Protein AF-A0A838IDT6-F1 (afdb_monomer_lite)

Structure (mmCIF, N/CA/C/O backbone):
data_AF-A0A838IDT6-F1
#
_entry.id   AF-A0A838IDT6-F1
#
loop_
_atom_site.group_PDB
_atom_site.id
_atom_site.type_symbol
_atom_site.label_atom_id
_atom_site.label_alt_id
_atom_site.label_comp_id
_atom_site.label_asym_id
_atom_site.label_entity_id
_atom_site.label_seq_id
_atom_site.pdbx_PDB_ins_code
_atom_site.Cartn_x
_atom_site.Cartn_y
_atom_site.Cartn_z
_atom_site.occupancy
_atom_site.B_iso_or_equiv
_atom_site.auth_seq_id
_atom_site.auth_comp_id
_atom_site.auth_asym_id
_atom_site.auth_atom_id
_atom_site.pdbx_PDB_model_num
ATOM 1 N N . MET A 1 1 ? -2.862 -0.010 4.110 1.00 97.31 1 MET A N 1
ATOM 2 C CA . MET A 1 1 ? -2.722 0.857 2.931 1.00 97.31 1 MET A CA 1
ATOM 3 C C . MET A 1 1 ? -1.290 0.716 2.468 1.00 97.31 1 MET A C 1
ATOM 5 O O . MET A 1 1 ? -0.398 0.790 3.307 1.00 97.31 1 MET A O 1
ATOM 9 N N . ILE A 1 2 ? -1.109 0.428 1.186 1.00 97.88 2 ILE A N 1
ATOM 10 C CA . ILE A 1 2 ? 0.197 0.290 0.547 1.00 97.88 2 ILE A CA 1
ATOM 11 C C . ILE A 1 2 ? 0.219 1.278 -0.609 1.00 97.88 2 ILE A C 1
ATOM 13 O O . ILE A 1 2 ? -0.729 1.306 -1.389 1.00 97.88 2 ILE A O 1
ATOM 17 N N . ASP A 1 3 ? 1.264 2.083 -0.682 1.00 95.44 3 ASP A N 1
ATOM 18 C CA . ASP A 1 3 ? 1.489 2.995 -1.790 1.00 95.44 3 ASP A CA 1
ATOM 19 C C . ASP A 1 3 ? 1.807 2.236 -3.088 1.00 95.44 3 ASP A C 1
ATOM 21 O O . ASP A 1 3 ? 2.576 1.268 -3.080 1.00 95.44 3 ASP A O 1
ATOM 25 N N . ASN A 1 4 ? 1.154 2.638 -4.181 1.00 93.12 4 ASN A N 1
ATOM 26 C CA . ASN A 1 4 ? 1.335 2.077 -5.520 1.00 93.12 4 ASN A CA 1
ATOM 27 C C . ASN A 1 4 ? 2.024 3.033 -6.500 1.00 93.12 4 ASN A C 1
ATOM 29 O O . ASN A 1 4 ? 1.885 2.849 -7.716 1.00 93.12 4 ASN A O 1
ATOM 33 N N . SER A 1 5 ? 2.755 4.025 -5.995 1.00 91.06 5 SER A N 1
ATOM 34 C CA . SER A 1 5 ? 3.662 4.856 -6.779 1.00 91.06 5 SER A CA 1
ATOM 35 C C . SER A 1 5 ? 4.735 4.014 -7.493 1.00 91.06 5 SER A C 1
ATOM 37 O O . SER A 1 5 ? 4.990 2.844 -7.177 1.00 91.06 5 SER A O 1
ATOM 39 N N . GLY A 1 6 ? 5.376 4.628 -8.489 1.00 89.75 6 GLY A N 1
ATOM 40 C CA . GLY A 1 6 ? 6.436 4.021 -9.297 1.00 89.75 6 GLY A CA 1
ATOM 41 C C . GLY A 1 6 ? 7.593 3.427 -8.505 1.00 89.75 6 GLY A C 1
ATOM 42 O O . GLY A 1 6 ? 8.117 2.394 -8.913 1.00 89.75 6 GLY A O 1
ATOM 43 N N . SER A 1 7 ? 7.976 4.061 -7.402 1.00 91.38 7 SER A N 1
ATOM 44 C CA . SER A 1 7 ? 9.193 3.778 -6.636 1.00 91.38 7 SER A CA 1
ATOM 45 C C . SER A 1 7 ? 9.024 2.714 -5.547 1.00 91.38 7 SER A C 1
ATOM 47 O O . SER A 1 7 ? 10.017 2.237 -5.015 1.00 91.38 7 SER A O 1
ATOM 49 N N . MET A 1 8 ? 7.797 2.261 -5.278 1.00 94.69 8 MET A N 1
ATOM 50 C CA . MET A 1 8 ? 7.454 1.430 -4.113 1.00 94.69 8 MET A CA 1
ATOM 51 C C . MET A 1 8 ? 7.785 -0.069 -4.213 1.00 94.69 8 MET A C 1
ATOM 53 O O . MET A 1 8 ? 7.397 -0.860 -3.348 1.00 94.69 8 MET A O 1
ATOM 57 N N . CYS A 1 9 ? 8.433 -0.540 -5.276 1.00 93.69 9 CYS A N 1
ATOM 58 C CA . CYS A 1 9 ? 8.593 -1.982 -5.501 1.00 93.69 9 CYS A CA 1
ATOM 59 C C . CYS A 1 9 ? 9.495 -2.675 -4.470 1.00 93.69 9 CYS A C 1
ATOM 61 O O . CYS A 1 9 ? 9.216 -3.825 -4.103 1.00 93.69 9 CYS A O 1
ATOM 63 N N . GLN A 1 10 ? 10.542 -2.007 -3.981 1.00 95.31 10 GLN A N 1
ATOM 64 C CA . GLN A 1 10 ? 11.417 -2.526 -2.931 1.00 95.31 10 GLN A CA 1
ATOM 65 C C . GLN A 1 10 ? 10.644 -2.655 -1.615 1.00 95.31 10 GLN A C 1
ATOM 67 O O . GLN A 1 10 ? 10.643 -3.725 -1.005 1.00 95.31 10 GLN A O 1
ATOM 72 N N . GLU A 1 11 ? 9.926 -1.611 -1.212 1.00 97.12 11 GLU A N 1
ATOM 73 C CA . GLU A 1 11 ? 9.112 -1.537 -0.000 1.00 97.12 11 GLU A CA 1
ATOM 74 C C . GLU A 1 11 ? 7.980 -2.564 -0.019 1.00 97.12 11 GLU A C 1
ATOM 76 O O . GLU A 1 11 ? 7.794 -3.318 0.943 1.00 97.12 11 GLU A O 1
ATOM 81 N N . GLN A 1 12 ? 7.250 -2.658 -1.136 1.00 96.75 12 GLN A N 1
ATOM 82 C CA . GLN A 1 12 ? 6.212 -3.669 -1.325 1.00 96.75 12 GLN A CA 1
ATOM 83 C C . GLN A 1 12 ? 6.794 -5.082 -1.226 1.00 96.75 12 GLN A C 1
ATOM 85 O O . GLN A 1 12 ? 6.177 -5.961 -0.619 1.00 96.75 12 GLN A O 1
ATOM 90 N N . LYS A 1 13 ? 7.988 -5.322 -1.788 1.00 96.38 13 LYS A N 1
ATOM 91 C CA . LYS A 1 13 ? 8.675 -6.611 -1.656 1.00 96.38 13 LYS A CA 1
ATOM 92 C C . LYS A 1 13 ? 9.059 -6.901 -0.208 1.00 96.38 13 LYS A C 1
ATOM 94 O O . LYS A 1 13 ? 8.743 -7.978 0.290 1.00 96.38 13 LYS A O 1
ATOM 99 N N . MET A 1 14 ? 9.678 -5.949 0.484 1.00 97.06 14 MET A N 1
ATOM 100 C CA . MET A 1 14 ? 10.058 -6.113 1.889 1.00 97.06 14 MET A CA 1
ATOM 101 C C . MET A 1 14 ? 8.852 -6.410 2.779 1.00 97.06 14 MET A C 1
ATOM 103 O O . MET A 1 14 ? 8.948 -7.249 3.676 1.00 97.06 14 MET A O 1
ATOM 107 N N . LEU A 1 15 ? 7.713 -5.766 2.521 1.00 98.06 15 LEU A N 1
ATOM 108 C CA . LEU A 1 15 ? 6.465 -6.059 3.213 1.00 98.06 15 LEU A CA 1
ATOM 109 C C . LEU A 1 15 ? 6.021 -7.510 2.991 1.00 98.06 15 LEU A C 1
ATOM 111 O O . LEU A 1 15 ? 5.693 -8.195 3.959 1.00 98.06 15 LEU A O 1
ATOM 115 N N . ARG A 1 16 ? 6.027 -7.988 1.740 1.00 97.19 16 ARG A N 1
ATOM 116 C CA . ARG A 1 16 ? 5.651 -9.371 1.396 1.00 97.19 16 ARG A CA 1
ATOM 117 C C . ARG A 1 16 ? 6.569 -10.399 2.042 1.00 97.19 16 ARG A C 1
ATOM 119 O O . ARG A 1 16 ? 6.084 -11.343 2.665 1.00 97.19 16 ARG A O 1
ATOM 126 N N . ASP A 1 17 ? 7.875 -10.197 1.918 1.00 96.38 17 ASP A N 1
ATOM 127 C CA . ASP A 1 17 ? 8.888 -11.146 2.383 1.00 96.38 17 ASP A CA 1
ATOM 128 C C . ASP A 1 17 ? 8.866 -11.298 3.912 1.00 96.38 17 ASP A C 1
ATOM 130 O O . ASP A 1 17 ? 9.113 -12.384 4.435 1.00 96.38 17 ASP A O 1
ATOM 134 N N . ASN A 1 18 ? 8.512 -10.229 4.633 1.00 97.88 18 ASN A N 1
ATOM 135 C CA . ASN A 1 18 ? 8.531 -10.199 6.096 1.00 97.88 18 ASN A CA 1
ATOM 136 C C . ASN A 1 18 ? 7.151 -10.356 6.750 1.00 97.88 18 ASN A C 1
ATOM 138 O O . ASN A 1 18 ? 7.059 -10.412 7.979 1.00 97.88 18 ASN A O 1
ATOM 142 N N . PHE A 1 19 ? 6.072 -10.478 5.971 1.00 98.06 19 PHE A N 1
ATOM 143 C CA . PHE A 1 19 ? 4.715 -10.610 6.511 1.00 98.06 19 PHE A CA 1
ATOM 144 C C . PHE A 1 19 ? 4.538 -11.839 7.419 1.00 98.06 19 PHE A C 1
ATOM 146 O O . PHE A 1 19 ? 3.745 -11.801 8.358 1.00 98.06 19 PHE A O 1
ATOM 153 N N . ALA A 1 20 ? 5.318 -12.905 7.210 1.00 96.38 20 ALA A N 1
ATOM 154 C CA . ALA A 1 20 ? 5.298 -14.079 8.082 1.00 96.38 20 ALA A CA 1
ATOM 155 C C . ALA A 1 20 ? 5.577 -13.732 9.559 1.00 96.38 20 ALA A C 1
ATOM 157 O O . ALA A 1 20 ? 4.942 -14.306 10.438 1.00 96.38 20 ALA A O 1
ATOM 158 N N . LEU A 1 21 ? 6.463 -12.762 9.830 1.00 97.00 21 LEU A N 1
ATOM 159 C CA . LEU A 1 21 ? 6.787 -12.292 11.187 1.00 97.00 21 LEU A CA 1
ATOM 160 C C . LEU A 1 21 ? 5.607 -11.560 11.837 1.00 97.00 21 LEU A C 1
ATOM 162 O O . LEU A 1 21 ? 5.338 -11.707 13.031 1.00 97.00 21 LEU A O 1
ATOM 166 N N . PHE A 1 22 ? 4.880 -10.776 11.039 1.00 96.94 22 PHE A N 1
ATOM 167 C CA . PHE A 1 22 ? 3.651 -10.121 11.473 1.00 96.94 22 PHE A CA 1
ATOM 168 C C . PHE A 1 22 ? 2.581 -11.160 11.829 1.00 96.94 22 PHE A C 1
ATOM 170 O O . PHE A 1 22 ? 2.047 -11.161 12.938 1.00 96.94 22 PHE A O 1
ATOM 177 N N . ALA A 1 23 ? 2.312 -12.082 10.903 1.00 95.88 23 ALA A N 1
ATOM 178 C CA . ALA A 1 23 ? 1.300 -13.119 11.056 1.00 95.88 23 ALA A CA 1
ATOM 179 C C . ALA A 1 23 ? 1.605 -14.086 12.212 1.00 95.88 23 ALA A C 1
ATOM 181 O O . ALA A 1 23 ? 0.696 -14.432 12.967 1.00 95.88 23 ALA A O 1
ATOM 182 N N . SER A 1 24 ? 2.869 -14.486 12.398 1.00 95.00 24 SER A N 1
ATOM 183 C CA . SER A 1 24 ? 3.264 -15.353 13.515 1.00 95.00 24 SER A CA 1
ATOM 184 C C . SER A 1 24 ? 3.037 -14.665 14.859 1.00 95.00 24 SER A C 1
ATOM 186 O O . SER A 1 24 ? 2.496 -15.279 15.772 1.00 95.00 24 SER A O 1
ATOM 188 N N . THR A 1 25 ? 3.360 -13.373 14.957 1.00 94.75 25 THR A N 1
ATOM 189 C CA . THR A 1 25 ? 3.154 -12.587 16.182 1.00 94.75 25 THR A CA 1
ATOM 190 C C . THR A 1 25 ? 1.665 -12.450 16.522 1.00 94.75 25 THR A C 1
ATOM 192 O O . THR A 1 25 ? 1.289 -12.574 17.686 1.00 94.75 25 THR A O 1
ATOM 195 N N . LEU A 1 26 ? 0.798 -12.242 15.521 1.00 93.62 26 LEU A N 1
ATOM 196 C CA . LEU A 1 26 ? -0.657 -12.249 15.722 1.00 93.62 26 LEU A CA 1
ATOM 197 C C . LEU A 1 26 ? -1.170 -13.614 16.198 1.00 93.62 26 LEU A C 1
ATOM 199 O O . LEU A 1 26 ? -2.001 -13.666 17.103 1.00 93.62 26 LEU A O 1
ATOM 203 N N . ASN A 1 27 ? -0.662 -14.705 15.617 1.00 92.94 27 ASN A N 1
ATOM 204 C CA . ASN A 1 27 ? -1.019 -16.066 16.019 1.00 92.94 27 ASN A CA 1
ATOM 205 C C . ASN A 1 27 ? -0.600 -16.363 17.470 1.00 92.94 27 ASN A C 1
ATOM 207 O O . ASN A 1 27 ? -1.399 -16.870 18.247 1.00 92.94 27 ASN A O 1
ATOM 211 N N . GLU A 1 28 ? 0.621 -15.995 17.868 1.00 92.19 28 GLU A N 1
ATOM 212 C CA . GLU A 1 28 ? 1.135 -16.164 19.242 1.00 92.19 28 GLU A CA 1
ATOM 213 C C . GLU A 1 28 ? 0.385 -15.330 20.294 1.00 92.19 28 GLU A C 1
ATOM 215 O O . GLU A 1 28 ? 0.405 -15.635 21.494 1.00 92.19 28 GLU A O 1
ATOM 220 N N . ALA A 1 29 ? -0.235 -14.237 19.857 1.00 91.38 29 ALA A N 1
ATOM 221 C CA . ALA A 1 29 ? -1.103 -13.397 20.669 1.00 91.38 29 ALA A CA 1
ATOM 222 C C . ALA A 1 29 ? -2.587 -13.796 20.576 1.00 91.38 29 ALA A C 1
ATOM 224 O O . ALA A 1 29 ? -3.421 -13.111 21.166 1.00 91.38 29 ALA A O 1
ATOM 225 N N . GLU A 1 30 ? -2.905 -14.887 19.864 1.00 91.44 30 GLU A N 1
ATOM 226 C CA . GLU A 1 30 ? -4.263 -15.410 19.657 1.00 91.44 30 GLU A CA 1
ATOM 227 C C . GLU A 1 30 ? -5.236 -14.325 19.157 1.00 91.44 30 GLU A C 1
ATOM 229 O O . GLU A 1 30 ? -6.400 -14.252 19.557 1.00 91.44 30 GLU A O 1
ATOM 234 N N . VAL A 1 31 ? -4.744 -13.434 18.289 1.00 92.12 31 VAL A N 1
ATOM 235 C CA . VAL A 1 31 ? -5.524 -12.300 17.787 1.00 92.12 31 VAL A CA 1
ATOM 236 C C . VAL A 1 31 ? -6.514 -12.786 16.735 1.00 92.12 31 VAL A C 1
ATOM 238 O O . VAL A 1 31 ? -6.131 -13.230 15.654 1.00 92.12 31 VAL A O 1
ATOM 241 N N . ASP A 1 32 ? -7.805 -12.616 17.008 1.00 93.56 32 ASP A N 1
ATOM 242 C CA . ASP A 1 32 ? -8.847 -12.736 15.992 1.00 93.56 32 ASP A CA 1
ATOM 243 C C . ASP A 1 32 ? -8.846 -11.486 15.097 1.00 93.56 32 ASP A C 1
ATOM 245 O O . ASP A 1 32 ? -9.235 -10.395 15.527 1.00 93.56 32 ASP A O 1
ATOM 249 N N . PHE A 1 33 ? -8.380 -11.626 13.854 1.00 95.25 33 PHE A N 1
ATOM 250 C CA . PHE A 1 33 ? -8.151 -10.516 12.929 1.00 95.25 33 PHE A CA 1
ATOM 251 C C . PHE A 1 33 ? -9.003 -10.592 11.662 1.00 95.25 33 PHE A C 1
ATOM 253 O O . PHE A 1 33 ? -9.326 -11.664 11.154 1.00 95.25 33 PHE A O 1
ATOM 260 N N . HIS A 1 34 ? -9.255 -9.411 11.097 1.00 97.56 34 HIS A N 1
ATOM 261 C CA . HIS A 1 34 ? -9.576 -9.210 9.687 1.00 97.56 34 HIS A CA 1
ATOM 262 C C . HIS A 1 34 ? -8.463 -8.348 9.074 1.00 97.56 34 HIS A C 1
ATOM 264 O O . HIS A 1 34 ? -8.218 -7.241 9.556 1.00 97.56 34 HIS A O 1
ATOM 270 N N . ILE A 1 35 ? -7.801 -8.829 8.020 1.00 98.25 35 ILE A N 1
ATOM 271 C CA . ILE A 1 35 ? -6.776 -8.081 7.277 1.00 98.25 35 ILE A CA 1
ATOM 272 C C . ILE A 1 35 ? -7.315 -7.752 5.888 1.00 98.25 35 ILE A C 1
ATOM 274 O O . ILE A 1 35 ? -7.832 -8.619 5.189 1.00 98.25 35 ILE A O 1
ATOM 278 N N . GLY A 1 36 ? -7.175 -6.492 5.488 1.00 97.69 36 GLY A N 1
ATOM 279 C CA . GLY A 1 36 ? -7.510 -6.010 4.155 1.00 97.69 36 GLY A CA 1
ATOM 280 C C . GLY A 1 36 ? -6.431 -5.053 3.663 1.00 97.69 36 GLY A C 1
ATOM 281 O O . GLY A 1 36 ? -5.840 -4.307 4.448 1.00 97.69 36 GLY A O 1
ATOM 282 N N . VAL A 1 37 ? -6.174 -5.068 2.359 1.00 97.94 37 VAL A N 1
ATOM 283 C CA . VAL A 1 37 ? -5.212 -4.176 1.704 1.00 97.94 37 VAL A CA 1
ATOM 284 C C . VAL A 1 37 ? -5.968 -3.211 0.801 1.00 97.94 37 VAL A C 1
ATOM 286 O O . VAL A 1 37 ? -6.863 -3.620 0.077 1.00 97.94 37 VAL A O 1
ATOM 289 N N . THR A 1 38 ? -5.602 -1.933 0.840 1.00 95.94 38 THR A N 1
ATOM 290 C CA . THR A 1 38 ? -6.038 -0.892 -0.105 1.00 95.94 38 THR A CA 1
ATOM 291 C C . THR A 1 38 ? -4.807 -0.153 -0.610 1.00 95.94 38 THR A C 1
ATOM 293 O O . THR A 1 38 ? -3.783 -0.149 0.080 1.00 95.94 38 THR A O 1
ATOM 296 N N . THR A 1 39 ? -4.948 0.517 -1.750 1.00 94.38 39 THR A N 1
ATOM 297 C CA . THR A 1 39 ? -3.906 1.345 -2.362 1.00 94.38 39 THR A CA 1
ATOM 298 C C . THR A 1 39 ? -4.153 2.850 -2.200 1.00 94.38 39 THR A C 1
ATOM 300 O O . THR A 1 39 ? -5.180 3.226 -1.626 1.00 94.38 39 THR A O 1
ATOM 303 N N . THR A 1 40 ? -3.230 3.694 -2.663 1.00 90.25 40 THR A N 1
ATOM 304 C CA . THR A 1 40 ? -3.190 5.155 -2.452 1.00 90.25 40 THR A CA 1
ATOM 305 C C . THR A 1 40 ? -3.644 5.997 -3.642 1.00 90.25 40 THR A C 1
ATOM 307 O O . THR A 1 40 ? -4.212 7.075 -3.434 1.00 90.25 40 THR A O 1
ATOM 310 N N . HIS A 1 41 ? -3.435 5.516 -4.866 1.00 78.06 41 HIS A N 1
ATOM 311 C CA . HIS A 1 41 ? -3.561 6.352 -6.053 1.00 78.06 41 HIS A CA 1
ATOM 312 C C . HIS A 1 41 ? -5.003 6.761 -6.338 1.00 78.06 41 HIS A C 1
ATOM 314 O O . HIS A 1 41 ? -5.825 5.934 -6.718 1.00 78.06 41 HIS A O 1
ATOM 320 N N . MET A 1 42 ? -5.320 8.050 -6.201 1.00 64.44 42 MET A N 1
ATOM 321 C CA . MET A 1 42 ? -6.661 8.608 -6.404 1.00 64.44 42 MET A CA 1
ATOM 322 C C . MET A 1 42 ? -6.679 9.588 -7.571 1.00 64.44 42 MET A C 1
ATOM 324 O O . MET A 1 42 ? -6.629 10.801 -7.354 1.00 64.44 42 MET A O 1
ATOM 328 N N . LEU A 1 43 ? -6.833 9.086 -8.797 1.00 57.59 43 LEU A N 1
ATOM 329 C CA . LEU A 1 43 ? -7.200 9.974 -9.898 1.00 57.59 43 LEU A CA 1
ATOM 330 C C . LEU A 1 43 ? -8.633 10.447 -9.735 1.00 57.59 43 LEU A C 1
ATOM 332 O O . LEU A 1 43 ? -9.567 9.671 -9.538 1.00 57.59 43 LEU A O 1
ATOM 336 N N . SER A 1 44 ? -8.798 11.749 -9.903 1.00 50.03 44 SER A N 1
ATOM 337 C CA . SER A 1 44 ? -10.095 12.419 -9.976 1.00 50.03 44 SER A CA 1
ATOM 338 C C . SER A 1 44 ? -10.847 12.187 -11.302 1.00 50.03 44 SER A C 1
ATOM 340 O O . SER A 1 44 ? -11.945 12.722 -11.473 1.00 50.03 44 SER A O 1
ATOM 342 N N . ARG A 1 45 ? -10.298 11.417 -12.261 1.00 47.38 45 ARG A N 1
ATOM 343 C CA . ARG A 1 45 ? -10.915 11.178 -13.582 1.00 47.38 45 ARG A CA 1
ATOM 344 C C . ARG A 1 45 ? -10.715 9.758 -14.121 1.00 47.38 45 ARG A C 1
ATOM 346 O O . ARG A 1 45 ? -9.613 9.227 -14.092 1.00 47.38 45 ARG A O 1
ATOM 353 N N . GLU A 1 46 ? -11.777 9.236 -14.736 1.00 46.97 46 GLU A N 1
ATOM 354 C CA . GLU A 1 46 ? -11.930 7.914 -15.381 1.00 46.97 46 GLU A CA 1
ATOM 355 C C . GLU A 1 46 ? -10.952 7.616 -16.543 1.00 46.97 46 GLU A C 1
ATOM 357 O O . GLU A 1 46 ? -10.924 6.505 -17.058 1.00 46.97 46 GLU A O 1
ATOM 362 N N . GLU A 1 47 ? -10.141 8.582 -16.982 1.00 44.38 47 GLU A N 1
ATOM 363 C CA . GLU A 1 47 ? -9.408 8.511 -18.259 1.00 44.38 47 GLU A CA 1
ATOM 364 C C . GLU A 1 47 ? -8.015 7.856 -18.187 1.00 44.38 47 GLU A C 1
ATOM 366 O O . GLU A 1 47 ? -7.434 7.569 -19.229 1.00 44.38 47 GLU A O 1
ATOM 371 N N . TYR A 1 48 ? -7.462 7.626 -16.991 1.00 49.75 48 TYR A N 1
ATOM 372 C CA . TYR A 1 48 ? -6.091 7.117 -16.810 1.00 49.75 48 TYR A CA 1
ATOM 373 C C . TYR A 1 48 ? -6.016 6.023 -15.734 1.00 49.75 48 TYR A C 1
ATOM 375 O O . TYR A 1 48 ? -5.274 6.122 -14.768 1.00 49.75 48 TYR A O 1
ATOM 383 N N . SER A 1 49 ? -6.787 4.947 -15.879 1.00 51.94 49 SER A N 1
ATOM 384 C CA . SER A 1 49 ? -6.578 3.746 -15.058 1.00 51.94 49 SER A CA 1
ATOM 385 C C . SER A 1 49 ? -5.335 3.005 -15.565 1.00 51.94 49 SER A C 1
ATOM 387 O O . SER A 1 49 ? -5.421 2.182 -16.474 1.00 51.94 49 SER A O 1
ATOM 389 N N . PHE A 1 50 ? -4.158 3.340 -15.027 1.00 60.78 50 PHE A N 1
ATOM 390 C CA . PHE A 1 50 ? -2.957 2.536 -15.274 1.00 60.78 50 PHE A CA 1
ATOM 391 C C . PHE A 1 50 ? -3.048 1.179 -14.566 1.00 60.78 50 PHE A C 1
ATOM 393 O O . PHE A 1 50 ? -2.642 0.171 -15.135 1.00 60.78 50 PHE A O 1
ATOM 400 N N . GLU A 1 51 ? -3.662 1.154 -13.379 1.00 69.81 51 GLU A N 1
ATOM 401 C CA . GLU A 1 51 ? -4.016 -0.068 -12.658 1.00 69.81 51 GLU A CA 1
ATOM 402 C C . GLU A 1 51 ? -5.521 -0.352 -12.835 1.00 69.81 51 GLU A C 1
ATOM 404 O O . GLU A 1 51 ? -6.353 0.398 -12.311 1.00 69.81 51 GLU A O 1
ATOM 409 N N . PRO A 1 52 ? -5.919 -1.401 -13.581 1.00 63.53 52 PRO A N 1
ATOM 410 C CA . PRO A 1 52 ? -7.326 -1.657 -13.910 1.00 63.53 52 PRO A CA 1
ATOM 411 C C . PRO A 1 52 ? -8.158 -2.149 -12.720 1.00 63.53 52 PRO A C 1
ATOM 413 O O . PRO A 1 52 ? -9.386 -2.048 -12.747 1.00 63.53 52 PRO A O 1
ATOM 416 N N . VAL A 1 53 ? -7.514 -2.696 -11.681 1.00 76.31 53 VAL A N 1
ATOM 417 C CA . VAL A 1 53 ? -8.208 -3.304 -10.530 1.00 76.31 53 VAL A CA 1
ATOM 418 C C . VAL A 1 53 ? -7.881 -2.616 -9.208 1.00 76.31 53 VAL A C 1
ATOM 420 O O . VAL A 1 53 ? -8.779 -2.469 -8.377 1.00 76.31 53 VAL A O 1
ATOM 423 N N . ALA A 1 54 ? -6.634 -2.173 -9.007 1.00 78.94 54 ALA A N 1
ATOM 424 C CA . ALA A 1 54 ? -6.229 -1.541 -7.759 1.00 78.94 54 ALA A CA 1
ATOM 425 C C . ALA A 1 54 ? -6.841 -0.145 -7.624 1.00 78.94 54 ALA A C 1
ATOM 427 O O . ALA A 1 54 ? -6.373 0.828 -8.205 1.00 78.94 54 ALA A O 1
ATOM 428 N N . GLN A 1 55 ? -7.930 -0.068 -6.857 1.00 85.19 55 GLN A N 1
ATOM 429 C CA . GLN A 1 55 ? -8.647 1.174 -6.592 1.00 85.19 55 GLN A CA 1
ATOM 430 C C . GLN A 1 55 ? -8.436 1.651 -5.147 1.00 85.19 55 GLN A C 1
ATOM 432 O O . GLN A 1 55 ? -8.546 0.862 -4.202 1.00 85.19 55 GLN A O 1
ATOM 437 N N . PRO A 1 56 ? -8.169 2.945 -4.939 1.00 88.88 56 PRO A N 1
ATOM 438 C CA . PRO A 1 56 ? -7.950 3.518 -3.620 1.00 88.88 56 PRO A CA 1
ATOM 439 C C . PRO A 1 56 ? -9.237 3.470 -2.794 1.00 88.88 56 PRO A C 1
ATOM 441 O O . PRO A 1 56 ? -10.335 3.779 -3.256 1.00 88.88 56 PRO A O 1
ATOM 444 N N . GLY A 1 57 ? -9.114 3.058 -1.541 1.00 93.38 57 GLY A N 1
ATOM 445 C CA . GLY A 1 57 ? -10.247 2.792 -0.668 1.00 93.38 57 GLY A CA 1
ATOM 446 C C . GLY A 1 57 ? -10.998 1.495 -0.981 1.00 93.38 57 GLY A C 1
ATOM 447 O O . GLY A 1 57 ? -11.853 1.119 -0.191 1.00 93.38 57 GLY A O 1
ATOM 448 N N . HIS A 1 58 ? -10.713 0.779 -2.071 1.00 94.00 58 HIS A N 1
ATOM 449 C CA . HIS A 1 58 ? -11.259 -0.561 -2.299 1.00 94.00 58 HIS A CA 1
ATOM 450 C C . HIS A 1 58 ? -10.298 -1.608 -1.735 1.00 94.00 58 HIS A C 1
ATOM 452 O O . HIS A 1 58 ? -9.078 -1.488 -1.870 1.00 94.00 58 HIS A O 1
ATOM 458 N N . LEU A 1 59 ? -10.844 -2.657 -1.120 1.00 95.75 59 LEU A N 1
ATOM 459 C CA . LEU A 1 59 ? -10.035 -3.795 -0.707 1.00 95.75 59 LEU A CA 1
ATOM 460 C C . LEU A 1 59 ? -9.605 -4.639 -1.910 1.00 95.75 59 LEU A C 1
ATOM 462 O O . LEU A 1 59 ? -10.415 -4.972 -2.783 1.00 95.75 59 LEU A O 1
ATOM 466 N N . GLN A 1 60 ? -8.321 -4.989 -1.923 1.00 92.75 60 GLN A N 1
ATOM 467 C CA . GLN A 1 60 ? -7.659 -5.712 -2.999 1.00 92.75 60 GLN A CA 1
ATOM 468 C C . GLN A 1 60 ? -7.819 -7.225 -2.847 1.00 92.75 60 GLN A C 1
ATOM 470 O O . GLN A 1 60 ? -7.790 -7.769 -1.747 1.00 92.75 60 GLN A O 1
ATOM 475 N N . SER A 1 61 ? -7.990 -7.899 -3.981 1.00 94.00 61 SER A N 1
ATOM 476 C CA . SER A 1 61 ? -8.035 -9.371 -4.086 1.00 94.00 61 SER A CA 1
ATOM 477 C C . SER A 1 61 ? -7.390 -9.896 -5.370 1.00 94.00 61 SER A C 1
ATOM 479 O O . SER A 1 61 ? -7.281 -11.102 -5.561 1.00 94.00 61 SER A O 1
ATOM 481 N N . THR A 1 62 ? -6.954 -9.005 -6.260 1.00 93.06 62 THR A N 1
ATOM 482 C CA . THR A 1 62 ? -6.381 -9.361 -7.555 1.00 93.06 62 THR A CA 1
ATOM 483 C C . THR A 1 62 ? -4.997 -8.734 -7.657 1.00 93.06 62 THR A C 1
ATOM 485 O O . THR A 1 62 ? -4.908 -7.508 -7.579 1.00 93.06 62 THR A O 1
ATOM 488 N N . PRO A 1 63 ? -3.938 -9.538 -7.840 1.00 94.75 63 PRO A N 1
ATOM 489 C CA . PRO A 1 63 ? -2.587 -9.024 -8.023 1.00 94.75 63 PRO A CA 1
ATOM 490 C C . PRO A 1 63 ? -2.462 -8.069 -9.219 1.00 94.75 63 PRO A C 1
ATOM 492 O O . PRO A 1 63 ? -2.993 -8.346 -10.297 1.00 94.75 63 PRO A O 1
ATOM 495 N N . GLN A 1 64 ? -1.683 -7.002 -9.044 1.00 92.81 64 GLN A N 1
ATOM 496 C CA . GLN A 1 64 ? -1.190 -6.103 -10.093 1.00 92.81 64 GLN A CA 1
ATOM 497 C C . GLN A 1 64 ? 0.351 -6.122 -10.100 1.00 92.81 64 GLN A C 1
ATOM 499 O O . GLN A 1 64 ? 0.991 -5.291 -9.463 1.00 92.81 64 GLN A O 1
ATOM 504 N N . PRO A 1 65 ? 0.985 -7.120 -10.742 1.00 93.88 65 PRO A N 1
ATOM 505 C CA . PRO A 1 65 ? 2.436 -7.311 -10.663 1.00 93.88 65 PRO A CA 1
ATOM 506 C C . PRO A 1 65 ? 3.236 -6.525 -11.709 1.00 93.88 65 PRO A C 1
ATOM 508 O O . PRO A 1 65 ? 4.465 -6.554 -11.672 1.00 93.88 65 PRO A O 1
ATOM 511 N N . ILE A 1 66 ? 2.565 -5.900 -12.682 1.00 92.75 66 ILE A N 1
ATOM 512 C CA . ILE A 1 66 ? 3.234 -5.236 -13.803 1.00 92.75 66 ILE A CA 1
ATOM 513 C C . ILE A 1 66 ? 3.916 -3.974 -13.265 1.00 92.75 66 ILE A C 1
ATOM 515 O O . ILE A 1 66 ? 3.225 -3.095 -12.752 1.00 92.75 66 ILE A O 1
ATOM 519 N N . PRO A 1 67 ? 5.249 -3.852 -13.378 1.00 92.12 67 PRO A N 1
ATOM 520 C CA . PRO A 1 67 ? 5.945 -2.730 -12.781 1.00 92.12 67 PRO A CA 1
ATOM 521 C C . PRO A 1 67 ? 5.690 -1.430 -13.554 1.00 92.12 67 PRO A C 1
ATOM 523 O O . PRO A 1 67 ? 5.499 -1.434 -14.780 1.00 92.12 67 PRO A O 1
ATOM 526 N N . GLY A 1 68 ? 5.765 -0.331 -12.802 1.00 89.19 68 GLY A N 1
ATOM 527 C CA . GLY A 1 68 ? 5.751 1.063 -13.232 1.00 89.19 68 GLY A CA 1
ATOM 528 C C . GLY A 1 68 ? 6.853 1.448 -14.207 1.00 89.19 68 GLY A C 1
ATOM 529 O O . GLY A 1 68 ? 7.340 0.628 -14.976 1.00 89.19 68 GLY A O 1
ATOM 530 N N . TYR A 1 69 ? 7.255 2.718 -14.204 1.00 88.00 69 TYR A N 1
ATOM 531 C CA . TYR A 1 69 ? 8.371 3.223 -15.022 1.00 88.00 69 TYR A CA 1
ATOM 532 C C . TYR A 1 69 ? 9.665 3.445 -14.237 1.00 88.00 69 TYR A C 1
ATOM 534 O O . TYR A 1 69 ? 10.674 3.829 -14.829 1.00 88.00 69 TYR A O 1
ATOM 542 N N . ASP A 1 70 ? 9.654 3.187 -12.930 1.00 90.94 70 ASP A N 1
ATOM 543 C CA . ASP A 1 70 ? 10.865 3.246 -12.127 1.00 90.94 70 ASP A CA 1
ATOM 544 C C . ASP A 1 70 ? 11.779 2.061 -12.460 1.00 90.94 70 ASP A C 1
ATOM 546 O O . ASP A 1 70 ? 11.398 0.890 -12.375 1.00 90.94 70 ASP A O 1
ATOM 550 N N . TYR A 1 71 ? 13.010 2.371 -12.859 1.00 93.88 71 TYR A N 1
ATOM 551 C CA . TYR A 1 71 ? 13.984 1.363 -13.261 1.00 93.88 71 TYR A CA 1
ATOM 552 C C . TYR A 1 71 ? 14.434 0.466 -12.106 1.00 93.88 71 TYR A C 1
ATOM 554 O O . TYR A 1 71 ? 14.885 -0.650 -12.363 1.00 93.88 71 TYR A O 1
ATOM 562 N N . SER A 1 72 ? 14.306 0.905 -10.856 1.00 92.88 72 SER A N 1
ATOM 563 C CA . SER A 1 72 ? 14.614 0.078 -9.688 1.00 92.88 72 SER A CA 1
ATOM 564 C C . SER A 1 72 ? 13.582 -1.037 -9.456 1.00 92.88 72 SER A C 1
ATOM 566 O O . SER A 1 72 ? 13.884 -2.038 -8.808 1.00 92.88 72 SER A O 1
ATOM 568 N N . CYS A 1 73 ? 12.417 -0.953 -10.108 1.00 94.25 73 CYS A N 1
ATOM 569 C CA . CYS A 1 73 ? 11.445 -2.047 -10.178 1.00 94.25 73 CYS A CA 1
ATOM 570 C C . CYS A 1 73 ? 11.748 -3.070 -11.265 1.00 94.25 73 CYS A C 1
ATOM 572 O O . CYS A 1 73 ? 11.135 -4.138 -11.304 1.00 94.25 73 CYS A O 1
ATOM 574 N N . TYR A 1 74 ? 12.682 -2.758 -12.160 1.00 94.62 74 TYR A N 1
ATOM 575 C CA . TYR A 1 74 ? 13.150 -3.689 -13.180 1.00 94.62 74 TYR A CA 1
ATOM 576 C C . TYR A 1 74 ? 14.465 -4.319 -12.753 1.00 94.62 74 TYR A C 1
ATOM 578 O O . TYR A 1 74 ? 14.649 -5.525 -12.907 1.00 94.62 74 TYR A O 1
ATOM 586 N N . TYR A 1 75 ? 15.372 -3.487 -12.237 1.00 96.12 75 TYR A N 1
ATOM 587 C CA . TYR A 1 75 ? 16.770 -3.818 -12.032 1.00 96.12 75 TYR A CA 1
ATOM 588 C C . TYR A 1 75 ? 17.177 -3.784 -10.567 1.00 96.12 75 TYR A C 1
ATOM 590 O O . TYR A 1 75 ? 16.673 -2.978 -9.791 1.00 96.12 75 TYR A O 1
ATOM 598 N N . GLY A 1 76 ? 18.151 -4.621 -10.207 1.00 94.75 76 GLY A N 1
ATOM 599 C CA . GLY A 1 76 ? 18.750 -4.587 -8.874 1.00 94.75 76 GLY A CA 1
ATOM 600 C C . GLY A 1 76 ? 19.369 -3.224 -8.536 1.00 94.75 76 GLY A C 1
ATOM 601 O O . GLY A 1 76 ? 19.736 -2.455 -9.424 1.00 94.75 76 GLY A O 1
ATOM 602 N N . VAL A 1 77 ? 19.521 -2.938 -7.242 1.00 93.56 77 VAL A N 1
ATOM 603 C CA . VAL A 1 77 ? 20.162 -1.714 -6.736 1.00 93.56 77 VAL A CA 1
ATOM 604 C C . VAL A 1 77 ? 21.439 -2.090 -5.985 1.00 93.56 77 VAL A C 1
ATOM 606 O O . VAL A 1 77 ? 21.414 -2.905 -5.061 1.00 93.56 77 VAL A O 1
ATOM 609 N N . ASN A 1 78 ? 22.567 -1.510 -6.391 1.00 92.50 78 ASN A N 1
ATOM 610 C CA . ASN A 1 78 ? 23.867 -1.693 -5.750 1.00 92.50 78 ASN A CA 1
ATOM 611 C C . ASN A 1 78 ? 23.916 -1.009 -4.374 1.00 92.50 78 ASN A C 1
ATOM 613 O O . ASN A 1 78 ? 23.154 -0.074 -4.130 1.00 92.50 78 ASN A O 1
ATOM 617 N N . PRO A 1 79 ? 24.863 -1.380 -3.488 1.00 91.06 79 PRO A N 1
ATOM 618 C CA . PRO A 1 79 ? 25.021 -0.746 -2.174 1.00 91.06 79 PRO A CA 1
ATOM 619 C C . PRO A 1 79 ? 25.197 0.780 -2.187 1.00 91.06 79 PRO A C 1
ATOM 621 O O . PRO A 1 79 ? 24.907 1.429 -1.187 1.00 91.06 79 PRO A O 1
ATOM 624 N N . ASP A 1 80 ? 25.678 1.352 -3.293 1.00 89.44 80 ASP A N 1
ATOM 625 C CA . ASP A 1 80 ? 25.844 2.798 -3.482 1.00 89.44 80 ASP A CA 1
ATOM 626 C C . ASP A 1 80 ? 24.592 3.500 -4.047 1.00 89.44 80 ASP A C 1
ATOM 628 O O . ASP A 1 80 ? 24.630 4.699 -4.315 1.00 89.44 80 ASP A O 1
ATOM 632 N N . GLY A 1 81 ? 23.490 2.766 -4.233 1.00 87.31 81 GLY A N 1
ATOM 633 C CA . GLY A 1 81 ? 22.233 3.257 -4.799 1.00 87.31 81 GLY A CA 1
ATOM 634 C C . GLY A 1 81 ? 22.181 3.258 -6.330 1.00 87.31 81 GLY A C 1
ATOM 635 O O . GLY A 1 81 ? 21.147 3.598 -6.901 1.00 87.31 81 GLY A O 1
ATOM 636 N N . SER A 1 82 ? 23.259 2.879 -7.024 1.00 92.00 82 SER A N 1
ATOM 637 C CA . SER A 1 82 ? 23.253 2.790 -8.488 1.00 92.00 82 SER A CA 1
ATOM 638 C C . SER A 1 82 ? 22.496 1.555 -8.991 1.00 92.00 82 SER A C 1
ATOM 640 O O . SER A 1 82 ? 22.462 0.516 -8.334 1.00 92.00 82 SER A O 1
ATOM 642 N N . LEU A 1 83 ? 21.903 1.643 -10.185 1.00 94.06 83 LEU A N 1
ATOM 643 C CA . LEU A 1 83 ? 21.198 0.515 -10.800 1.00 94.06 83 LEU A CA 1
ATOM 644 C C . LEU A 1 83 ? 22.181 -0.550 -11.311 1.00 94.06 83 LEU A C 1
ATOM 646 O O . LEU A 1 83 ? 23.050 -0.265 -12.139 1.00 94.06 83 LEU A O 1
ATOM 650 N N . ASP A 1 84 ? 21.976 -1.799 -10.907 1.00 95.44 84 ASP A N 1
ATOM 651 C CA . ASP A 1 84 ? 22.582 -2.980 -11.516 1.00 95.44 84 ASP A CA 1
ATOM 652 C C . ASP A 1 84 ? 21.708 -3.496 -12.666 1.00 95.44 84 ASP A C 1
ATOM 654 O O . ASP A 1 84 ? 20.913 -4.424 -12.528 1.00 95.44 84 ASP A O 1
ATOM 658 N N . THR A 1 85 ? 21.898 -2.911 -13.849 1.00 95.44 85 THR A N 1
ATOM 659 C CA . THR A 1 85 ? 21.170 -3.303 -15.075 1.00 95.44 85 THR A CA 1
ATOM 660 C C . THR A 1 85 ? 21.443 -4.742 -15.549 1.00 95.44 85 THR A C 1
ATOM 662 O O . THR A 1 85 ? 20.780 -5.240 -16.470 1.00 95.44 85 THR A O 1
ATOM 665 N N . SER A 1 86 ? 22.417 -5.436 -14.946 1.00 94.62 86 SER A N 1
ATOM 666 C CA . SER A 1 86 ? 22.668 -6.852 -15.222 1.00 94.62 86 SER A CA 1
ATOM 667 C C . SER A 1 86 ? 21.688 -7.769 -14.485 1.00 94.62 86 SER A C 1
ATOM 669 O O . SER A 1 86 ? 21.367 -8.840 -15.004 1.00 94.62 86 SER A O 1
ATOM 671 N N . SER A 1 87 ? 21.155 -7.317 -13.349 1.00 95.88 87 SER A N 1
ATOM 672 C CA . SER A 1 87 ? 20.185 -8.033 -12.528 1.00 95.88 87 SER A CA 1
ATOM 673 C C . SER A 1 87 ? 18.763 -7.592 -12.861 1.00 95.88 87 SER A C 1
ATOM 675 O O . SER A 1 87 ? 18.446 -6.418 -12.739 1.00 95.88 87 SER A O 1
ATOM 677 N N . LEU A 1 88 ? 17.897 -8.532 -13.250 1.00 96.62 88 LEU A N 1
ATOM 678 C CA . LEU A 1 88 ? 16.445 -8.326 -13.425 1.00 96.62 88 LEU A CA 1
ATOM 679 C C . LEU A 1 88 ? 15.641 -8.902 -12.253 1.00 96.62 88 LEU A C 1
ATOM 681 O O . LEU A 1 88 ? 14.451 -9.189 -12.371 1.00 96.62 88 LEU A O 1
ATOM 685 N N . GLU A 1 89 ? 16.309 -9.146 -11.129 1.00 95.50 89 GLU A N 1
ATOM 686 C CA . GLU A 1 89 ? 15.713 -9.864 -10.011 1.00 95.50 89 GLU A CA 1
ATOM 687 C C . GLU A 1 89 ? 14.419 -9.220 -9.480 1.00 95.50 89 GLU A C 1
ATOM 689 O O . GLU A 1 89 ? 13.482 -9.974 -9.222 1.00 95.50 89 GLU A O 1
ATOM 694 N N . PRO A 1 90 ? 14.282 -7.878 -9.391 1.00 95.69 90 PRO A N 1
ATOM 695 C CA . PRO A 1 90 ? 13.033 -7.265 -8.933 1.00 95.69 90 PRO A CA 1
ATOM 696 C C . PRO A 1 90 ? 11.810 -7.638 -9.779 1.00 95.69 90 PRO A C 1
ATOM 698 O O . PRO A 1 90 ? 10.786 -8.052 -9.233 1.00 95.69 90 PRO A O 1
ATOM 701 N N . VAL A 1 91 ? 11.915 -7.566 -11.111 1.00 96.69 91 VAL A N 1
ATOM 702 C CA . VAL A 1 91 ? 10.788 -7.914 -11.989 1.00 96.69 91 VAL A CA 1
ATOM 703 C C . VAL A 1 91 ? 10.547 -9.424 -12.038 1.00 96.69 91 VAL A C 1
ATOM 705 O O . VAL A 1 91 ? 9.398 -9.864 -12.040 1.00 96.69 91 VAL A O 1
ATOM 708 N N . LEU A 1 92 ? 11.607 -10.239 -12.011 1.00 97.44 92 LEU A N 1
ATOM 709 C CA . LEU A 1 92 ? 11.473 -11.698 -11.965 1.00 97.44 92 LEU A CA 1
ATOM 710 C C . LEU A 1 92 ? 10.803 -12.161 -10.662 1.00 97.44 92 LEU A C 1
ATOM 712 O O . LEU A 1 92 ? 10.019 -13.109 -10.680 1.00 97.44 92 LEU A O 1
ATOM 716 N N . ASP A 1 93 ? 11.048 -11.478 -9.544 1.00 96.88 93 ASP A N 1
ATOM 717 C CA . ASP A 1 93 ? 10.368 -11.731 -8.273 1.00 96.88 93 ASP A CA 1
ATOM 718 C C . ASP A 1 93 ? 8.870 -11.427 -8.326 1.00 96.88 93 ASP A C 1
ATOM 720 O O . ASP A 1 93 ? 8.054 -12.237 -7.868 1.00 96.88 93 ASP A O 1
ATOM 724 N N . ALA A 1 94 ? 8.495 -10.305 -8.944 1.00 96.75 94 ALA A N 1
ATOM 725 C CA . ALA A 1 94 ? 7.097 -9.962 -9.182 1.00 96.75 94 ALA A CA 1
ATOM 726 C C . ALA A 1 94 ? 6.401 -11.017 -10.059 1.00 96.75 94 ALA A C 1
ATOM 728 O O . ALA A 1 94 ? 5.300 -11.459 -9.724 1.00 96.75 94 ALA A O 1
ATOM 729 N N . ILE A 1 95 ? 7.066 -11.495 -11.121 1.00 97.81 95 ILE A N 1
ATOM 730 C CA . ILE A 1 95 ? 6.550 -12.569 -11.987 1.00 97.81 95 ILE A CA 1
ATOM 731 C C . ILE A 1 95 ? 6.356 -13.866 -11.194 1.00 97.81 95 ILE A C 1
ATOM 733 O O . ILE A 1 95 ? 5.279 -14.460 -11.250 1.00 97.81 95 ILE A O 1
ATOM 737 N N . ARG A 1 96 ? 7.354 -14.302 -10.413 1.00 97.94 96 ARG A N 1
ATOM 738 C CA . ARG A 1 96 ? 7.248 -15.518 -9.583 1.00 97.94 96 ARG A CA 1
ATOM 739 C C . ARG A 1 96 ? 6.097 -15.427 -8.586 1.00 97.94 96 ARG A C 1
ATOM 741 O O . ARG A 1 96 ? 5.329 -16.380 -8.456 1.00 97.94 96 ARG A O 1
ATOM 748 N N . THR A 1 97 ? 5.960 -14.280 -7.922 1.00 97.56 97 THR A N 1
ATOM 749 C CA . THR A 1 97 ? 4.868 -14.030 -6.974 1.00 97.56 97 THR A CA 1
ATOM 750 C C . THR A 1 97 ? 3.516 -14.101 -7.684 1.00 97.56 97 THR A C 1
ATOM 752 O O . THR A 1 97 ? 2.627 -14.821 -7.237 1.00 97.56 97 THR A O 1
ATOM 755 N N . ALA A 1 98 ? 3.374 -13.443 -8.837 1.00 97.38 98 ALA A N 1
ATOM 756 C CA . ALA A 1 98 ? 2.147 -13.474 -9.627 1.00 97.38 98 ALA A CA 1
ATOM 757 C C . ALA A 1 98 ? 1.790 -14.887 -10.110 1.00 97.38 98 ALA A C 1
ATOM 759 O O . ALA A 1 98 ? 0.643 -15.312 -9.983 1.00 97.38 98 ALA A O 1
ATOM 760 N N . VAL A 1 99 ? 2.765 -15.652 -10.613 1.00 98.44 99 VAL A N 1
ATOM 761 C CA . VAL A 1 99 ? 2.556 -17.044 -11.043 1.00 98.44 99 VAL A CA 1
ATOM 762 C C . VAL A 1 99 ? 2.063 -17.906 -9.880 1.00 98.44 99 VAL A C 1
ATOM 764 O O . VAL A 1 99 ? 1.141 -18.703 -10.067 1.00 98.44 99 VAL A O 1
ATOM 767 N N . ALA A 1 100 ? 2.596 -17.714 -8.670 1.00 97.88 100 ALA A N 1
ATOM 768 C CA . ALA A 1 100 ? 2.132 -18.417 -7.471 1.00 97.88 100 ALA A CA 1
ATOM 769 C C . ALA A 1 100 ? 0.682 -18.066 -7.074 1.00 97.88 100 ALA A C 1
ATOM 771 O O . ALA A 1 100 ? 0.012 -18.861 -6.414 1.00 97.88 100 ALA A O 1
ATOM 772 N N . CYS A 1 101 ? 0.169 -16.913 -7.511 1.00 97.94 101 CYS A N 1
ATOM 773 C CA . CYS A 1 101 ? -1.222 -16.505 -7.316 1.00 97.94 101 CYS A CA 1
ATOM 774 C C . CYS A 1 101 ? -2.191 -17.104 -8.351 1.00 97.94 101 CYS A C 1
ATOM 776 O O . CYS A 1 101 ? -3.401 -16.911 -8.234 1.00 97.94 101 CYS A O 1
ATOM 778 N N . THR A 1 102 ? -1.706 -17.816 -9.372 1.00 98.25 102 THR A N 1
ATOM 779 C CA . THR A 1 102 ? -2.574 -18.440 -10.386 1.00 98.25 102 THR A CA 1
ATOM 780 C C . THR A 1 102 ? -3.277 -19.692 -9.867 1.00 98.25 102 THR A C 1
ATOM 782 O O . THR A 1 102 ? -2.811 -20.363 -8.946 1.00 98.25 102 THR A O 1
ATOM 785 N N . THR A 1 103 ? -4.405 -20.043 -10.487 1.00 97.69 103 THR A N 1
ATOM 786 C CA . THR A 1 103 ? -5.127 -21.294 -10.197 1.00 97.69 103 THR A CA 1
ATOM 787 C C . THR A 1 103 ? -4.291 -22.529 -10.557 1.00 97.69 103 THR A C 1
ATOM 789 O O . THR A 1 103 ? -4.425 -23.579 -9.932 1.00 97.69 103 THR A O 1
ATOM 792 N N . ASN A 1 104 ? -3.409 -22.415 -11.557 1.00 96.50 104 ASN A N 1
ATOM 793 C CA . ASN A 1 104 ? -2.526 -23.493 -11.997 1.00 96.50 104 ASN A CA 1
ATOM 794 C C . ASN A 1 104 ? -1.111 -22.968 -12.324 1.00 96.50 104 ASN A C 1
ATOM 796 O O . ASN A 1 104 ? -0.785 -22.791 -13.505 1.00 96.50 104 ASN A O 1
ATOM 800 N N . PRO A 1 105 ? -0.235 -22.786 -11.315 1.00 96.94 105 PRO A N 1
ATOM 801 C CA . PRO A 1 105 ? 1.124 -22.268 -11.521 1.00 96.94 105 PRO A CA 1
ATOM 802 C C . PRO A 1 105 ? 1.978 -23.114 -12.477 1.00 96.94 105 PRO A C 1
ATOM 804 O O . PRO A 1 105 ? 2.864 -22.605 -13.163 1.00 96.94 105 PRO A O 1
ATOM 807 N N . ALA A 1 106 ? 1.691 -24.416 -12.583 1.00 96.25 106 ALA A N 1
ATOM 808 C CA . ALA A 1 106 ? 2.389 -25.316 -13.501 1.00 96.25 106 ALA A CA 1
ATOM 809 C C . ALA A 1 106 ? 2.115 -25.005 -14.985 1.00 96.25 106 ALA A C 1
ATOM 811 O O . ALA A 1 106 ? 2.891 -25.415 -15.843 1.00 96.25 106 ALA A O 1
ATOM 812 N N . SER A 1 107 ? 1.042 -24.273 -15.301 1.00 96.25 107 SER A N 1
ATOM 813 C CA . SER A 1 107 ? 0.738 -23.843 -16.674 1.00 96.25 107 SER A CA 1
ATOM 814 C C . SER A 1 107 ? 1.460 -22.564 -17.115 1.00 96.25 107 SER A C 1
ATOM 816 O O . SER A 1 107 ? 1.372 -22.224 -18.285 1.00 96.25 107 SER A O 1
ATOM 818 N N . HIS A 1 108 ? 2.189 -21.901 -16.207 1.00 96.94 108 HIS A N 1
ATOM 819 C CA . HIS A 1 108 ? 2.870 -20.618 -16.443 1.00 96.94 108 HIS A CA 1
ATOM 820 C C . HIS A 1 108 ? 4.399 -20.731 -16.267 1.00 96.94 108 HIS A C 1
ATOM 822 O O . HIS A 1 108 ? 5.077 -19.780 -15.879 1.00 96.94 108 HIS A O 1
ATOM 828 N N . GLN A 1 109 ? 4.963 -21.928 -16.464 1.00 94.94 109 GLN A N 1
ATOM 829 C CA . GLN A 1 109 ? 6.402 -22.174 -16.272 1.00 94.94 109 GLN A CA 1
ATOM 830 C C . GLN A 1 109 ? 7.279 -21.450 -17.304 1.00 94.94 109 GLN A C 1
ATOM 832 O O . GLN A 1 109 ? 8.456 -21.205 -17.046 1.00 94.94 109 GLN A O 1
ATOM 837 N N . ASP A 1 110 ? 6.704 -21.096 -18.451 1.00 94.50 110 ASP A N 1
ATOM 838 C CA . ASP A 1 110 ? 7.297 -20.233 -19.470 1.00 94.50 110 ASP A CA 1
ATOM 839 C C . ASP A 1 110 ? 7.573 -18.820 -18.937 1.00 94.50 110 ASP A C 1
ATOM 841 O O . ASP A 1 110 ? 8.639 -18.268 -19.204 1.00 94.50 110 ASP A O 1
ATOM 845 N N . LEU A 1 111 ? 6.683 -18.277 -18.098 1.00 96.88 111 LEU A N 1
ATOM 846 C CA . LEU A 1 111 ? 6.879 -16.966 -17.468 1.00 96.88 111 LEU A CA 1
ATOM 847 C C . LEU A 1 111 ? 7.995 -16.973 -16.418 1.00 96.88 111 LEU A C 1
ATOM 849 O O . LEU A 1 111 ? 8.626 -15.949 -16.182 1.00 96.88 111 LEU A O 1
ATOM 853 N N . LEU A 1 112 ? 8.270 -18.121 -15.792 1.00 96.44 112 LEU A N 1
ATOM 854 C CA . LEU A 1 112 ? 9.314 -18.235 -14.767 1.00 96.44 112 LEU A CA 1
ATOM 855 C C . LEU A 1 112 ? 10.735 -18.205 -15.343 1.00 96.44 112 LEU A C 1
ATOM 857 O O . LEU A 1 112 ? 11.684 -17.964 -14.600 1.00 96.44 112 LEU A O 1
ATOM 861 N N . ASN A 1 113 ? 10.884 -18.446 -16.648 1.00 94.44 113 ASN A N 1
ATOM 862 C CA . ASN A 1 113 ? 12.159 -18.399 -17.362 1.00 94.44 113 ASN A CA 1
ATOM 863 C C . ASN A 1 113 ? 11.982 -17.664 -18.704 1.00 94.44 113 ASN A C 1
ATOM 865 O O . ASN A 1 113 ? 12.079 -18.292 -19.763 1.00 94.44 113 ASN A O 1
ATOM 869 N N . PRO A 1 114 ? 11.695 -16.351 -18.679 1.00 95.06 114 PRO A N 1
ATOM 870 C CA . PRO A 1 114 ? 11.393 -15.602 -19.888 1.00 95.06 114 PRO A CA 1
ATOM 871 C C . PRO A 1 114 ? 12.652 -15.380 -20.738 1.00 95.06 114 PRO A C 1
ATOM 873 O O . PRO A 1 114 ? 13.781 -15.413 -20.239 1.00 95.06 114 PRO A O 1
ATOM 876 N N . ASP A 1 115 ? 12.468 -15.075 -22.025 1.00 94.62 115 ASP A N 1
ATOM 877 C CA . ASP A 1 115 ? 13.554 -14.531 -22.844 1.00 94.62 115 ASP A CA 1
ATOM 878 C C . ASP A 1 115 ? 13.973 -13.162 -22.284 1.00 94.62 115 ASP A C 1
ATOM 880 O O . ASP A 1 115 ? 13.248 -12.171 -22.379 1.00 94.62 115 ASP A O 1
ATOM 884 N N . ILE A 1 116 ? 15.170 -13.116 -21.701 1.00 94.50 116 ILE A N 1
ATOM 885 C CA . ILE A 1 116 ? 15.725 -11.930 -21.047 1.00 94.50 116 ILE A CA 1
ATOM 886 C C . ILE A 1 116 ? 15.918 -10.761 -22.018 1.00 94.50 116 ILE A C 1
ATOM 888 O O . ILE A 1 116 ? 15.762 -9.607 -21.613 1.00 94.50 116 ILE A O 1
ATOM 892 N N . ALA A 1 117 ? 16.245 -11.018 -23.287 1.00 93.25 117 ALA A N 1
ATOM 893 C CA . ALA A 1 117 ? 16.382 -9.950 -24.273 1.00 93.25 117 ALA A CA 1
ATOM 894 C C . ALA A 1 117 ? 15.013 -9.334 -24.589 1.00 93.25 117 ALA A C 1
ATOM 896 O O . ALA A 1 117 ? 14.873 -8.110 -24.592 1.00 93.25 117 ALA A O 1
ATOM 897 N N . ALA A 1 118 ? 13.994 -10.178 -24.769 1.00 93.62 118 ALA A N 1
ATOM 898 C CA . ALA A 1 118 ? 12.628 -9.726 -25.002 1.00 93.62 118 ALA A CA 1
ATOM 899 C C . ALA A 1 118 ? 12.058 -8.973 -23.786 1.00 93.62 118 ALA A C 1
ATOM 901 O O . ALA A 1 118 ? 11.481 -7.899 -23.954 1.00 93.62 118 ALA A O 1
ATOM 902 N N . LEU A 1 119 ? 12.290 -9.475 -22.567 1.00 95.00 119 LEU A N 1
ATOM 903 C CA . LEU A 1 119 ? 11.863 -8.823 -21.326 1.00 95.00 119 LEU A CA 1
ATOM 904 C C . LEU A 1 119 ? 12.518 -7.443 -21.159 1.00 95.00 119 LEU A C 1
ATOM 906 O O . LEU A 1 119 ? 11.837 -6.464 -20.857 1.00 95.00 119 LEU A O 1
ATOM 910 N N . ARG A 1 120 ? 13.826 -7.328 -21.423 1.00 94.12 120 ARG A N 1
ATOM 911 C CA . ARG A 1 120 ? 14.535 -6.036 -21.417 1.00 94.12 120 ARG A CA 1
ATOM 912 C C . ARG A 1 120 ? 13.948 -5.053 -22.417 1.00 94.12 120 ARG A C 1
ATOM 914 O O . ARG A 1 120 ? 13.755 -3.892 -22.068 1.00 94.12 120 ARG A O 1
ATOM 921 N N . CYS A 1 121 ? 13.629 -5.509 -23.626 1.00 92.69 121 CYS A N 1
ATOM 922 C CA . CYS A 1 121 ? 12.972 -4.663 -24.615 1.00 92.69 121 CYS A CA 1
ATOM 923 C C . CYS A 1 121 ? 11.566 -4.234 -24.170 1.00 92.69 121 CYS A C 1
ATOM 925 O O . CYS A 1 121 ? 11.201 -3.081 -24.371 1.00 92.69 121 CYS A O 1
ATOM 927 N N . ALA A 1 122 ? 10.789 -5.115 -23.538 1.00 92.31 122 ALA A N 1
ATOM 928 C CA . ALA A 1 122 ? 9.452 -4.779 -23.046 1.00 92.31 122 ALA A CA 1
ATOM 929 C C . ALA A 1 122 ? 9.482 -3.727 -21.917 1.00 92.31 122 ALA A C 1
ATOM 931 O O . ALA A 1 122 ? 8.603 -2.864 -21.828 1.00 92.31 122 ALA A O 1
ATOM 932 N N . LEU A 1 123 ? 10.498 -3.775 -21.053 1.00 92.19 123 LEU A N 1
ATOM 933 C CA . LEU A 1 123 ? 10.628 -2.872 -19.906 1.00 92.19 123 LEU A CA 1
ATOM 934 C C . LEU A 1 123 ? 11.319 -1.547 -20.268 1.00 92.19 123 LEU A C 1
ATOM 936 O O . LEU A 1 123 ? 10.801 -0.482 -19.930 1.00 92.19 123 LEU A O 1
ATOM 940 N N . ASP A 1 124 ? 12.447 -1.608 -20.982 1.00 92.31 124 ASP A N 1
ATOM 941 C CA . ASP A 1 124 ? 13.408 -0.510 -21.165 1.00 92.31 124 ASP A CA 1
ATOM 942 C C . ASP A 1 124 ? 14.014 -0.517 -22.588 1.00 92.31 124 ASP A C 1
ATOM 944 O O . ASP A 1 124 ? 15.229 -0.584 -22.802 1.00 92.31 124 ASP A O 1
ATOM 948 N N . TRP A 1 125 ? 13.141 -0.483 -23.600 1.00 89.38 125 TRP A N 1
ATOM 949 C CA . TRP A 1 125 ? 13.522 -0.530 -25.019 1.00 89.38 125 TRP A CA 1
ATOM 950 C C . TRP A 1 125 ? 14.582 0.513 -25.406 1.00 89.38 125 TRP A C 1
ATOM 952 O O . TRP A 1 125 ? 15.462 0.218 -26.216 1.00 89.38 125 TRP A O 1
ATOM 962 N N . ALA A 1 126 ? 14.523 1.713 -24.818 1.00 89.19 126 ALA A N 1
ATOM 963 C CA . ALA A 1 126 ? 15.422 2.817 -25.136 1.00 89.19 126 ALA A CA 1
ATOM 964 C C . ALA A 1 126 ? 16.867 2.518 -24.711 1.00 89.19 126 ALA A C 1
ATOM 966 O O . ALA A 1 126 ? 17.792 2.731 -25.498 1.00 89.19 126 ALA A O 1
ATOM 967 N N . ARG A 1 127 ? 17.077 1.977 -23.502 1.00 91.81 127 ARG A N 1
ATOM 968 C CA . ARG A 1 127 ? 18.416 1.603 -23.017 1.00 91.81 127 ARG A CA 1
ATOM 969 C C . ARG A 1 127 ? 19.023 0.458 -23.815 1.00 91.81 127 ARG A C 1
ATOM 971 O O . ARG A 1 127 ? 20.231 0.445 -24.038 1.00 91.81 127 ARG A O 1
ATOM 978 N N . TRP A 1 128 ? 18.193 -0.493 -24.233 1.00 91.25 128 TRP A N 1
ATOM 979 C CA . TRP A 1 128 ? 18.638 -1.698 -24.933 1.00 91.25 128 TRP A CA 1
ATOM 980 C C . TRP A 1 128 ? 18.593 -1.580 -26.462 1.00 91.25 128 TRP A C 1
ATOM 982 O O . TRP A 1 128 ? 18.907 -2.545 -27.155 1.00 91.25 128 TRP A O 1
ATOM 992 N N . GLY A 1 129 ? 18.262 -0.399 -26.997 1.00 87.62 129 GLY A N 1
ATOM 993 C CA . GLY A 1 129 ? 18.290 -0.121 -28.435 1.00 87.62 129 GLY A CA 1
ATOM 994 C C . GLY A 1 129 ? 17.285 -0.940 -29.248 1.00 87.62 129 GLY A C 1
ATOM 995 O O . GLY A 1 129 ? 17.514 -1.185 -30.432 1.00 87.62 129 GLY A O 1
ATOM 996 N N . CYS A 1 130 ? 16.193 -1.383 -28.625 1.00 88.62 130 CYS A N 1
ATOM 997 C CA . CYS A 1 130 ? 15.131 -2.117 -29.305 1.00 88.62 130 CYS A CA 1
ATOM 998 C C . CYS A 1 130 ? 14.259 -1.131 -30.093 1.00 88.62 130 CYS A C 1
ATOM 1000 O O . CYS A 1 130 ? 14.009 -0.020 -29.624 1.00 88.62 130 CYS A O 1
ATOM 1002 N N . SER A 1 131 ? 13.760 -1.504 -31.275 1.00 80.31 131 SER A N 1
ATOM 1003 C CA . SER A 1 131 ? 12.711 -0.686 -31.902 1.00 80.31 131 SER A CA 1
ATOM 1004 C C . SER A 1 131 ? 11.387 -0.884 -31.161 1.00 80.31 131 SER A C 1
ATOM 1006 O O . SER A 1 131 ? 11.097 -1.982 -30.687 1.00 80.31 131 SER A O 1
ATOM 1008 N N . GLN A 1 132 ? 10.575 0.170 -31.058 1.00 68.62 132 GLN A N 1
ATOM 1009 C CA . GLN A 1 132 ? 9.276 0.097 -30.381 1.00 68.62 132 GLN A CA 1
ATOM 1010 C C . GLN A 1 132 ? 8.361 -0.970 -31.014 1.00 68.62 132 GLN A C 1
ATOM 1012 O O . GLN A 1 132 ? 7.631 -1.647 -30.299 1.00 68.62 132 GLN A O 1
ATOM 1017 N N . ASP A 1 133 ? 8.488 -1.193 -32.326 1.00 70.50 133 ASP A N 1
ATOM 1018 C CA . ASP A 1 133 ? 7.751 -2.219 -33.077 1.00 70.50 133 ASP A CA 1
ATOM 1019 C C . ASP A 1 133 ? 8.216 -3.661 -32.779 1.00 70.50 133 ASP A C 1
ATOM 1021 O O . ASP A 1 133 ? 7.536 -4.620 -33.140 1.00 70.50 133 ASP A O 1
ATOM 1025 N N . GLN A 1 134 ? 9.380 -3.836 -32.141 1.00 65.00 134 GLN A N 1
ATOM 1026 C CA . GLN A 1 134 ? 9.939 -5.137 -31.747 1.00 65.00 134 GLN A CA 1
ATOM 1027 C C . GLN A 1 134 ? 9.671 -5.496 -30.280 1.00 65.00 134 GLN A C 1
ATOM 1029 O O . GLN A 1 134 ? 9.865 -6.652 -29.901 1.00 65.00 134 GLN A O 1
ATOM 1034 N N . ALA A 1 135 ? 9.277 -4.535 -29.442 1.00 75.69 135 ALA A N 1
ATOM 1035 C CA . ALA A 1 135 ? 9.036 -4.788 -28.028 1.00 75.69 135 ALA A CA 1
ATOM 1036 C C . ALA A 1 135 ? 7.687 -5.495 -27.838 1.00 75.69 135 ALA A C 1
ATOM 1038 O O . ALA A 1 135 ? 6.636 -4.959 -28.190 1.00 75.69 135 ALA A O 1
ATOM 1039 N N . LEU A 1 136 ? 7.714 -6.699 -27.259 1.00 86.44 136 LEU A N 1
ATOM 1040 C CA . LEU A 1 136 ? 6.494 -7.349 -26.786 1.00 86.44 136 LEU A CA 1
ATOM 1041 C C . LEU A 1 136 ? 5.838 -6.486 -25.689 1.00 86.44 136 LEU A C 1
ATOM 1043 O O . LEU A 1 136 ? 6.550 -5.831 -24.920 1.00 86.44 136 LEU A O 1
ATOM 1047 N N . PRO A 1 137 ? 4.499 -6.482 -25.578 1.00 90.12 137 PRO A N 1
ATOM 1048 C CA . PRO A 1 137 ? 3.809 -5.862 -24.453 1.00 90.12 137 PRO A CA 1
ATOM 1049 C C . PRO A 1 137 ? 4.332 -6.379 -23.106 1.00 90.12 137 PRO A C 1
ATOM 1051 O O . PRO A 1 137 ? 4.482 -7.583 -22.919 1.00 90.12 137 PRO A O 1
ATOM 1054 N N . ARG A 1 138 ? 4.538 -5.487 -22.122 1.00 90.56 138 ARG A N 1
ATOM 1055 C CA . ARG A 1 138 ? 4.955 -5.882 -20.756 1.00 90.56 138 ARG A CA 1
ATOM 1056 C C . ARG A 1 138 ? 4.042 -6.949 -20.157 1.00 90.56 138 ARG A C 1
ATOM 1058 O O . ARG A 1 138 ? 4.529 -7.869 -19.516 1.00 90.56 138 ARG A O 1
ATOM 1065 N N . ALA A 1 139 ? 2.737 -6.830 -20.401 1.00 91.38 139 ALA A N 1
ATOM 1066 C CA . ALA A 1 139 ? 1.721 -7.750 -19.902 1.00 91.38 139 ALA A CA 1
ATOM 1067 C C . ALA A 1 139 ? 1.914 -9.203 -20.372 1.00 91.38 139 ALA A C 1
ATOM 1069 O O . ALA A 1 139 ? 1.470 -10.108 -19.677 1.00 91.38 139 ALA A O 1
ATOM 1070 N N . ASP A 1 140 ? 2.608 -9.441 -21.491 1.00 94.38 140 ASP A N 1
ATOM 1071 C CA . ASP A 1 140 ? 2.853 -10.795 -22.005 1.00 94.38 140 ASP A CA 1
ATOM 1072 C C . ASP A 1 140 ? 3.844 -11.588 -21.131 1.00 94.38 140 ASP A C 1
ATOM 1074 O O . ASP A 1 140 ? 3.941 -12.805 -21.259 1.00 94.38 140 ASP A O 1
ATOM 1078 N N . PHE A 1 141 ? 4.554 -10.916 -20.218 1.00 96.25 141 PHE A N 1
ATOM 1079 C CA . PHE A 1 141 ? 5.469 -11.537 -19.256 1.00 96.25 141 PHE A CA 1
ATOM 1080 C C . PHE A 1 141 ? 4.826 -11.808 -17.886 1.00 96.25 141 PHE A C 1
ATOM 1082 O O . PHE A 1 141 ? 5.519 -12.222 -16.959 1.00 96.25 141 PHE A O 1
ATOM 1089 N N . PHE A 1 142 ? 3.515 -11.590 -17.739 1.00 96.31 142 PHE A N 1
ATOM 1090 C CA . PHE A 1 142 ? 2.783 -11.789 -16.487 1.00 96.31 142 PHE A CA 1
ATOM 1091 C C . PHE A 1 142 ? 1.528 -12.647 -16.705 1.00 96.31 142 PHE A C 1
ATOM 1093 O O . PHE A 1 142 ? 0.960 -12.642 -17.799 1.00 96.31 142 PHE A O 1
ATOM 1100 N N . PRO A 1 143 ? 1.052 -13.375 -15.674 1.00 96.50 143 PRO A N 1
ATOM 1101 C CA . PRO A 1 143 ? -0.236 -14.055 -15.750 1.00 96.50 143 PRO A CA 1
ATOM 1102 C C . PRO A 1 143 ? -1.374 -13.073 -16.027 1.00 96.50 143 PRO A C 1
ATOM 1104 O O . PRO A 1 143 ? -1.364 -11.932 -15.547 1.00 96.50 143 PRO A O 1
ATOM 1107 N N . LYS A 1 144 ? -2.395 -13.516 -16.765 1.00 93.44 144 LYS A N 1
ATOM 1108 C CA . LYS A 1 144 ? -3.567 -12.671 -17.004 1.00 93.44 144 LYS A CA 1
ATOM 1109 C C . LYS A 1 144 ? -4.408 -12.602 -15.729 1.00 93.44 144 LYS A C 1
ATOM 1111 O O . LYS A 1 144 ? -4.504 -13.599 -15.015 1.00 93.44 144 LYS A O 1
ATOM 1116 N N . PRO A 1 145 ? -5.125 -11.491 -15.475 1.00 92.00 145 PRO A N 1
ATOM 1117 C CA . PRO A 1 145 ? -5.995 -11.380 -14.305 1.00 92.00 145 PRO A CA 1
ATOM 1118 C C . PRO A 1 145 ? -7.013 -12.519 -14.148 1.00 92.00 145 PRO A C 1
ATOM 1120 O O . PRO A 1 145 ? -7.333 -12.904 -13.030 1.00 92.00 145 PRO A O 1
ATOM 1123 N N . ALA A 1 146 ? -7.494 -13.079 -15.263 1.00 93.12 146 ALA A N 1
ATOM 1124 C CA . ALA A 1 146 ? -8.439 -14.196 -15.273 1.00 93.12 146 ALA A CA 1
ATOM 1125 C C . ALA A 1 146 ? -7.827 -15.551 -14.861 1.00 93.12 146 ALA A C 1
ATOM 1127 O O . ALA A 1 146 ? -8.578 -16.481 -14.577 1.00 93.12 146 ALA A O 1
ATOM 1128 N N . ASP A 1 147 ? -6.496 -15.672 -14.829 1.00 96.56 147 ASP A N 1
ATOM 1129 C CA . ASP A 1 147 ? -5.794 -16.907 -14.458 1.00 96.56 147 ASP A CA 1
ATOM 1130 C C . ASP A 1 147 ? -5.532 -16.988 -12.942 1.00 96.56 147 ASP A C 1
ATOM 1132 O O . ASP A 1 147 ? -5.219 -18.064 -12.410 1.00 96.56 147 ASP A O 1
ATOM 1136 N N . TYR A 1 148 ? -5.670 -15.865 -12.225 1.00 96.81 148 TYR A N 1
ATOM 1137 C CA . TYR A 1 148 ? -5.537 -15.814 -10.772 1.00 96.81 148 TYR A CA 1
ATOM 1138 C C . TYR A 1 148 ? -6.618 -16.637 -10.077 1.00 96.81 148 TYR A C 1
ATOM 1140 O O . TYR A 1 148 ? -7.773 -16.681 -10.498 1.00 96.81 148 TYR A O 1
ATOM 1148 N N . ARG A 1 149 ? -6.226 -17.311 -8.995 1.00 97.06 149 ARG A N 1
ATOM 1149 C CA . ARG A 1 149 ? -7.177 -17.993 -8.116 1.00 97.06 149 ARG A CA 1
ATOM 1150 C C . ARG A 1 149 ? -8.022 -16.966 -7.369 1.00 97.06 149 ARG A C 1
ATOM 1152 O O . ARG A 1 149 ? -7.597 -15.828 -7.173 1.00 97.06 149 ARG A O 1
ATOM 1159 N N . GLU A 1 150 ? -9.187 -17.382 -6.889 1.00 95.50 150 GLU A N 1
ATOM 1160 C CA . GLU A 1 150 ? -9.967 -16.541 -5.985 1.00 95.50 150 GLU A CA 1
ATOM 1161 C C . GLU A 1 150 ? -9.196 -16.317 -4.677 1.00 95.50 150 GLU A C 1
ATOM 1163 O O . GLU A 1 150 ? -8.755 -17.267 -4.021 1.00 95.50 150 GLU A O 1
ATOM 1168 N N . ILE A 1 151 ? -9.025 -15.048 -4.310 1.00 94.88 151 ILE A N 1
ATOM 1169 C CA . ILE A 1 151 ? -8.385 -14.624 -3.065 1.00 94.88 151 ILE A CA 1
ATOM 1170 C C . ILE A 1 151 ? -9.387 -13.741 -2.310 1.00 94.88 151 ILE A C 1
ATOM 1172 O O . ILE A 1 151 ? -9.955 -12.822 -2.907 1.00 94.88 151 ILE A O 1
ATOM 1176 N N . PRO A 1 152 ? -9.645 -13.984 -1.015 1.00 94.75 152 PRO A N 1
ATOM 1177 C CA . PRO A 1 152 ? -10.554 -13.143 -0.249 1.00 94.75 152 PRO A CA 1
ATOM 1178 C C . PRO A 1 152 ? -10.048 -11.698 -0.158 1.00 94.75 152 PRO A C 1
ATOM 1180 O O . PRO A 1 152 ? -8.872 -11.456 0.097 1.00 94.75 152 PRO A O 1
ATOM 1183 N N . LYS A 1 153 ? -10.953 -10.719 -0.278 1.00 94.94 153 LYS A N 1
ATOM 1184 C CA . LYS A 1 153 ? -10.643 -9.304 0.019 1.00 94.94 153 LYS A CA 1
ATOM 1185 C C . LYS A 1 153 ? -10.371 -9.045 1.502 1.00 94.94 153 LYS A C 1
ATOM 1187 O O . LYS A 1 153 ? -9.727 -8.062 1.858 1.00 94.94 153 LYS A O 1
ATOM 1192 N N . VAL A 1 154 ? -10.927 -9.900 2.359 1.00 97.31 154 VAL A N 1
ATOM 1193 C CA . VAL A 1 154 ? -10.783 -9.847 3.812 1.00 97.31 154 VAL A CA 1
ATOM 1194 C C . VAL A 1 154 ? -10.207 -11.181 4.258 1.00 97.31 154 VAL A C 1
ATOM 1196 O O . VAL A 1 154 ? -10.896 -12.198 4.208 1.00 97.31 154 VAL A O 1
ATOM 1199 N N . LEU A 1 155 ? -8.950 -11.176 4.692 1.00 97.75 155 LEU A N 1
ATOM 1200 C CA . LEU A 1 155 ? -8.303 -12.354 5.259 1.00 97.75 155 LEU A CA 1
ATOM 1201 C C . LEU A 1 155 ? -8.724 -12.438 6.730 1.00 97.75 155 LEU A C 1
ATOM 1203 O O . LEU A 1 155 ? -8.298 -11.617 7.547 1.00 97.75 155 LEU A O 1
ATOM 1207 N N . ARG A 1 156 ? -9.616 -13.373 7.061 1.00 96.56 156 ARG A N 1
ATOM 1208 C CA . ARG A 1 156 ? -10.154 -13.541 8.420 1.00 96.56 156 ARG A CA 1
ATOM 1209 C C . ARG A 1 156 ? -9.410 -14.660 9.125 1.00 96.56 156 ARG A C 1
ATOM 1211 O O . ARG A 1 156 ? -9.271 -15.727 8.537 1.00 96.56 156 ARG A O 1
ATOM 1218 N N . ALA A 1 157 ? -9.008 -14.470 10.379 1.00 95.00 157 ALA A N 1
ATOM 1219 C CA . ALA A 1 157 ? -8.276 -15.484 11.147 1.00 95.00 157 ALA A CA 1
ATOM 1220 C C . ALA A 1 157 ? -8.942 -16.874 11.087 1.00 95.00 157 ALA A C 1
ATOM 1222 O O . ALA A 1 157 ? -8.274 -17.882 10.859 1.00 95.00 157 ALA A O 1
ATOM 1223 N N . VAL A 1 158 ? -10.275 -16.912 11.180 1.00 93.75 158 VAL A N 1
ATOM 1224 C CA . VAL A 1 158 ? -11.080 -18.143 11.112 1.00 93.75 158 VAL A CA 1
ATOM 1225 C C . VAL A 1 158 ? -10.935 -18.934 9.806 1.00 93.75 158 VAL A C 1
ATOM 1227 O O . VAL A 1 158 ? -11.063 -20.153 9.836 1.00 93.75 158 VAL A O 1
ATOM 1230 N N . ASP A 1 159 ? -10.635 -18.288 8.674 1.00 95.75 159 ASP A N 1
ATOM 1231 C CA . ASP A 1 159 ? -10.486 -18.962 7.370 1.00 95.75 159 ASP A CA 1
ATOM 1232 C C . ASP A 1 159 ? -9.140 -19.689 7.224 1.00 95.75 159 ASP A C 1
ATOM 1234 O O . ASP A 1 159 ? -8.961 -20.514 6.317 1.00 95.75 159 ASP A O 1
ATOM 1238 N N . TYR A 1 160 ? -8.202 -19.373 8.121 1.00 95.81 160 TYR A N 1
ATOM 1239 C CA . TYR A 1 160 ? -6.868 -19.959 8.198 1.00 95.81 160 TYR A CA 1
ATOM 1240 C C . TYR A 1 160 ? -6.705 -20.868 9.416 1.00 95.81 160 TYR A C 1
ATOM 1242 O O . TYR A 1 160 ? -5.667 -21.503 9.541 1.00 95.81 160 TYR A O 1
ATOM 1250 N N . GLY A 1 161 ? -7.694 -20.952 10.308 1.00 92.19 161 GLY A N 1
ATOM 1251 C CA . GLY A 1 161 ? -7.612 -21.781 11.507 1.00 92.19 161 GLY A CA 1
ATOM 1252 C C . GLY A 1 161 ? -7.599 -23.282 11.198 1.00 92.19 161 GLY A C 1
ATOM 1253 O O . GLY A 1 161 ? -8.379 -23.765 10.379 1.00 92.19 161 GLY A O 1
ATOM 1254 N N . ASP A 1 162 ? -6.769 -24.039 11.914 1.00 83.62 162 ASP A N 1
ATOM 1255 C CA . ASP A 1 162 ? -6.719 -25.508 11.852 1.00 83.62 162 ASP A CA 1
ATOM 1256 C C . ASP A 1 162 ? -7.710 -26.201 12.817 1.00 83.62 162 ASP A C 1
ATOM 1258 O O . ASP A 1 162 ? -7.735 -27.428 12.935 1.00 83.62 162 ASP A O 1
ATOM 1262 N N . GLY A 1 163 ? -8.526 -25.419 13.534 1.00 75.19 163 GLY A N 1
ATOM 1263 C CA . GLY A 1 163 ? -9.466 -25.901 14.553 1.00 75.19 163 GLY A CA 1
ATOM 1264 C C . GLY A 1 163 ? -8.833 -26.240 15.910 1.00 75.19 163 GLY A C 1
ATOM 1265 O O . GLY A 1 163 ? -9.564 -26.546 16.850 1.00 75.19 163 GLY A O 1
ATOM 1266 N N . SER A 1 164 ? -7.506 -26.144 16.037 1.00 76.38 164 SER A N 1
ATOM 1267 C CA . SER A 1 164 ? -6.733 -26.354 17.273 1.00 76.38 164 SER A CA 1
ATOM 1268 C C . SER A 1 164 ? -6.194 -25.047 17.868 1.00 76.38 164 SER A C 1
ATOM 1270 O O . SER A 1 164 ? -5.415 -25.083 18.818 1.00 76.38 164 SER A O 1
ATOM 1272 N N . GLY A 1 165 ? -6.611 -23.901 17.320 1.00 74.12 165 GLY A N 1
ATOM 1273 C CA . GLY A 1 165 ? -6.184 -22.568 17.751 1.00 74.12 165 GLY A CA 1
ATOM 1274 C C . GLY A 1 165 ? -4.963 -22.020 17.007 1.00 74.12 165 GLY A C 1
ATOM 1275 O O . GLY A 1 165 ? -4.586 -20.885 17.268 1.00 74.12 165 GLY A O 1
ATOM 1276 N N . ASN A 1 166 ? -4.378 -22.770 16.064 1.00 84.31 166 ASN A N 1
ATOM 1277 C CA . ASN A 1 166 ? -3.307 -22.260 15.204 1.00 84.31 166 ASN A CA 1
ATOM 1278 C C . ASN A 1 166 ? -3.862 -21.839 13.842 1.00 84.31 166 ASN A C 1
ATOM 1280 O O . ASN A 1 166 ? -4.843 -22.408 13.355 1.00 84.31 166 ASN A O 1
ATOM 1284 N N . ILE A 1 167 ? -3.193 -20.885 13.197 1.00 91.62 167 ILE A N 1
ATOM 1285 C CA . ILE A 1 167 ? -3.465 -20.515 11.806 1.00 91.62 167 ILE A CA 1
ATOM 1286 C C . ILE A 1 167 ? -2.451 -21.148 10.842 1.00 91.62 167 ILE A C 1
ATOM 1288 O O . ILE A 1 167 ? -1.261 -21.259 11.142 1.00 91.62 167 ILE A O 1
ATOM 1292 N N . ASP A 1 168 ? -2.911 -21.518 9.648 1.00 95.31 168 ASP A N 1
ATOM 1293 C CA . ASP A 1 168 ? -2.083 -21.881 8.499 1.00 95.31 168 ASP A CA 1
ATOM 1294 C C . ASP A 1 168 ? -1.349 -20.633 7.986 1.00 95.31 168 ASP A C 1
ATOM 1296 O O . ASP A 1 168 ? -1.799 -19.921 7.080 1.00 95.31 168 ASP A O 1
ATOM 1300 N N . LEU A 1 169 ? -0.209 -20.350 8.621 1.00 94.81 169 LEU A N 1
ATOM 1301 C CA . LEU A 1 169 ? 0.642 -19.203 8.313 1.00 94.81 169 LEU A CA 1
ATOM 1302 C C . LEU A 1 169 ? 1.124 -19.215 6.861 1.00 94.81 169 LEU A C 1
ATOM 1304 O O . LEU A 1 169 ? 1.225 -18.154 6.251 1.00 94.81 169 LEU A O 1
ATOM 1308 N N . ALA A 1 170 ? 1.395 -20.395 6.298 1.00 95.38 170 ALA A N 1
ATOM 1309 C CA . ALA A 1 170 ? 1.881 -20.514 4.930 1.00 95.38 170 ALA A CA 1
ATOM 1310 C C . ALA A 1 170 ? 0.804 -20.081 3.928 1.00 95.38 170 ALA A C 1
ATOM 1312 O O . ALA A 1 170 ? 1.080 -19.297 3.017 1.00 95.38 170 ALA A O 1
ATOM 1313 N N . ARG A 1 171 ? -0.441 -20.530 4.125 1.00 95.94 171 ARG A N 1
ATOM 1314 C CA . ARG A 1 171 ? -1.572 -20.108 3.292 1.00 95.94 171 ARG A CA 1
ATOM 1315 C C . ARG A 1 171 ? -1.893 -18.625 3.473 1.00 95.94 171 ARG A C 1
ATOM 1317 O O . ARG A 1 171 ? -2.113 -17.936 2.480 1.00 95.94 171 ARG A O 1
ATOM 1324 N N . LEU A 1 172 ? -1.880 -18.120 4.708 1.00 97.44 172 LEU A N 1
ATOM 1325 C CA . LEU A 1 172 ? -2.113 -16.700 4.985 1.00 97.44 172 LEU A CA 1
ATOM 1326 C C . LEU A 1 172 ? -1.045 -15.812 4.334 1.00 97.44 172 LEU A C 1
ATOM 1328 O O . LEU A 1 172 ? -1.377 -14.793 3.730 1.00 97.44 172 LEU A O 1
ATOM 1332 N N . GLN A 1 173 ? 0.226 -16.213 4.403 1.00 97.06 173 GLN A N 1
ATOM 1333 C CA . GLN A 1 173 ? 1.323 -15.518 3.733 1.00 97.06 173 GLN A CA 1
ATOM 1334 C C . GLN A 1 173 ? 1.161 -15.546 2.211 1.00 97.06 173 GLN A C 1
ATOM 1336 O O . GLN A 1 173 ? 1.360 -14.519 1.567 1.00 97.06 173 GLN A O 1
ATOM 1341 N N . ALA A 1 174 ? 0.772 -16.686 1.634 1.00 96.94 174 ALA A N 1
ATOM 1342 C CA . ALA A 1 174 ? 0.535 -16.798 0.198 1.00 96.94 174 ALA A CA 1
ATOM 1343 C C . ALA A 1 174 ? -0.618 -15.894 -0.273 1.00 96.94 174 ALA A C 1
ATOM 1345 O O . ALA A 1 174 ? -0.498 -15.240 -1.306 1.00 96.94 174 ALA A O 1
ATOM 1346 N N . ASP A 1 175 ? -1.717 -15.818 0.483 1.00 98.06 175 ASP A N 1
ATOM 1347 C CA . ASP A 1 175 ? -2.835 -14.915 0.179 1.00 98.06 175 ASP A CA 1
ATOM 1348 C C . ASP A 1 175 ? -2.433 -13.443 0.334 1.00 98.06 175 ASP A C 1
ATOM 1350 O O . ASP A 1 175 ? -2.715 -12.630 -0.550 1.00 98.06 175 ASP A O 1
ATOM 1354 N N . PHE A 1 176 ? -1.711 -13.100 1.406 1.00 98.25 176 PHE A N 1
ATOM 1355 C CA . PHE A 1 176 ? -1.218 -11.741 1.620 1.00 98.25 176 PHE A CA 1
ATOM 1356 C C . PHE A 1 176 ? -0.249 -11.294 0.518 1.00 98.25 176 PHE A C 1
ATOM 1358 O O . PHE A 1 176 ? -0.361 -10.175 0.013 1.00 98.25 176 PHE A O 1
ATOM 1365 N N . ALA A 1 177 ? 0.678 -12.164 0.105 1.00 97.62 177 ALA A N 1
ATOM 1366 C CA . ALA A 1 177 ? 1.622 -11.878 -0.973 1.00 97.62 177 ALA A CA 1
ATOM 1367 C C . ALA A 1 177 ? 0.901 -11.509 -2.279 1.00 97.62 177 ALA A C 1
ATOM 1369 O O . ALA A 1 177 ? 1.344 -10.611 -2.990 1.00 97.62 177 ALA A O 1
ATOM 1370 N N . CYS A 1 178 ? -0.243 -12.138 -2.558 1.00 97.31 178 CYS A N 1
ATOM 1371 C CA . CYS A 1 178 ? -1.055 -11.820 -3.724 1.00 97.31 178 CYS A CA 1
ATOM 1372 C C . CYS A 1 178 ? -1.777 -10.469 -3.600 1.00 97.31 178 CYS A C 1
ATOM 1374 O O . CYS A 1 178 ? -1.701 -9.657 -4.520 1.00 97.31 178 CYS A O 1
ATOM 1376 N N . ILE A 1 179 ? -2.461 -10.196 -2.481 1.00 96.12 179 ILE A N 1
ATOM 1377 C CA . ILE A 1 179 ? -3.252 -8.953 -2.334 1.00 96.12 179 ILE A CA 1
ATOM 1378 C C . ILE A 1 179 ? -2.401 -7.700 -2.086 1.00 96.12 179 ILE A C 1
ATOM 1380 O O . ILE A 1 179 ? -2.905 -6.587 -2.209 1.00 96.12 179 ILE A O 1
ATOM 1384 N N . SER A 1 180 ? -1.130 -7.871 -1.715 1.00 96.31 180 SER A N 1
ATOM 1385 C CA . SER A 1 180 ? -0.169 -6.776 -1.516 1.00 96.31 180 SER A CA 1
ATOM 1386 C C . SER A 1 180 ? 0.572 -6.365 -2.792 1.00 96.31 180 SER A C 1
ATOM 1388 O O . SER A 1 180 ? 1.270 -5.355 -2.774 1.00 96.31 180 SER A O 1
ATOM 1390 N N . LEU A 1 181 ? 0.393 -7.089 -3.904 1.00 95.00 181 LEU A N 1
ATOM 1391 C CA . LEU A 1 181 ? 0.755 -6.615 -5.243 1.00 95.00 181 LEU A CA 1
ATOM 1392 C C . LEU A 1 181 ? -0.278 -5.579 -5.699 1.00 95.00 181 LEU A C 1
ATOM 1394 O O . LEU A 1 181 ? -1.162 -5.876 -6.501 1.00 95.00 181 LEU A O 1
ATOM 1398 N N . VAL A 1 182 ? -0.191 -4.375 -5.135 1.00 92.81 182 VAL A N 1
ATOM 1399 C CA . VAL A 1 182 ? -1.129 -3.271 -5.398 1.00 92.81 182 VAL A CA 1
ATOM 1400 C C . VAL A 1 182 ? -0.803 -2.484 -6.671 1.00 92.81 182 VAL A C 1
ATOM 1402 O O . VAL A 1 182 ? -1.546 -1.572 -7.025 1.00 92.81 182 VAL A O 1
ATOM 1405 N N . GLY A 1 183 ? 0.272 -2.859 -7.366 1.00 90.31 183 GLY A N 1
ATOM 1406 C CA . GLY A 1 183 ? 0.772 -2.163 -8.544 1.00 90.31 183 GLY A CA 1
ATOM 1407 C C . GLY A 1 183 ? 1.874 -1.165 -8.212 1.00 90.31 183 GLY A C 1
ATOM 1408 O O . GLY A 1 183 ? 2.059 -0.788 -7.054 1.00 90.31 183 GLY A O 1
ATOM 1409 N N . THR A 1 184 ? 2.609 -0.752 -9.242 1.00 92.06 184 THR A N 1
ATOM 1410 C CA . THR A 1 184 ? 3.541 0.389 -9.184 1.00 92.06 184 THR A CA 1
ATOM 1411 C C . THR A 1 184 ? 3.388 1.307 -10.397 1.00 92.06 184 THR A C 1
ATOM 1413 O O . THR A 1 184 ? 4.271 2.095 -10.711 1.00 92.06 184 THR A O 1
ATOM 1416 N N . LEU A 1 185 ? 2.279 1.230 -11.141 1.00 86.75 185 LEU A N 1
ATOM 1417 C CA . LEU A 1 185 ? 2.013 2.170 -12.237 1.00 86.75 185 LEU A CA 1
ATOM 1418 C C . LEU A 1 185 ? 1.407 3.503 -11.755 1.00 86.75 185 LEU A C 1
ATOM 1420 O O . LEU A 1 185 ? 1.072 4.352 -12.586 1.00 86.75 185 LEU A O 1
ATOM 1424 N N . GLY A 1 186 ? 1.250 3.687 -10.440 1.00 79.75 186 GLY A N 1
ATOM 1425 C CA . GLY A 1 186 ? 0.821 4.941 -9.834 1.00 79.75 186 GLY A CA 1
ATOM 1426 C C . GLY A 1 186 ? 1.808 6.080 -10.089 1.00 79.75 186 GLY A C 1
ATOM 1427 O O . GLY A 1 186 ? 2.987 5.890 -10.391 1.00 79.75 186 GLY A O 1
ATOM 1428 N N . TYR A 1 187 ? 1.286 7.297 -10.003 1.00 79.12 187 TYR A N 1
ATOM 1429 C CA . TYR A 1 187 ? 2.048 8.533 -10.119 1.00 79.12 187 TYR A CA 1
ATOM 1430 C C . TYR A 1 187 ? 2.276 9.102 -8.736 1.00 79.12 187 TYR A C 1
ATOM 1432 O O . TYR A 1 187 ? 1.379 8.996 -7.914 1.00 79.12 187 TYR A O 1
ATOM 1440 N N . GLY A 1 188 ? 3.377 9.819 -8.535 1.00 80.19 188 GLY A N 1
ATOM 1441 C CA . GLY A 1 188 ? 3.765 10.243 -7.198 1.00 80.19 188 GLY A CA 1
ATOM 1442 C C . GLY A 1 188 ? 2.965 11.376 -6.540 1.00 80.19 188 GLY A C 1
ATOM 1443 O O . GLY A 1 188 ? 3.484 12.188 -5.784 1.00 80.19 188 GLY A O 1
ATOM 1444 N N . ILE A 1 189 ? 1.693 11.517 -6.900 1.00 87.06 189 ILE A N 1
ATOM 1445 C CA . ILE A 1 189 ? 0.720 12.326 -6.171 1.00 87.06 189 ILE A CA 1
ATOM 1446 C C . ILE A 1 189 ? -0.268 11.350 -5.536 1.00 87.06 189 ILE A C 1
ATOM 1448 O O . ILE A 1 189 ? -1.317 11.028 -6.099 1.00 87.06 189 ILE A O 1
ATOM 1452 N N . GLU A 1 190 ? 0.086 10.885 -4.344 1.00 90.00 190 GLU A N 1
ATOM 1453 C CA . GLU A 1 190 ? -0.589 9.774 -3.681 1.00 90.00 190 GLU A CA 1
ATOM 1454 C C . GLU A 1 190 ? -1.527 10.251 -2.563 1.00 90.00 190 GLU A C 1
ATOM 1456 O O . GLU A 1 190 ? -1.229 11.193 -1.832 1.00 90.00 190 GLU A O 1
ATOM 1461 N N . LYS A 1 191 ? -2.712 9.640 -2.415 1.00 93.56 191 LYS A N 1
ATOM 1462 C CA . LYS A 1 191 ? -3.748 10.084 -1.449 1.00 93.56 191 LYS A CA 1
ATOM 1463 C C . LYS A 1 191 ? -4.053 9.022 -0.407 1.00 93.56 191 LYS A C 1
ATOM 1465 O O . LYS A 1 191 ? -5.205 8.629 -0.192 1.00 93.56 191 LYS A O 1
ATOM 1470 N N . GLY A 1 192 ? -3.005 8.530 0.239 1.00 95.44 192 GLY A N 1
ATOM 1471 C CA . GLY A 1 192 ? -3.117 7.405 1.153 1.00 95.44 192 GLY A CA 1
ATOM 1472 C C . GLY A 1 192 ? -4.022 7.641 2.358 1.00 95.44 192 GLY A C 1
ATOM 1473 O O . GLY A 1 192 ? -4.782 6.738 2.717 1.00 95.44 192 GLY A O 1
ATOM 1474 N N . LEU A 1 193 ? -4.036 8.841 2.949 1.00 98.00 193 LEU A N 1
ATOM 1475 C CA . LEU A 1 193 ? -4.951 9.138 4.060 1.00 98.00 193 LEU A CA 1
ATOM 1476 C C . LEU A 1 193 ? -6.413 9.147 3.592 1.00 98.00 193 LEU A C 1
ATOM 1478 O O . LEU A 1 193 ? -7.285 8.593 4.263 1.00 98.00 193 LEU A O 1
ATOM 1482 N N . GLY A 1 194 ? -6.684 9.712 2.417 1.00 97.12 194 GLY A N 1
ATOM 1483 C CA . GLY A 1 194 ? -7.998 9.695 1.780 1.00 97.12 194 GLY A CA 1
ATOM 1484 C C . GLY A 1 194 ? -8.461 8.278 1.458 1.00 97.12 194 GLY A C 1
ATOM 1485 O O . GLY A 1 194 ? -9.614 7.935 1.721 1.00 97.12 194 GLY A O 1
ATOM 1486 N N . ALA A 1 195 ? -7.562 7.422 0.969 1.00 96.44 195 ALA A N 1
ATOM 1487 C CA . ALA A 1 195 ?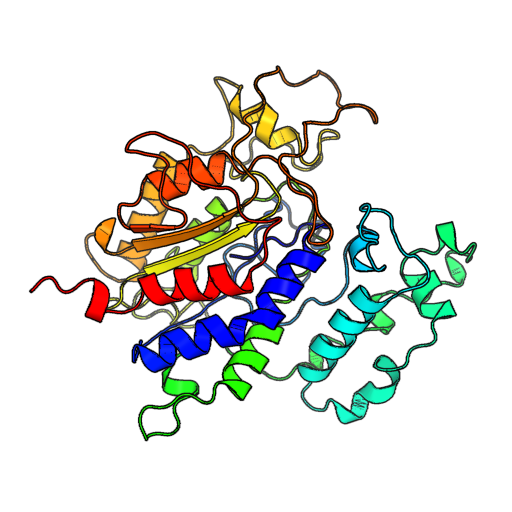 -7.845 6.012 0.732 1.00 96.44 195 ALA A CA 1
ATOM 1488 C C . ALA A 1 195 ? -8.176 5.254 2.026 1.00 96.44 195 ALA A C 1
ATOM 1490 O O . ALA A 1 195 ? -9.133 4.481 2.048 1.00 96.44 195 ALA A O 1
ATOM 1491 N N . VAL A 1 196 ? -7.448 5.508 3.118 1.00 98.19 196 VAL A N 1
ATOM 1492 C CA . VAL A 1 196 ? -7.748 4.939 4.444 1.00 98.19 196 VAL A CA 1
ATOM 1493 C C . VAL A 1 196 ? -9.135 5.369 4.930 1.00 98.19 196 VAL A C 1
ATOM 1495 O O . VAL A 1 196 ? -9.931 4.519 5.331 1.00 98.19 196 VAL A O 1
ATOM 1498 N N . VAL A 1 197 ? -9.456 6.665 4.850 1.00 98.38 197 VAL A N 1
ATOM 1499 C CA . VAL A 1 197 ? -10.775 7.202 5.233 1.00 98.38 197 VAL A CA 1
ATOM 1500 C C . VAL A 1 197 ? -11.884 6.596 4.369 1.00 98.38 197 VAL A C 1
ATOM 1502 O O . VAL A 1 197 ? -12.936 6.215 4.888 1.00 98.38 197 VAL A O 1
ATOM 1505 N N . ARG A 1 198 ? -11.647 6.471 3.056 1.00 97.56 198 ARG A N 1
ATOM 1506 C CA . ARG A 1 198 ? -12.593 5.886 2.101 1.00 97.56 198 ARG A CA 1
ATOM 1507 C C . ARG A 1 198 ? -12.815 4.401 2.361 1.00 97.56 198 ARG A C 1
ATOM 1509 O O . ARG A 1 198 ? -13.960 3.970 2.306 1.00 97.56 198 ARG A O 1
ATOM 1516 N N . ALA A 1 199 ? -11.773 3.634 2.682 1.00 97.69 199 ALA A N 1
ATOM 1517 C CA . ALA A 1 199 ? -11.865 2.183 2.857 1.00 97.69 199 ALA A CA 1
ATOM 1518 C C . ALA A 1 199 ? -12.864 1.743 3.929 1.00 97.69 199 ALA A C 1
ATOM 1520 O O . ALA A 1 199 ? -13.413 0.642 3.853 1.00 97.69 199 ALA A O 1
ATOM 1521 N N . VAL A 1 200 ? -13.128 2.609 4.903 1.00 98.25 200 VAL A N 1
ATOM 1522 C CA . VAL A 1 200 ? -14.058 2.337 6.001 1.00 98.25 200 VAL A CA 1
ATOM 1523 C C . VAL A 1 200 ? -15.350 3.146 5.907 1.00 98.25 200 VAL A C 1
ATOM 1525 O O . VAL A 1 200 ? -16.151 3.124 6.838 1.00 98.25 200 VAL A O 1
ATOM 1528 N N . HIS A 1 201 ? -15.569 3.860 4.802 1.00 98.31 201 HIS A N 1
ATOM 1529 C CA . HIS A 1 201 ? -16.790 4.622 4.558 1.00 98.31 201 HIS A CA 1
ATOM 1530 C C . HIS A 1 201 ? -18.004 3.683 4.389 1.00 98.31 201 HIS A C 1
ATOM 1532 O O . HIS A 1 201 ? -17.856 2.630 3.763 1.00 98.31 201 HIS A O 1
ATOM 1538 N N . PRO A 1 202 ? -19.212 4.046 4.864 1.00 97.50 202 PRO A N 1
ATOM 1539 C CA . PRO A 1 202 ? -20.417 3.220 4.721 1.00 97.50 202 PRO A CA 1
ATOM 1540 C C . PRO A 1 202 ? -20.755 2.805 3.284 1.00 97.50 202 PRO A C 1
ATOM 1542 O O . PRO A 1 202 ? -21.191 1.681 3.068 1.00 97.50 202 PRO A O 1
ATOM 1545 N N . ASP A 1 203 ? -20.486 3.646 2.284 1.00 96.81 203 ASP A N 1
ATOM 1546 C CA . ASP A 1 203 ? -20.654 3.257 0.869 1.00 96.81 203 ASP A CA 1
ATOM 1547 C C . ASP A 1 203 ? -19.755 2.077 0.471 1.00 96.81 203 ASP A C 1
ATOM 1549 O O . ASP A 1 203 ? -20.109 1.287 -0.402 1.00 96.81 203 ASP A O 1
ATOM 1553 N N . MET A 1 204 ? -18.597 1.940 1.119 1.00 97.25 204 MET A N 1
ATOM 1554 C CA . MET A 1 204 ? -17.653 0.856 0.869 1.00 97.25 204 MET A CA 1
ATOM 1555 C C . MET A 1 204 ? -17.975 -0.387 1.688 1.00 97.25 204 MET A C 1
ATOM 1557 O O . MET A 1 204 ? -17.822 -1.495 1.182 1.00 97.25 204 MET A O 1
ATOM 1561 N N . THR A 1 205 ? -18.393 -0.222 2.943 1.00 98.12 205 THR A N 1
ATOM 1562 C CA . THR A 1 205 ? -18.577 -1.329 3.896 1.00 98.12 205 THR A CA 1
ATOM 1563 C C . THR A 1 205 ? -20.011 -1.853 3.952 1.00 98.12 205 THR A C 1
ATOM 1565 O O . THR A 1 205 ? -20.221 -2.993 4.351 1.00 98.12 205 THR A O 1
ATOM 1568 N N . GLY A 1 206 ? -21.003 -1.034 3.602 1.00 96.81 206 GLY A N 1
ATOM 1569 C CA . GLY A 1 206 ? -22.425 -1.314 3.813 1.00 96.81 206 GLY A CA 1
ATOM 1570 C C . GLY A 1 206 ? -22.850 -1.360 5.286 1.00 96.81 206 GLY A C 1
ATOM 1571 O O . GLY A 1 206 ? -23.965 -1.779 5.594 1.00 96.81 206 GLY A O 1
ATOM 1572 N N . GLY A 1 207 ? -21.977 -0.949 6.211 1.00 95.25 207 GLY A N 1
ATOM 1573 C CA . GLY A 1 207 ? -22.226 -1.053 7.647 1.00 95.25 207 GLY A CA 1
ATOM 1574 C C . GLY A 1 207 ? -22.242 -2.493 8.182 1.00 95.25 207 GLY A C 1
ATOM 1575 O O . GLY A 1 207 ? -21.728 -3.407 7.535 1.00 95.25 207 GLY A O 1
ATOM 1576 N N . PRO A 1 208 ? -22.865 -2.732 9.355 1.00 92.19 208 PRO A N 1
ATOM 1577 C CA . PRO A 1 208 ? -22.874 -4.048 10.009 1.00 92.19 208 PRO A CA 1
ATOM 1578 C C . PRO A 1 208 ? -23.537 -5.173 9.207 1.00 92.19 208 PRO A C 1
ATOM 1580 O O . PRO A 1 208 ? -23.359 -6.346 9.523 1.00 92.19 208 PRO A O 1
ATOM 1583 N N . SER A 1 209 ? -24.352 -4.828 8.211 1.00 92.50 209 SER A N 1
ATOM 1584 C CA . SER A 1 209 ? -25.107 -5.777 7.385 1.00 92.50 209 SER A CA 1
ATOM 1585 C C . SER A 1 209 ? -24.819 -5.592 5.896 1.00 92.50 209 SER A C 1
ATOM 1587 O O . SER A 1 209 ? -25.656 -5.940 5.066 1.00 92.50 209 SER A O 1
ATOM 1589 N N . GLY A 1 210 ? -23.660 -5.018 5.561 1.00 92.69 210 GLY A N 1
ATOM 1590 C CA . GLY A 1 210 ? -23.259 -4.794 4.181 1.00 92.69 210 GLY A CA 1
ATOM 1591 C C . GLY A 1 210 ? -23.206 -6.089 3.375 1.00 92.69 210 GLY A C 1
ATOM 1592 O O . GLY A 1 210 ? -22.639 -7.088 3.816 1.00 92.69 210 GLY A O 1
ATOM 1593 N N . ASP A 1 211 ? -23.784 -6.055 2.178 1.00 94.00 211 ASP A N 1
ATOM 1594 C CA . ASP A 1 211 ? -23.687 -7.135 1.199 1.00 94.00 211 ASP A CA 1
ATOM 1595 C C . ASP A 1 211 ? -22.426 -6.934 0.335 1.00 94.00 211 ASP A C 1
ATOM 1597 O O . ASP A 1 211 ? -22.331 -5.900 -0.335 1.00 94.00 211 ASP A O 1
ATOM 1601 N N . PRO A 1 212 ? -21.468 -7.881 0.299 1.00 90.56 212 PRO A N 1
ATOM 1602 C CA . PRO A 1 212 ? -20.269 -7.779 -0.538 1.00 90.56 212 PRO A CA 1
ATOM 1603 C C . PRO A 1 212 ? -20.547 -7.731 -2.047 1.00 90.56 212 PRO A C 1
ATOM 1605 O O . PRO A 1 212 ? -19.667 -7.320 -2.804 1.00 90.56 212 PRO A O 1
ATOM 1608 N N . ALA A 1 213 ? -21.751 -8.101 -2.500 1.00 91.31 213 ALA A N 1
ATOM 1609 C CA . ALA A 1 213 ? -22.174 -7.914 -3.888 1.00 91.31 213 ALA A CA 1
ATOM 1610 C C . ALA A 1 213 ? -22.483 -6.443 -4.233 1.00 91.31 213 ALA A C 1
ATOM 1612 O O . ALA A 1 213 ? -22.480 -6.075 -5.407 1.00 91.31 213 ALA A O 1
ATOM 1613 N N . ILE A 1 214 ? -22.748 -5.608 -3.224 1.00 95.06 214 ILE A N 1
ATOM 1614 C CA . ILE A 1 214 ? -23.094 -4.185 -3.372 1.00 95.06 214 ILE A CA 1
ATOM 1615 C C . ILE A 1 214 ? -21.938 -3.302 -2.894 1.00 95.06 214 ILE A C 1
ATOM 1617 O O . ILE A 1 214 ? -21.576 -2.323 -3.544 1.00 95.06 214 ILE A O 1
ATOM 1621 N N . HIS A 1 215 ? -21.357 -3.658 -1.752 1.00 96.31 215 HIS A N 1
ATOM 1622 C CA . HIS A 1 215 ? -20.382 -2.864 -1.025 1.00 96.31 215 HIS A CA 1
ATOM 1623 C C . HIS A 1 215 ? -19.012 -3.550 -1.088 1.00 96.31 215 HIS A C 1
ATOM 1625 O O . HIS A 1 215 ? -18.823 -4.616 -0.497 1.00 96.31 215 HIS A O 1
ATOM 1631 N N . PRO A 1 216 ? -18.028 -2.969 -1.794 1.00 93.94 216 PRO A N 1
ATOM 1632 C CA . PRO A 1 216 ? -16.786 -3.657 -2.151 1.00 93.94 216 PRO A CA 1
ATOM 1633 C C . PRO A 1 216 ? -15.905 -4.075 -0.964 1.00 93.94 216 PRO A C 1
ATOM 1635 O O . PRO A 1 216 ? -15.040 -4.933 -1.160 1.00 93.94 216 PRO A O 1
ATOM 1638 N N . ASN A 1 217 ? -16.121 -3.495 0.222 1.00 97.50 217 ASN A N 1
ATOM 1639 C CA . ASN A 1 217 ? -15.389 -3.759 1.464 1.00 97.50 217 ASN A CA 1
ATOM 1640 C C . ASN A 1 217 ? -16.295 -4.343 2.567 1.00 97.50 217 ASN A C 1
ATOM 1642 O O . ASN A 1 217 ? -15.928 -4.312 3.748 1.00 97.50 217 ASN A O 1
ATOM 1646 N N . ALA A 1 218 ? -17.491 -4.831 2.226 1.00 96.94 218 ALA A N 1
ATOM 1647 C CA . ALA A 1 218 ? -18.375 -5.446 3.209 1.00 96.94 218 ALA A CA 1
ATOM 1648 C C . ALA A 1 218 ? -17.716 -6.631 3.922 1.00 96.94 218 ALA A C 1
ATOM 1650 O O . ALA A 1 218 ? -16.917 -7.371 3.348 1.00 96.94 218 ALA A O 1
ATOM 1651 N N . GLY A 1 219 ? -18.049 -6.793 5.202 1.00 94.38 219 GLY A N 1
ATOM 1652 C CA . GLY A 1 219 ? -17.472 -7.827 6.062 1.00 94.38 219 GLY A CA 1
ATOM 1653 C C . GLY A 1 219 ? -16.074 -7.510 6.607 1.00 94.38 219 GLY A C 1
ATOM 1654 O O . GLY A 1 219 ? -15.572 -8.271 7.430 1.00 94.38 219 GLY A O 1
ATOM 1655 N N . PHE A 1 220 ? -15.449 -6.392 6.216 1.00 97.19 220 PHE A N 1
ATOM 1656 C CA . PHE A 1 220 ? -14.147 -5.996 6.762 1.00 97.19 220 PHE A CA 1
ATOM 1657 C C . PHE A 1 220 ? -14.246 -5.479 8.204 1.00 97.19 220 PHE A C 1
ATOM 1659 O O . PHE A 1 220 ? -13.536 -5.958 9.088 1.00 97.19 220 PHE A O 1
ATOM 1666 N N . ILE A 1 221 ? -15.146 -4.524 8.457 1.00 97.19 221 ILE A N 1
ATOM 1667 C CA . ILE A 1 221 ? -15.283 -3.853 9.755 1.00 97.19 221 ILE A CA 1
ATOM 1668 C C . ILE A 1 221 ? -16.194 -4.652 10.693 1.00 97.19 221 ILE A C 1
ATOM 1670 O O . ILE A 1 221 ? -17.321 -4.985 10.339 1.00 97.19 221 ILE A O 1
ATOM 1674 N N . ARG A 1 222 ? -15.720 -4.901 11.922 1.00 95.00 222 ARG A N 1
ATOM 1675 C CA . ARG A 1 222 ? -16.490 -5.533 13.007 1.00 95.00 222 ARG A CA 1
ATOM 1676 C C . ARG A 1 222 ? -16.825 -4.539 14.113 1.00 95.00 222 ARG A C 1
ATOM 1678 O O . ARG A 1 222 ? -16.000 -3.680 14.438 1.00 95.00 222 ARG A O 1
ATOM 1685 N N . ALA A 1 223 ? -18.018 -4.657 14.690 1.00 94.06 223 ALA A N 1
ATOM 1686 C CA . ALA A 1 223 ? -18.491 -3.764 15.749 1.00 94.06 223 ALA A CA 1
ATOM 1687 C C . ALA A 1 223 ? -17.752 -3.971 17.083 1.00 94.06 223 ALA A C 1
ATOM 1689 O O . ALA A 1 223 ? -17.519 -3.012 17.811 1.00 94.06 223 ALA A O 1
ATOM 1690 N N . ASP A 1 224 ? -17.343 -5.205 17.365 1.00 92.62 224 ASP A N 1
ATOM 1691 C CA . ASP A 1 224 ? -16.712 -5.672 18.603 1.00 92.62 224 ASP A CA 1
ATOM 1692 C C . ASP A 1 224 ? -15.176 -5.746 18.530 1.00 92.62 224 ASP A C 1
ATOM 1694 O O . ASP A 1 224 ? -14.536 -6.302 19.418 1.00 92.62 224 ASP A O 1
ATOM 1698 N N . ALA A 1 225 ? -14.568 -5.159 17.496 1.00 93.88 225 ALA A N 1
ATOM 1699 C CA . ALA A 1 225 ? -13.121 -5.147 17.309 1.00 93.88 225 ALA A CA 1
ATOM 1700 C C . ALA A 1 225 ? -12.546 -3.726 17.325 1.00 93.88 225 ALA A C 1
ATOM 1702 O O . ALA A 1 225 ? -13.152 -2.782 16.802 1.00 93.88 225 ALA A O 1
ATOM 1703 N N . ARG A 1 226 ? -11.316 -3.587 17.833 1.00 94.94 226 ARG A N 1
ATOM 1704 C CA . ARG A 1 226 ? -10.482 -2.406 17.563 1.00 94.94 226 ARG A CA 1
ATOM 1705 C C . ARG A 1 226 ? -10.158 -2.338 16.072 1.00 94.94 226 ARG A C 1
ATOM 1707 O O . ARG A 1 226 ? -10.129 -3.357 15.384 1.00 94.94 226 ARG A O 1
ATOM 1714 N N . THR A 1 227 ? -9.928 -1.134 15.563 1.00 96.81 227 THR A N 1
ATOM 1715 C CA . THR A 1 227 ? -9.531 -0.939 14.161 1.00 96.81 227 THR A CA 1
ATOM 1716 C C . THR A 1 227 ? -8.044 -0.661 14.106 1.00 96.81 227 THR A C 1
ATOM 1718 O O . THR A 1 227 ? -7.561 0.197 14.840 1.00 96.81 227 THR A O 1
ATOM 1721 N N . SER A 1 228 ? -7.323 -1.339 13.216 1.00 96.88 228 SER A N 1
ATOM 1722 C CA . SER A 1 228 ? -5.950 -0.955 12.920 1.00 96.88 228 SER A CA 1
ATOM 1723 C C . SER A 1 228 ? -5.766 -0.471 11.497 1.00 96.88 228 SER A C 1
ATOM 1725 O O . SER A 1 228 ? -6.378 -0.980 10.560 1.00 96.88 228 SER A O 1
ATOM 1727 N N . ILE A 1 229 ? -4.902 0.528 11.364 1.00 98.12 229 ILE A N 1
ATOM 1728 C CA . ILE A 1 229 ? -4.490 1.127 10.109 1.00 98.12 229 ILE A CA 1
ATOM 1729 C C . ILE A 1 229 ? -2.971 1.015 10.053 1.00 98.12 229 ILE A C 1
ATOM 1731 O O . ILE A 1 229 ? -2.288 1.569 10.906 1.00 98.12 229 ILE A O 1
ATOM 1735 N N . ILE A 1 230 ? -2.456 0.313 9.047 1.00 98.50 230 ILE A N 1
ATOM 1736 C CA . ILE A 1 230 ? -1.029 0.288 8.714 1.00 98.50 230 ILE A CA 1
ATOM 1737 C C . ILE A 1 230 ? -0.870 1.008 7.378 1.00 98.50 230 ILE A C 1
ATOM 1739 O O . ILE A 1 230 ? -1.568 0.676 6.414 1.00 98.50 230 ILE A O 1
ATOM 1743 N N . MET A 1 231 ? -0.004 2.011 7.335 1.00 98.38 231 MET A N 1
ATOM 1744 C CA . MET A 1 231 ? 0.270 2.848 6.166 1.00 98.38 231 MET A CA 1
ATOM 1745 C C . MET A 1 231 ? 1.721 2.662 5.751 1.00 98.38 231 MET A C 1
ATOM 1747 O O . MET A 1 231 ? 2.592 2.632 6.615 1.00 98.38 231 MET A O 1
ATOM 1751 N N . ILE A 1 232 ? 1.971 2.488 4.457 1.00 98.38 232 ILE A N 1
ATOM 1752 C CA . ILE A 1 232 ? 3.312 2.264 3.915 1.00 98.38 232 ILE A CA 1
ATOM 1753 C C . ILE A 1 232 ? 3.421 3.106 2.652 1.00 98.38 232 ILE A C 1
ATOM 1755 O O . ILE A 1 232 ? 2.678 2.840 1.711 1.00 98.38 232 ILE A O 1
ATOM 1759 N N . SER A 1 233 ? 4.268 4.134 2.669 1.00 97.12 233 SER A N 1
ATOM 1760 C CA . SER A 1 233 ? 4.399 5.104 1.574 1.00 97.12 233 SER A CA 1
ATOM 1761 C C . SER A 1 233 ? 5.763 5.791 1.621 1.00 97.12 233 SER A C 1
ATOM 1763 O O . SER A 1 233 ? 6.211 6.222 2.686 1.00 97.12 233 SER A O 1
ATOM 1765 N N . ASP A 1 234 ? 6.419 5.889 0.473 1.00 95.50 234 ASP A N 1
ATOM 1766 C CA . ASP A 1 234 ? 7.654 6.648 0.263 1.00 95.50 234 ASP A CA 1
ATOM 1767 C C . ASP A 1 234 ? 7.384 8.110 -0.137 1.00 95.50 234 ASP A C 1
ATOM 1769 O O . ASP A 1 234 ? 8.309 8.895 -0.347 1.00 95.50 234 ASP A O 1
ATOM 1773 N N . GLU A 1 235 ? 6.118 8.518 -0.146 1.00 92.31 235 GLU A N 1
ATOM 1774 C CA . GLU A 1 235 ? 5.674 9.853 -0.518 1.00 92.31 235 GLU A CA 1
ATOM 1775 C C . GLU A 1 235 ? 4.956 10.582 0.621 1.00 92.31 235 GLU A C 1
ATOM 1777 O O . GLU A 1 235 ? 4.652 10.042 1.688 1.00 92.31 235 GLU A O 1
ATOM 1782 N N . ASN A 1 236 ? 4.686 11.868 0.398 1.00 94.19 236 ASN A N 1
ATOM 1783 C CA . ASN A 1 236 ? 3.824 12.640 1.280 1.00 94.19 236 ASN A CA 1
ATOM 1784 C C . ASN A 1 236 ? 2.356 12.444 0.885 1.00 94.19 236 ASN A C 1
ATOM 1786 O O . ASN A 1 236 ? 2.030 12.382 -0.297 1.00 94.19 236 ASN A O 1
ATOM 1790 N N . ASP A 1 237 ? 1.443 12.455 1.857 1.00 95.69 237 ASP A N 1
ATOM 1791 C CA . ASP A 1 237 ? 0.013 12.377 1.547 1.00 95.69 237 ASP A CA 1
ATOM 1792 C C . ASP A 1 237 ? -0.480 13.638 0.821 1.00 95.69 237 ASP A C 1
ATOM 1794 O O . ASP A 1 237 ? -0.363 14.755 1.317 1.00 95.69 237 ASP A O 1
ATOM 1798 N N . CYS A 1 238 ? -1.146 13.455 -0.308 1.00 94.25 238 CYS A N 1
ATOM 1799 C CA . CYS A 1 238 ? -1.731 14.519 -1.108 1.00 94.25 238 CYS A CA 1
ATOM 1800 C C . CYS A 1 238 ? -3.253 14.599 -1.003 1.00 94.25 238 CYS A C 1
ATOM 1802 O O . CYS A 1 238 ? -3.909 15.113 -1.904 1.00 94.25 238 CYS A O 1
ATOM 1804 N N . THR A 1 239 ? -3.873 14.063 0.045 1.00 95.56 239 THR A N 1
ATOM 1805 C CA . THR A 1 239 ? -5.337 14.022 0.109 1.00 95.56 239 THR A CA 1
ATOM 1806 C C . THR A 1 239 ? -5.935 15.436 0.037 1.00 95.56 239 THR A C 1
ATOM 1808 O O . THR A 1 239 ? -5.669 16.277 0.897 1.00 95.56 239 THR A O 1
ATOM 1811 N N . HIS A 1 240 ? -6.748 15.699 -0.994 1.00 94.31 240 HIS A N 1
ATOM 1812 C CA . HIS A 1 240 ? -7.244 17.033 -1.358 1.00 94.31 240 HIS A CA 1
ATOM 1813 C C . HIS A 1 240 ? -8.707 17.016 -1.833 1.00 94.31 240 HIS A C 1
ATOM 1815 O O . HIS A 1 240 ? -9.247 15.973 -2.200 1.00 94.31 240 HIS A O 1
ATOM 1821 N N . ASP A 1 241 ? -9.345 18.184 -1.866 1.00 92.62 241 ASP A N 1
ATOM 1822 C CA . ASP A 1 241 ? -10.771 18.391 -2.186 1.00 92.62 241 ASP A CA 1
ATOM 1823 C C . ASP A 1 241 ? -11.110 18.431 -3.695 1.00 92.62 241 ASP A C 1
ATOM 1825 O O . ASP A 1 241 ? -12.175 18.891 -4.103 1.00 92.62 241 ASP A O 1
ATOM 1829 N N . GLY A 1 242 ? -10.194 17.957 -4.540 1.00 89.50 242 GLY A N 1
ATOM 1830 C CA . GLY A 1 242 ? -10.228 18.146 -5.998 1.00 89.50 242 GLY A CA 1
ATOM 1831 C C . GLY A 1 242 ? -9.521 19.409 -6.521 1.00 89.50 242 GLY A C 1
ATOM 1832 O O . GLY A 1 242 ? -9.353 19.534 -7.730 1.00 89.50 242 GLY A O 1
ATOM 1833 N N . GLY A 1 243 ? -9.054 20.315 -5.654 1.00 89.69 243 GLY A N 1
ATOM 1834 C CA . GLY A 1 243 ? -8.396 21.566 -6.059 1.00 89.69 243 GLY A CA 1
ATOM 1835 C C . GLY A 1 243 ? -6.922 21.461 -6.487 1.00 89.69 243 GLY A C 1
ATOM 1836 O O . GLY A 1 243 ? -6.359 22.450 -6.960 1.00 89.69 243 GLY A O 1
ATOM 1837 N N . VAL A 1 244 ? -6.274 20.298 -6.341 1.00 88.31 244 VAL A N 1
ATOM 1838 C CA . VAL A 1 244 ? -4.901 20.058 -6.827 1.00 88.31 244 VAL A CA 1
ATOM 1839 C C . VAL A 1 244 ? -4.943 19.566 -8.270 1.00 88.31 244 VAL A C 1
ATOM 1841 O O . VAL A 1 244 ? -5.695 18.656 -8.610 1.00 88.31 244 VAL A O 1
ATOM 1844 N N . ASN A 1 245 ? -4.093 20.140 -9.125 1.00 85.19 245 ASN A N 1
ATOM 1845 C CA . ASN A 1 245 ? -3.859 19.601 -10.460 1.00 85.19 245 ASN A CA 1
ATOM 1846 C C . ASN A 1 245 ? -2.910 18.394 -10.382 1.00 85.19 245 ASN A C 1
ATOM 1848 O O . ASN A 1 245 ? -1.694 18.561 -10.365 1.00 85.19 245 ASN A O 1
ATOM 1852 N N . GLU A 1 246 ? -3.469 17.188 -10.400 1.00 83.12 246 GLU A N 1
ATOM 1853 C CA . GLU A 1 246 ? -2.734 15.910 -10.362 1.00 83.12 246 GLU A CA 1
ATOM 1854 C C . GLU A 1 246 ? -1.849 15.657 -11.605 1.00 83.12 246 GLU A C 1
ATOM 1856 O O . GLU A 1 246 ? -1.040 14.737 -11.610 1.00 83.12 246 GLU A O 1
ATOM 1861 N N . ARG A 1 247 ? -1.965 16.471 -12.668 1.00 79.69 247 ARG A N 1
ATOM 1862 C CA . ARG A 1 247 ? -1.126 16.404 -13.888 1.00 79.69 247 ARG A CA 1
ATOM 1863 C C . ARG A 1 247 ? -0.084 17.522 -13.962 1.00 79.69 247 ARG A C 1
ATOM 1865 O O . ARG A 1 247 ? 0.397 17.877 -15.037 1.00 79.69 247 ARG A O 1
ATOM 1872 N N . THR A 1 248 ? 0.196 18.149 -12.829 1.00 82.12 248 THR A N 1
ATOM 1873 C CA . THR A 1 248 ? 1.220 19.186 -12.685 1.00 82.12 248 THR A CA 1
ATOM 1874 C C . THR A 1 248 ? 2.613 18.669 -13.050 1.00 82.12 248 THR A C 1
ATOM 1876 O O . THR A 1 248 ? 2.971 17.532 -12.737 1.00 82.12 248 THR A O 1
ATOM 1879 N N . SER A 1 249 ? 3.436 19.534 -13.650 1.00 83.12 249 SER A N 1
ATOM 1880 C CA . SER A 1 249 ? 4.851 19.231 -13.899 1.00 83.12 249 SER A CA 1
ATOM 1881 C C . SER A 1 249 ? 5.674 19.138 -12.611 1.00 83.12 249 SER A C 1
ATOM 1883 O O . SER A 1 249 ? 6.804 18.672 -12.646 1.00 83.12 249 SER A O 1
ATOM 1885 N N . CYS A 1 250 ? 5.111 19.557 -11.473 1.00 84.19 250 CYS A N 1
ATOM 1886 C CA . CYS A 1 250 ? 5.759 19.460 -10.168 1.00 84.19 250 CYS A CA 1
ATOM 1887 C C . CYS A 1 250 ? 5.786 18.038 -9.595 1.00 84.19 250 CYS A C 1
ATOM 1889 O O . CYS A 1 250 ? 6.502 17.807 -8.625 1.00 84.19 250 CYS A O 1
ATOM 1891 N N . GLY A 1 251 ? 5.015 17.101 -10.165 1.00 84.25 251 GLY A N 1
ATOM 1892 C CA . GLY A 1 251 ? 4.970 15.709 -9.713 1.00 84.25 251 GLY A CA 1
ATOM 1893 C C . GLY A 1 251 ? 4.797 15.582 -8.196 1.00 84.25 251 GLY A C 1
ATOM 1894 O O . GLY A 1 251 ? 3.977 16.288 -7.604 1.00 84.25 251 GLY A O 1
ATOM 1895 N N . VAL A 1 252 ? 5.638 14.744 -7.586 1.00 82.44 252 VAL A N 1
ATOM 1896 C CA . VAL A 1 252 ? 5.719 14.478 -6.134 1.00 82.44 252 VAL A CA 1
ATOM 1897 C C . VAL A 1 252 ? 5.842 15.725 -5.258 1.00 82.44 252 VAL A C 1
ATOM 1899 O O . VAL A 1 252 ? 5.424 15.735 -4.101 1.00 82.44 252 VAL A O 1
ATOM 1902 N N . ALA A 1 253 ? 6.383 16.821 -5.794 1.00 88.12 253 ALA A N 1
ATOM 1903 C CA . ALA A 1 253 ? 6.581 18.046 -5.032 1.00 88.12 253 ALA A CA 1
ATOM 1904 C C . ALA A 1 253 ? 5.296 18.863 -4.846 1.00 88.12 253 ALA A C 1
ATOM 1906 O O . ALA A 1 253 ? 5.236 19.697 -3.940 1.00 88.12 253 ALA A O 1
ATOM 1907 N N . GLU A 1 254 ? 4.268 18.657 -5.681 1.00 89.62 254 GLU A N 1
ATOM 1908 C CA . GLU A 1 254 ? 3.069 19.505 -5.680 1.00 89.62 254 GLU A CA 1
ATOM 1909 C C . GLU A 1 254 ? 2.430 19.571 -4.293 1.00 89.62 254 GLU A C 1
ATOM 1911 O O . GLU A 1 254 ? 2.140 20.656 -3.794 1.00 89.62 254 GLU A O 1
ATOM 1916 N N . CYS A 1 255 ? 2.260 18.425 -3.647 1.00 89.19 255 CYS A N 1
ATOM 1917 C CA . CYS A 1 255 ? 1.557 18.306 -2.374 1.00 89.19 255 CYS A CA 1
ATOM 1918 C C . CYS A 1 255 ? 2.331 19.009 -1.261 1.00 89.19 255 CYS A C 1
ATOM 1920 O O . CYS A 1 255 ? 1.763 19.804 -0.518 1.00 89.19 255 CYS A O 1
ATOM 1922 N N . THR A 1 256 ? 3.648 18.827 -1.246 1.00 91.00 256 THR A N 1
ATOM 1923 C CA . THR A 1 256 ? 4.567 19.523 -0.347 1.00 91.00 256 THR A CA 1
ATOM 1924 C C . THR A 1 256 ? 4.465 21.046 -0.487 1.00 91.00 256 THR A C 1
ATOM 1926 O O . THR A 1 256 ? 4.388 21.755 0.514 1.00 91.00 256 THR A O 1
ATOM 1929 N N . PHE A 1 257 ? 4.365 21.579 -1.711 1.00 91.56 257 PHE A N 1
ATOM 1930 C CA . PHE A 1 257 ? 4.130 23.014 -1.898 1.00 91.56 257 PHE A CA 1
ATOM 1931 C C . PHE A 1 257 ? 2.768 23.469 -1.375 1.00 91.56 257 PHE A C 1
ATOM 1933 O O . PHE A 1 257 ? 2.650 24.556 -0.804 1.00 91.56 257 PHE A O 1
ATOM 1940 N N . ARG A 1 258 ? 1.726 22.655 -1.572 1.00 92.12 258 ARG A N 1
ATOM 1941 C CA . ARG A 1 258 ? 0.374 22.978 -1.102 1.00 92.12 258 ARG A CA 1
ATOM 1942 C C . ARG A 1 258 ? 0.272 23.008 0.415 1.00 92.12 258 ARG A C 1
ATOM 1944 O O . ARG A 1 258 ? -0.603 23.701 0.919 1.00 92.12 258 ARG A O 1
ATOM 1951 N N . GLU A 1 259 ? 1.167 22.364 1.156 1.00 92.56 259 GLU A N 1
ATOM 1952 C CA . GLU A 1 259 ? 1.227 22.500 2.619 1.00 92.56 259 GLU A CA 1
ATOM 1953 C C . GLU A 1 259 ? 1.621 23.905 3.097 1.00 92.56 259 GLU A C 1
ATOM 1955 O O . GLU A 1 259 ? 1.417 24.240 4.267 1.00 92.56 259 GLU A O 1
ATOM 1960 N N . ASN A 1 260 ? 2.205 24.722 2.219 1.00 90.31 260 ASN A N 1
ATOM 1961 C CA . ASN A 1 260 ? 2.610 26.093 2.527 1.00 90.31 260 ASN A CA 1
ATOM 1962 C C . ASN A 1 260 ? 1.564 27.131 2.090 1.00 90.31 260 ASN A C 1
ATOM 1964 O O . ASN A 1 260 ? 1.701 28.309 2.417 1.00 90.31 260 ASN A O 1
ATOM 1968 N N . ASP A 1 261 ? 0.522 26.713 1.365 1.00 90.50 261 ASP A N 1
ATOM 1969 C CA . ASP A 1 261 ? -0.532 27.591 0.859 1.00 90.50 261 ASP A CA 1
ATOM 1970 C C . ASP A 1 261 ? -1.586 27.875 1.951 1.00 90.50 261 ASP A C 1
ATOM 1972 O O . ASP A 1 261 ? -2.220 26.941 2.447 1.00 90.50 261 ASP A O 1
ATOM 1976 N N . PRO A 1 262 ? -1.840 29.145 2.328 1.00 87.94 262 PRO A N 1
ATOM 1977 C CA . PRO A 1 262 ? -2.916 29.489 3.259 1.00 87.94 262 PRO A CA 1
ATOM 1978 C C . PRO A 1 262 ? -4.315 29.071 2.780 1.00 87.94 262 PRO A C 1
ATOM 1980 O O . PRO A 1 262 ? -5.199 28.869 3.608 1.00 87.94 262 PRO A O 1
ATOM 1983 N N . ASN A 1 263 ? -4.513 28.943 1.463 1.00 91.38 263 ASN A N 1
ATOM 1984 C CA . ASN A 1 263 ? -5.746 28.467 0.832 1.00 91.38 263 ASN A CA 1
ATOM 1985 C C . ASN A 1 263 ? -5.558 27.065 0.239 1.00 91.38 263 ASN A C 1
ATOM 1987 O O . ASN A 1 263 ? -6.100 26.758 -0.824 1.00 91.38 263 ASN A O 1
ATOM 1991 N N . SER A 1 264 ? -4.746 26.238 0.903 1.00 94.19 264 SER A N 1
ATOM 1992 C CA . SER A 1 264 ? -4.430 24.892 0.442 1.00 94.19 264 SER A CA 1
ATOM 1993 C C . SER A 1 264 ? -5.695 24.086 0.120 1.00 94.19 264 SER A C 1
ATOM 1995 O O . SER A 1 264 ? -6.589 24.009 0.965 1.00 94.19 264 SER A O 1
ATOM 1997 N N . PRO A 1 265 ? -5.758 23.423 -1.048 1.00 94.81 265 PRO A N 1
ATOM 1998 C CA . PRO A 1 265 ? -6.802 22.442 -1.350 1.00 94.81 265 PRO A CA 1
ATOM 1999 C C . PRO A 1 265 ? -6.603 21.115 -0.596 1.00 94.81 265 PRO A C 1
ATOM 2001 O O . PRO A 1 265 ? -7.447 20.219 -0.677 1.00 94.81 265 PRO A O 1
ATOM 2004 N N . LEU A 1 266 ? -5.474 20.936 0.108 1.00 96.31 266 LEU A N 1
ATOM 2005 C CA . LEU A 1 266 ? -5.235 19.732 0.896 1.00 96.31 266 LEU A CA 1
ATOM 2006 C C . LEU A 1 266 ? -6.224 19.663 2.055 1.00 96.31 266 LEU A C 1
ATOM 2008 O O . LEU A 1 266 ? -6.371 20.602 2.840 1.00 96.31 266 LEU A O 1
ATOM 2012 N N . ILE A 1 267 ? -6.847 18.501 2.224 1.00 97.44 267 ILE A N 1
ATOM 2013 C CA . ILE A 1 267 ? -7.737 18.269 3.353 1.00 97.44 267 ILE A CA 1
ATOM 2014 C C . ILE A 1 267 ? -6.880 18.228 4.631 1.00 97.44 267 ILE A C 1
ATOM 2016 O O . ILE A 1 267 ? -5.886 17.489 4.681 1.00 97.44 267 ILE A O 1
ATOM 2020 N N . PRO A 1 268 ? -7.228 18.995 5.684 1.00 97.62 268 PRO A N 1
ATOM 2021 C CA . PRO A 1 268 ? -6.486 18.968 6.938 1.00 97.62 268 PRO A CA 1
ATOM 2022 C C . PRO A 1 268 ? -6.486 17.577 7.580 1.00 97.62 268 PRO A C 1
ATOM 2024 O O . PRO A 1 268 ? -7.536 16.940 7.694 1.00 97.62 268 PRO A O 1
ATOM 2027 N N . VAL A 1 269 ? -5.336 17.139 8.102 1.00 97.12 269 VAL A N 1
ATOM 2028 C CA . VAL A 1 269 ? -5.192 15.827 8.765 1.00 97.12 269 VAL A CA 1
ATOM 2029 C C . VAL A 1 269 ? -6.149 15.641 9.948 1.00 97.12 269 VAL A C 1
ATOM 2031 O O . VAL A 1 269 ? -6.584 14.525 10.221 1.00 97.12 269 VAL A O 1
ATOM 2034 N N . ALA A 1 270 ? -6.529 16.726 10.633 1.00 98.12 270 ALA A N 1
ATOM 2035 C CA . ALA A 1 270 ? -7.520 16.690 11.710 1.00 98.12 270 ALA A CA 1
ATOM 2036 C C . ALA A 1 270 ? -8.938 16.404 11.202 1.00 98.12 270 ALA A C 1
ATOM 2038 O O . ALA A 1 270 ? -9.693 15.677 11.850 1.00 98.12 270 ALA A O 1
ATOM 2039 N N . LYS A 1 271 ? -9.287 16.920 10.016 1.00 98.50 271 LYS A N 1
ATOM 2040 C CA . LYS A 1 271 ? -10.555 16.588 9.368 1.00 98.50 271 LYS A CA 1
ATOM 2041 C C . LYS A 1 271 ? -10.562 15.122 8.939 1.00 98.50 271 LYS A C 1
ATOM 2043 O O . LYS A 1 271 ? -11.524 14.429 9.234 1.00 98.50 271 LYS A O 1
ATOM 2048 N N . LEU A 1 272 ? -9.473 14.634 8.337 1.00 98.62 272 LEU A N 1
ATOM 2049 C CA . LEU A 1 272 ? -9.346 13.226 7.933 1.00 98.62 272 LEU A CA 1
ATOM 2050 C C . LEU A 1 272 ? -9.483 12.272 9.125 1.00 98.62 272 LEU A C 1
ATOM 2052 O O . LEU A 1 272 ? -10.148 11.248 9.010 1.00 98.62 272 LEU A O 1
ATOM 2056 N N . LYS A 1 273 ? -8.926 12.623 10.292 1.00 98.56 273 LYS A N 1
ATOM 2057 C CA . LYS A 1 273 ? -9.163 11.870 11.531 1.00 98.56 273 LYS A CA 1
ATOM 2058 C C . LYS A 1 273 ? -10.641 11.872 11.931 1.00 98.56 273 LYS A C 1
ATOM 2060 O O . LYS A 1 273 ? -11.151 10.820 12.306 1.00 98.56 273 LYS A O 1
ATOM 2065 N N . SER A 1 274 ? -11.306 13.028 11.904 1.00 98.69 274 SER A N 1
ATOM 2066 C CA . SER A 1 274 ? -12.733 13.109 12.246 1.00 98.69 274 SER A CA 1
ATOM 2067 C C . SER A 1 274 ? -13.563 12.238 11.308 1.00 98.69 274 SER A C 1
A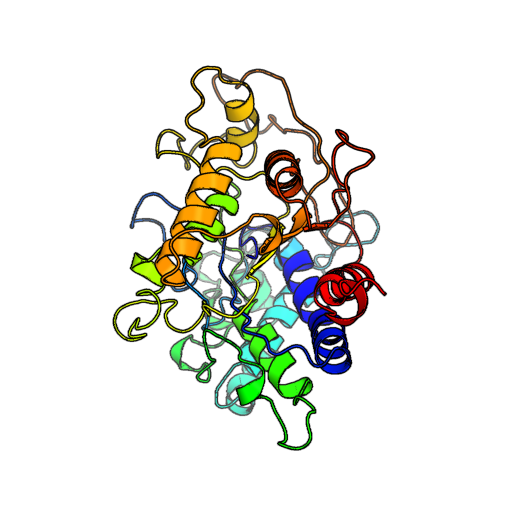TOM 2069 O O . SER A 1 274 ? -14.287 11.365 11.773 1.00 98.69 274 SER A O 1
ATOM 2071 N N . ASP A 1 275 ? -13.368 12.407 9.998 1.00 98.75 275 ASP A N 1
ATOM 2072 C CA . ASP A 1 275 ? -14.069 11.642 8.967 1.00 98.75 275 ASP A CA 1
ATOM 2073 C C . ASP A 1 275 ? -13.819 10.133 9.132 1.00 98.75 275 ASP A C 1
ATOM 2075 O O . ASP A 1 275 ? -14.743 9.334 9.008 1.00 98.75 275 ASP A O 1
ATOM 2079 N N . LEU A 1 276 ? -12.586 9.727 9.460 1.00 98.81 276 LEU A N 1
ATOM 2080 C CA . LEU A 1 276 ? -12.255 8.332 9.747 1.00 98.81 276 LEU A CA 1
ATOM 2081 C C . LEU A 1 276 ? -13.071 7.782 10.925 1.00 98.81 276 LEU A C 1
ATOM 2083 O O . LEU A 1 276 ? -13.641 6.698 10.815 1.00 98.81 276 LEU A O 1
ATOM 2087 N N . LEU A 1 277 ? -13.114 8.495 12.052 1.00 98.81 277 LEU A N 1
ATOM 2088 C CA . LEU A 1 277 ? -13.829 8.046 13.250 1.00 98.81 277 LEU A CA 1
ATOM 2089 C C . LEU A 1 277 ? -15.344 7.994 13.020 1.00 98.81 277 LEU A C 1
ATOM 2091 O O . LEU A 1 277 ? -15.986 7.038 13.459 1.00 98.81 277 LEU A O 1
ATOM 2095 N N . ASP A 1 278 ? -15.896 8.964 12.290 1.00 98.81 278 ASP A N 1
ATOM 2096 C CA . ASP A 1 278 ? -17.314 9.006 11.923 1.00 98.81 278 ASP A CA 1
ATOM 2097 C C . ASP A 1 278 ? -17.676 7.848 10.981 1.00 98.81 278 ASP A C 1
ATOM 2099 O O . ASP A 1 278 ? -18.646 7.122 11.218 1.00 98.81 278 ASP A O 1
ATOM 2103 N N . ASN A 1 279 ? -16.845 7.600 9.963 1.00 98.75 279 ASN A N 1
ATOM 2104 C CA . ASN A 1 279 ? -17.010 6.474 9.046 1.00 98.75 279 ASN A CA 1
ATOM 2105 C C . ASN A 1 279 ? -16.908 5.130 9.773 1.00 98.75 279 ASN A C 1
ATOM 2107 O O . ASN A 1 279 ? -17.707 4.232 9.512 1.00 98.75 279 ASN A O 1
ATOM 2111 N N . LEU A 1 280 ? -15.967 4.986 10.713 1.00 98.75 280 LEU A N 1
ATOM 2112 C CA . LEU A 1 280 ? -15.854 3.785 11.540 1.00 98.75 280 LEU A CA 1
ATOM 2113 C C . LEU A 1 280 ? -17.081 3.596 12.429 1.00 98.75 280 LEU A C 1
ATOM 2115 O O . LEU A 1 280 ? -17.577 2.476 12.520 1.00 98.75 280 LEU A O 1
ATOM 2119 N N . ALA A 1 281 ? -17.588 4.654 13.062 1.00 98.56 281 ALA A N 1
ATOM 2120 C CA . 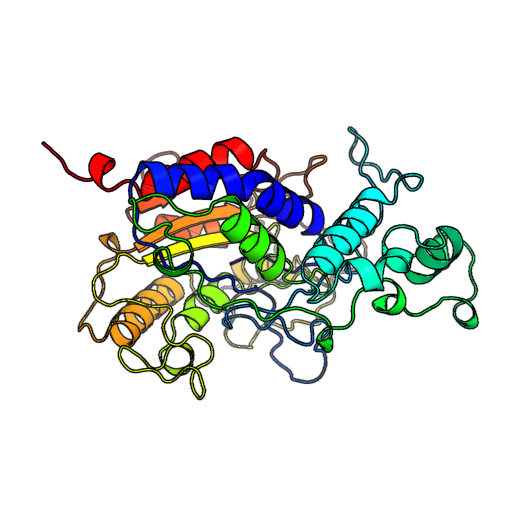ALA A 1 281 ? -18.790 4.582 13.887 1.00 98.56 281 ALA A CA 1
ATOM 2121 C C . ALA A 1 281 ? -19.998 4.120 13.064 1.00 98.56 281 ALA A C 1
ATOM 2123 O O . ALA A 1 281 ? -20.643 3.132 13.422 1.00 98.56 281 ALA A O 1
ATOM 2124 N N . ALA A 1 282 ? -20.231 4.745 11.908 1.00 98.31 282 ALA A N 1
ATOM 2125 C CA . ALA A 1 282 ? -21.301 4.362 10.994 1.00 98.31 282 ALA A CA 1
ATOM 2126 C C . ALA A 1 282 ? -21.136 2.921 10.481 1.00 98.31 282 ALA A C 1
ATOM 2128 O O . ALA A 1 282 ? -22.074 2.126 10.553 1.00 98.31 282 ALA A O 1
ATOM 2129 N N . SER A 1 283 ? -19.930 2.546 10.045 1.00 98.25 283 SER A N 1
ATOM 2130 C CA . SER A 1 283 ? -19.637 1.201 9.538 1.00 98.25 283 SER A CA 1
ATOM 2131 C C . SER A 1 283 ? -19.769 0.110 10.604 1.00 98.25 283 SER A C 1
ATOM 2133 O O . SER A 1 283 ? -20.16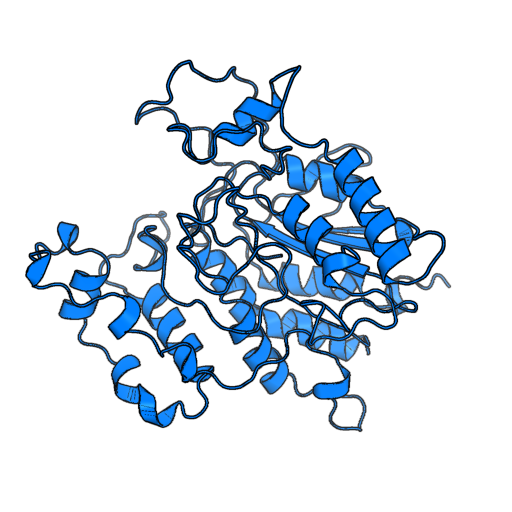6 -1.010 10.295 1.00 98.25 283 SER A O 1
ATOM 2135 N N . LYS A 1 284 ? -19.473 0.430 11.868 1.00 98.00 284 LYS A N 1
ATOM 2136 C CA . LYS A 1 284 ? -19.656 -0.469 13.017 1.00 98.00 284 LYS A CA 1
ATOM 2137 C C . LYS A 1 284 ? -21.091 -0.482 13.553 1.00 98.00 284 LYS A C 1
ATOM 2139 O O . LYS A 1 284 ? -21.405 -1.330 14.383 1.00 98.00 284 LYS A O 1
ATOM 2144 N N . GLY A 1 285 ? -21.959 0.437 13.121 1.00 97.25 285 GLY A N 1
ATOM 2145 C CA . GLY A 1 285 ? -23.291 0.619 13.710 1.00 97.25 285 GLY A CA 1
ATOM 2146 C C . GLY A 1 285 ? -23.248 1.153 15.145 1.00 97.25 285 GLY A C 1
ATOM 2147 O O . GLY A 1 285 ? -24.132 0.856 15.947 1.00 97.25 285 GLY A O 1
ATOM 2148 N N . LEU A 1 286 ? -22.205 1.911 15.484 1.00 97.50 286 LEU A N 1
ATOM 2149 C CA . LEU A 1 286 ? -21.993 2.505 16.799 1.00 97.50 286 LEU A CA 1
ATOM 2150 C C . LEU A 1 286 ? -22.286 4.011 16.760 1.00 97.50 286 LEU A C 1
ATOM 2152 O O . LEU A 1 286 ? -22.066 4.658 15.739 1.00 97.50 286 LEU A O 1
ATOM 2156 N N . PRO A 1 287 ? -22.724 4.617 17.879 1.00 97.12 287 PRO A N 1
ATOM 2157 C CA . PRO A 1 287 ? -22.940 6.063 17.942 1.00 97.12 287 PRO A CA 1
ATOM 2158 C C . PRO A 1 287 ? -21.635 6.870 17.877 1.00 97.12 287 PRO A C 1
ATOM 2160 O O . PRO A 1 287 ? -21.668 8.053 17.554 1.00 97.12 287 PRO A O 1
ATOM 2163 N N . ARG A 1 288 ? -20.500 6.259 18.245 1.00 97.50 288 ARG A N 1
ATOM 2164 C CA . ARG A 1 288 ? -19.155 6.846 18.194 1.00 97.50 288 ARG A CA 1
ATOM 2165 C C . ARG A 1 288 ? -18.086 5.759 18.299 1.00 97.50 288 ARG A C 1
ATOM 2167 O O . ARG A 1 288 ? -18.356 4.694 18.852 1.00 97.50 288 ARG A O 1
ATOM 2174 N N . VAL A 1 289 ? -16.870 6.078 17.866 1.00 98.12 289 VAL A N 1
ATOM 2175 C CA . VAL A 1 289 ? -15.651 5.280 18.077 1.00 98.12 289 VAL A CA 1
ATOM 2176 C C . VAL A 1 289 ? -14.637 6.138 18.829 1.00 98.12 289 VAL A C 1
ATOM 2178 O O . VAL A 1 289 ? -14.436 7.298 18.465 1.00 98.12 289 VAL A O 1
ATOM 2181 N N . SER A 1 290 ? -14.026 5.606 19.896 1.00 96.81 290 SER A N 1
ATOM 2182 C CA . SER A 1 290 ? -12.962 6.330 20.603 1.00 96.81 290 SER A CA 1
ATOM 2183 C C . SER A 1 290 ? -11.663 6.284 19.792 1.00 96.81 290 SER A C 1
ATOM 2185 O O . SER A 1 290 ? -11.359 5.241 19.212 1.00 96.81 290 SER A O 1
ATOM 2187 N N . PRO A 1 291 ? -10.834 7.343 19.787 1.00 96.81 291 PRO A N 1
ATOM 2188 C CA . PRO A 1 291 ? -9.464 7.249 19.287 1.00 96.81 291 PRO A CA 1
ATOM 2189 C C . PRO A 1 291 ? -8.636 6.137 19.955 1.00 96.81 291 PRO A C 1
ATOM 2191 O O . PRO A 1 291 ? -7.740 5.605 19.311 1.00 96.81 291 PRO A O 1
ATOM 2194 N N . ASP A 1 292 ? -8.942 5.756 21.201 1.00 94.81 292 ASP A N 1
ATOM 2195 C CA . ASP A 1 292 ? -8.300 4.622 21.894 1.00 94.81 292 ASP A CA 1
ATOM 2196 C C . ASP A 1 292 ? -8.608 3.264 21.231 1.00 94.81 292 ASP A C 1
ATOM 2198 O O . ASP A 1 292 ? -7.816 2.320 21.295 1.00 94.81 292 ASP A O 1
ATOM 2202 N N . ASP A 1 293 ? -9.730 3.160 20.515 1.00 94.94 293 ASP A N 1
ATOM 2203 C CA . ASP A 1 293 ? -10.123 1.946 19.792 1.00 94.94 293 ASP A CA 1
ATOM 2204 C C . ASP A 1 293 ? -9.449 1.832 18.414 1.00 94.94 293 ASP A C 1
ATOM 2206 O O . ASP A 1 293 ? -9.706 0.877 17.672 1.00 94.94 293 ASP A O 1
ATOM 2210 N N . VAL A 1 294 ? -8.587 2.793 18.060 1.00 97.06 294 VAL A N 1
ATOM 2211 C CA . VAL A 1 294 ? -7.870 2.842 16.785 1.00 97.06 294 VAL A CA 1
ATOM 2212 C C . VAL A 1 294 ? -6.361 2.790 17.023 1.00 97.06 294 VAL A C 1
ATOM 2214 O O . VAL A 1 294 ? -5.804 3.615 17.741 1.00 97.06 294 VAL A O 1
ATOM 2217 N N . ILE A 1 295 ? -5.697 1.821 16.391 1.00 95.94 295 ILE A N 1
ATOM 2218 C CA . ILE A 1 295 ? -4.234 1.688 16.387 1.00 95.94 295 ILE A CA 1
ATOM 2219 C C . ILE A 1 295 ? -3.717 2.089 15.010 1.00 95.94 295 ILE A C 1
ATOM 2221 O O . ILE A 1 295 ? -4.099 1.472 14.011 1.00 95.94 295 ILE A O 1
ATOM 2225 N N . VAL A 1 296 ? -2.824 3.073 14.947 1.00 97.56 296 VAL A N 1
ATOM 2226 C CA . VAL A 1 296 ? -2.298 3.582 13.674 1.00 97.56 296 VAL A CA 1
ATOM 2227 C C . VAL A 1 296 ? -0.792 3.373 13.585 1.00 97.56 296 VAL A C 1
ATOM 2229 O O . VAL A 1 296 ? -0.027 4.012 14.295 1.00 97.56 296 VAL A O 1
ATOM 2232 N N . ALA A 1 297 ? -0.355 2.501 12.686 1.00 97.81 297 ALA A N 1
ATOM 2233 C CA . ALA A 1 297 ? 1.047 2.335 12.339 1.00 97.81 297 ALA A CA 1
ATOM 2234 C C . ALA A 1 297 ? 1.345 2.983 10.982 1.00 97.81 297 ALA A C 1
ATOM 2236 O O . ALA A 1 297 ? 0.533 2.909 10.057 1.00 97.81 297 ALA A O 1
ATOM 2237 N N . SER A 1 298 ? 2.518 3.591 10.845 1.00 97.62 298 SER A N 1
ATOM 2238 C CA . SER A 1 298 ? 2.973 4.143 9.573 1.00 97.62 298 SER A CA 1
ATOM 2239 C C . SER A 1 298 ? 4.453 3.883 9.345 1.00 97.62 298 SER A C 1
ATOM 2241 O O . SER A 1 298 ? 5.293 4.280 10.144 1.00 97.62 298 SER A O 1
ATOM 2243 N N . ILE A 1 299 ? 4.780 3.268 8.220 1.00 98.12 299 ILE A N 1
ATOM 2244 C CA . ILE A 1 299 ? 6.131 3.166 7.690 1.00 98.12 299 ILE A CA 1
ATOM 2245 C C . ILE A 1 299 ? 6.191 4.200 6.560 1.00 98.12 299 ILE A C 1
ATOM 2247 O O . ILE A 1 299 ? 5.700 3.946 5.468 1.00 98.12 299 ILE A O 1
ATOM 2251 N N . HIS A 1 300 ? 6.683 5.403 6.857 1.00 97.31 300 HIS A N 1
ATOM 2252 C CA . HIS A 1 300 ? 6.726 6.535 5.919 1.00 97.31 300 HIS A CA 1
ATOM 2253 C C . HIS A 1 300 ? 8.114 7.179 5.875 1.00 97.31 300 HIS A C 1
ATOM 2255 O O . HIS A 1 300 ? 8.974 6.848 6.697 1.00 97.31 300 HIS A O 1
ATOM 2261 N N . GLY A 1 301 ? 8.348 8.084 4.923 1.00 96.50 301 GLY A N 1
ATOM 2262 C CA . GLY A 1 301 ? 9.576 8.882 4.869 1.00 96.50 301 GLY A CA 1
ATOM 2263 C C . GLY A 1 301 ? 9.720 9.826 6.072 1.00 96.50 301 GLY A C 1
ATOM 2264 O O . GLY A 1 301 ? 8.706 10.321 6.565 1.00 96.50 301 GLY A O 1
ATOM 2265 N N . PRO A 1 302 ? 10.940 10.099 6.575 1.00 95.88 302 PRO A N 1
ATOM 2266 C CA . PRO A 1 302 ? 11.149 11.038 7.681 1.00 95.88 302 PRO A CA 1
ATOM 2267 C C . PRO A 1 302 ? 10.460 12.391 7.482 1.00 95.88 302 PRO A C 1
ATOM 2269 O O . PRO A 1 302 ? 10.383 12.893 6.359 1.00 95.88 302 PRO A O 1
ATOM 2272 N N . ASP A 1 303 ? 9.983 12.999 8.575 1.00 93.19 303 ASP A N 1
ATOM 2273 C CA . ASP A 1 303 ? 9.470 14.369 8.527 1.00 93.19 303 ASP A CA 1
ATOM 2274 C C . ASP A 1 303 ? 10.595 15.329 8.129 1.00 93.19 303 ASP A C 1
ATOM 2276 O O . ASP A 1 303 ? 11.534 15.597 8.883 1.00 93.19 303 ASP A O 1
ATOM 2280 N N . GLN A 1 304 ? 10.474 15.852 6.914 1.00 91.19 304 GLN A N 1
ATOM 2281 C CA . GLN A 1 304 ? 11.335 16.885 6.372 1.00 91.19 304 GLN A CA 1
ATOM 2282 C C . GLN A 1 304 ? 10.475 17.900 5.621 1.00 91.19 304 GLN A C 1
ATOM 2284 O O . GLN A 1 304 ? 10.547 18.034 4.397 1.00 91.19 304 GLN A O 1
ATOM 2289 N N . ARG A 1 305 ? 9.597 18.600 6.353 1.00 88.50 305 ARG A N 1
ATOM 2290 C CA . ARG A 1 305 ? 8.738 19.639 5.772 1.00 88.50 305 ARG A CA 1
ATOM 2291 C C . ARG A 1 305 ? 9.555 20.673 4.989 1.00 88.50 305 ARG A C 1
ATOM 2293 O O . ARG A 1 305 ? 10.427 21.352 5.530 1.00 88.50 305 ARG A O 1
ATOM 2300 N N . TYR A 1 306 ? 9.213 20.832 3.716 1.00 90.12 306 TYR A N 1
ATOM 2301 C CA . TYR A 1 306 ? 9.820 21.813 2.826 1.00 90.12 306 TYR A CA 1
ATOM 2302 C C . TYR A 1 306 ? 8.957 23.076 2.779 1.00 90.12 306 TYR A C 1
ATOM 2304 O O . TYR A 1 306 ? 7.752 23.005 2.553 1.00 90.12 306 TYR A O 1
ATOM 2312 N N . THR A 1 307 ? 9.559 24.233 3.044 1.00 90.69 307 THR A N 1
ATOM 2313 C CA . THR A 1 307 ? 8.837 25.478 3.372 1.00 90.69 307 THR A CA 1
ATOM 2314 C C . THR A 1 307 ? 8.882 26.534 2.272 1.00 90.69 307 THR A C 1
ATOM 2316 O O . THR A 1 307 ? 8.325 27.621 2.435 1.00 90.69 307 THR A O 1
ATOM 2319 N N . GLU A 1 308 ? 9.541 26.241 1.151 1.00 88.31 308 GLU A N 1
ATOM 2320 C CA . GLU A 1 308 ? 9.623 27.179 0.038 1.00 88.31 308 GLU A CA 1
ATOM 2321 C C . GLU A 1 308 ? 8.286 27.274 -0.712 1.00 88.31 308 GLU A C 1
ATOM 2323 O O . GLU A 1 308 ? 7.440 26.371 -0.686 1.00 88.31 308 GLU A O 1
ATOM 2328 N N . ALA A 1 309 ? 8.077 28.420 -1.359 1.00 87.00 309 ALA A N 1
ATOM 2329 C CA . ALA A 1 309 ? 6.878 28.667 -2.143 1.00 87.00 309 ALA A CA 1
ATOM 2330 C C . ALA A 1 309 ? 6.880 27.824 -3.423 1.00 87.00 309 ALA A C 1
ATOM 2332 O O . ALA A 1 309 ? 7.930 27.568 -4.013 1.00 87.00 309 ALA A O 1
ATOM 2333 N N . ARG A 1 310 ? 5.682 27.463 -3.893 1.00 89.06 310 ARG A N 1
ATOM 2334 C CA . ARG A 1 310 ? 5.510 26.805 -5.190 1.00 89.06 310 ARG A CA 1
ATOM 2335 C C . ARG A 1 310 ? 6.095 27.685 -6.306 1.00 89.06 310 ARG A C 1
ATOM 2337 O O . ARG A 1 310 ? 5.659 28.835 -6.428 1.00 89.06 310 ARG A O 1
ATOM 2344 N N . PRO A 1 311 ? 7.011 27.183 -7.152 1.00 86.94 311 PRO A N 1
ATOM 2345 C CA . PRO A 1 311 ? 7.443 27.924 -8.330 1.00 86.94 311 PRO A CA 1
ATOM 2346 C C . PRO A 1 311 ? 6.279 28.093 -9.320 1.00 86.94 311 PRO A C 1
ATOM 2348 O O . PRO A 1 311 ? 5.278 27.369 -9.279 1.00 86.94 311 PRO A O 1
ATOM 2351 N N . ALA A 1 312 ? 6.403 29.067 -10.226 1.00 83.81 312 ALA A N 1
ATOM 2352 C CA . ALA A 1 312 ? 5.408 29.277 -11.279 1.00 83.81 312 ALA A CA 1
ATOM 2353 C C . ALA A 1 312 ? 5.306 28.043 -12.194 1.00 83.81 312 ALA A C 1
ATOM 2355 O O . ALA A 1 312 ? 4.206 27.563 -12.471 1.00 83.81 312 ALA A O 1
ATOM 2356 N N . GLU A 1 313 ? 6.460 27.493 -12.571 1.00 81.69 313 GLU A N 1
ATOM 2357 C CA . GLU A 1 313 ? 6.616 26.259 -13.334 1.00 81.69 313 GLU A CA 1
ATOM 2358 C C . GLU A 1 313 ? 7.676 25.393 -12.649 1.00 81.69 313 GLU A C 1
ATOM 2360 O O . GLU A 1 313 ? 8.712 25.904 -12.225 1.00 81.69 313 GLU A O 1
ATOM 2365 N N . CYS A 1 314 ? 7.412 24.093 -12.528 1.00 81.06 314 CYS A N 1
ATOM 2366 C CA . CYS A 1 314 ? 8.427 23.125 -12.129 1.00 81.06 314 CYS A CA 1
ATOM 2367 C C . CYS A 1 314 ? 9.132 22.649 -13.400 1.00 81.06 314 CYS A C 1
ATOM 2369 O O . CYS A 1 314 ? 8.495 22.020 -14.252 1.00 81.06 314 CYS A O 1
ATOM 2371 N N . ASP A 1 315 ? 10.401 23.026 -13.556 1.00 72.69 315 ASP A N 1
ATOM 2372 C CA . ASP A 1 315 ? 11.271 22.570 -14.637 1.00 72.69 315 ASP A CA 1
ATOM 2373 C C . ASP A 1 315 ? 12.016 21.285 -14.234 1.00 72.69 315 ASP A C 1
ATOM 2375 O O . ASP A 1 315 ? 11.941 20.831 -13.093 1.00 72.69 315 ASP A O 1
ATOM 2379 N N . ALA A 1 316 ? 12.745 20.679 -15.175 1.00 59.19 316 ALA A N 1
ATOM 2380 C CA . ALA A 1 316 ? 13.452 19.411 -14.964 1.00 59.19 316 ALA A CA 1
ATOM 2381 C C . ALA A 1 316 ? 14.556 19.456 -13.877 1.00 59.19 316 ALA A C 1
ATOM 2383 O O . ALA A 1 316 ? 15.195 18.435 -13.629 1.00 59.19 316 ALA A O 1
ATOM 2384 N N . GLY A 1 317 ? 14.814 20.618 -13.261 1.00 53.81 317 GLY A N 1
ATOM 2385 C CA . GLY A 1 317 ? 15.773 20.790 -12.167 1.00 53.81 317 GLY A CA 1
ATOM 2386 C C . GLY A 1 317 ? 15.134 21.000 -10.792 1.00 53.81 317 GLY A C 1
ATOM 2387 O O . GLY A 1 317 ? 15.859 21.017 -9.795 1.00 53.81 317 GLY A O 1
ATOM 2388 N N . TRP A 1 318 ? 13.811 21.165 -10.713 1.00 60.94 318 TRP A N 1
ATOM 2389 C CA . TRP A 1 318 ? 13.113 21.394 -9.451 1.00 60.94 318 TRP A CA 1
ATOM 2390 C C . TRP A 1 318 ? 12.908 20.088 -8.684 1.00 60.94 318 TRP A C 1
ATOM 2392 O O . TRP A 1 318 ? 11.999 19.319 -8.979 1.00 60.94 318 TRP A O 1
ATOM 2402 N N . ASN A 1 319 ? 13.732 19.873 -7.657 1.00 72.38 319 ASN A N 1
ATOM 2403 C CA . ASN A 1 319 ? 13.628 18.720 -6.771 1.00 72.38 319 ASN A CA 1
ATOM 2404 C C . ASN A 1 319 ? 13.446 19.180 -5.327 1.00 72.38 319 ASN A C 1
ATOM 2406 O O . ASN A 1 319 ? 14.291 19.892 -4.781 1.00 72.38 319 ASN A O 1
ATOM 2410 N N . ILE A 1 320 ? 12.363 18.729 -4.693 1.00 86.50 320 ILE A N 1
ATOM 2411 C CA . ILE A 1 320 ? 12.302 18.734 -3.232 1.00 86.50 320 ILE A CA 1
ATOM 2412 C C . ILE A 1 320 ? 13.334 17.731 -2.689 1.00 86.50 320 ILE A C 1
ATOM 2414 O O . ILE A 1 320 ? 13.603 16.720 -3.347 1.00 86.50 320 ILE A O 1
ATOM 2418 N N . PRO A 1 321 ? 13.938 17.986 -1.517 1.00 91.00 321 PRO A N 1
ATOM 2419 C CA . PRO A 1 321 ? 14.880 17.047 -0.925 1.00 91.00 321 PRO A CA 1
ATOM 2420 C C . PRO A 1 321 ? 14.231 15.685 -0.664 1.00 91.00 321 PRO A C 1
ATOM 2422 O O . PRO A 1 321 ? 13.114 15.615 -0.149 1.00 91.00 321 PRO A O 1
ATOM 2425 N N . VAL A 1 322 ? 14.962 14.612 -0.968 1.00 92.94 322 VAL A N 1
ATOM 2426 C CA . VAL A 1 322 ? 14.642 13.279 -0.444 1.00 92.94 322 VAL A CA 1
ATOM 2427 C C . VAL A 1 322 ? 14.853 13.283 1.071 1.00 92.94 322 VAL A C 1
ATOM 2429 O O . VAL A 1 322 ? 15.796 13.910 1.565 1.00 92.94 322 VAL A O 1
ATOM 2432 N N . SER A 1 323 ? 13.971 12.609 1.801 1.00 94.94 323 SER A N 1
ATOM 2433 C CA . SER A 1 323 ? 14.021 12.494 3.261 1.00 94.94 323 SER A CA 1
ATOM 2434 C C . SER A 1 323 ? 14.885 11.318 3.712 1.00 94.94 323 SER A C 1
ATOM 2436 O O . SER A 1 323 ? 15.543 11.379 4.752 1.00 94.94 323 SER A O 1
ATOM 2438 N N . CYS A 1 324 ? 14.934 10.257 2.905 1.00 95.56 324 CYS A N 1
ATOM 2439 C CA . CYS A 1 324 ? 15.866 9.151 3.059 1.00 95.56 324 CYS A CA 1
ATOM 2440 C C . CYS A 1 324 ? 16.137 8.462 1.716 1.00 95.56 324 CYS A C 1
ATOM 2442 O O . CYS A 1 324 ? 15.357 8.567 0.771 1.00 95.56 324 CYS A O 1
ATOM 2444 N N . ALA A 1 325 ? 17.265 7.757 1.639 1.00 93.31 325 ALA A N 1
ATOM 2445 C CA . ALA A 1 325 ? 17.630 6.925 0.500 1.00 93.31 325 ALA A CA 1
ATOM 2446 C C . ALA A 1 325 ? 18.482 5.745 0.973 1.00 93.31 325 ALA A C 1
ATOM 2448 O O . ALA A 1 325 ? 19.412 5.916 1.766 1.00 93.31 325 ALA A O 1
ATOM 2449 N N . SER A 1 326 ? 18.177 4.549 0.480 1.00 92.44 326 SER A N 1
ATOM 2450 C CA . SER A 1 326 ? 18.953 3.335 0.727 1.00 92.44 326 SER A CA 1
ATOM 2451 C C . SER A 1 326 ? 18.788 2.344 -0.432 1.00 92.44 326 SER A C 1
ATOM 2453 O O . SER A 1 326 ? 18.073 2.605 -1.395 1.00 92.44 326 SER A O 1
ATOM 2455 N N . THR A 1 327 ? 19.391 1.158 -0.331 1.00 89.75 327 THR A N 1
ATOM 2456 C CA . THR A 1 327 ? 19.113 0.053 -1.269 1.00 89.75 327 THR A CA 1
ATOM 2457 C C . THR A 1 327 ? 17.681 -0.478 -1.185 1.00 89.75 327 THR A C 1
ATOM 2459 O O . THR A 1 327 ? 17.282 -1.292 -2.013 1.00 89.75 327 THR A O 1
ATOM 2462 N N . ARG A 1 328 ? 16.927 -0.052 -0.170 1.00 90.75 328 ARG A N 1
ATOM 2463 C CA . ARG A 1 328 ? 15.542 -0.445 0.088 1.00 90.75 328 ARG A CA 1
ATOM 2464 C C . ARG A 1 328 ? 14.514 0.523 -0.487 1.00 90.75 328 ARG A C 1
ATOM 2466 O O . ARG A 1 328 ? 13.339 0.259 -0.304 1.00 90.75 328 ARG A O 1
ATOM 2473 N N . GLY A 1 329 ? 14.973 1.580 -1.156 1.00 91.06 329 GLY A N 1
ATOM 2474 C CA . GLY A 1 329 ? 14.140 2.599 -1.780 1.00 91.06 329 GLY A CA 1
ATOM 2475 C C . GLY A 1 329 ? 14.541 4.016 -1.377 1.00 91.06 329 GLY A C 1
ATOM 2476 O O . GLY A 1 329 ? 15.503 4.238 -0.623 1.00 91.06 329 GLY A O 1
ATOM 2477 N N . VAL A 1 330 ? 13.838 4.984 -1.954 1.00 92.25 330 VAL A N 1
ATOM 2478 C CA . VAL A 1 330 ? 14.065 6.421 -1.788 1.00 92.25 330 VAL A CA 1
ATOM 2479 C C . VAL A 1 330 ? 12.734 7.052 -1.450 1.00 92.25 330 VAL A C 1
ATOM 2481 O O . VAL A 1 330 ? 11.762 6.806 -2.146 1.00 92.25 330 VAL A O 1
ATOM 2484 N N . ALA A 1 331 ? 12.708 7.902 -0.430 1.00 94.69 331 ALA A N 1
ATOM 2485 C CA . ALA A 1 331 ? 11.474 8.532 0.002 1.00 94.69 331 ALA A CA 1
ATOM 2486 C C . ALA A 1 331 ? 11.581 10.047 0.094 1.00 94.69 331 ALA A C 1
ATOM 2488 O O . ALA A 1 331 ? 12.642 10.621 0.365 1.00 94.69 331 ALA A O 1
ATOM 2489 N N . TYR A 1 332 ? 10.436 10.689 -0.077 1.00 94.25 332 TYR A N 1
ATOM 2490 C CA . TYR A 1 332 ? 10.197 12.092 0.219 1.00 94.25 332 TYR A CA 1
ATOM 2491 C C . TYR A 1 332 ? 9.640 12.258 1.635 1.00 94.25 332 TYR A C 1
ATOM 2493 O O . TYR A 1 332 ? 9.512 11.305 2.404 1.00 94.25 332 TYR A O 1
ATOM 2501 N N . SER A 1 333 ? 9.400 13.501 2.048 1.00 94.81 333 SER A N 1
ATOM 2502 C CA . SER A 1 333 ? 8.898 13.785 3.395 1.00 94.81 333 SER A CA 1
ATOM 2503 C C . SER A 1 333 ? 7.547 13.115 3.636 1.00 94.81 333 SER A C 1
ATOM 2505 O O . SER A 1 333 ? 6.609 13.366 2.890 1.00 94.81 333 SER A O 1
ATOM 2507 N N . GLY A 1 334 ? 7.406 12.342 4.712 1.00 95.44 334 GLY A N 1
ATOM 2508 C CA . GLY A 1 334 ? 6.113 11.798 5.136 1.00 95.44 334 GLY A CA 1
ATOM 2509 C C . GLY A 1 334 ? 5.405 12.667 6.185 1.00 95.44 334 GLY A C 1
ATOM 2510 O O . GLY A 1 334 ? 4.618 12.152 6.979 1.00 95.44 334 GLY A O 1
ATOM 2511 N N . HIS A 1 335 ? 5.679 13.979 6.208 1.00 95.62 335 HIS A N 1
ATOM 2512 C CA . HIS A 1 335 ? 5.174 14.946 7.197 1.00 95.62 335 HIS A CA 1
ATOM 2513 C C . HIS A 1 335 ? 3.668 14.817 7.488 1.00 95.62 335 HIS A C 1
ATOM 2515 O O . HIS A 1 335 ? 3.245 14.868 8.646 1.00 95.62 335 HIS A O 1
ATOM 2521 N N . ARG A 1 336 ? 2.825 14.613 6.467 1.00 96.75 336 ARG A N 1
ATOM 2522 C CA . ARG A 1 336 ? 1.374 14.484 6.682 1.00 96.75 336 ARG A CA 1
ATOM 2523 C C . ARG A 1 336 ? 0.975 13.152 7.309 1.00 96.75 336 ARG A C 1
ATOM 2525 O O . ARG A 1 336 ? 0.020 13.132 8.087 1.00 96.75 336 ARG A O 1
ATOM 2532 N N . TYR A 1 337 ? 1.702 12.070 7.034 1.00 97.75 337 TYR A N 1
ATOM 2533 C CA . TYR A 1 337 ? 1.509 10.797 7.730 1.00 97.75 337 TYR A CA 1
ATOM 2534 C C . TYR A 1 337 ? 1.919 10.913 9.201 1.00 97.75 337 TYR A C 1
ATOM 2536 O O . TYR A 1 337 ? 1.127 10.533 10.063 1.00 97.75 337 TYR A O 1
ATOM 2544 N N . ASP A 1 338 ? 3.074 11.517 9.500 1.00 96.75 338 ASP A N 1
ATOM 2545 C CA . ASP A 1 338 ? 3.494 11.835 10.875 1.00 96.75 338 ASP A CA 1
ATOM 2546 C C . ASP A 1 338 ? 2.411 12.645 11.617 1.00 96.75 338 ASP A C 1
ATOM 2548 O O . ASP A 1 338 ? 1.893 12.237 12.664 1.00 96.75 338 ASP A O 1
ATOM 2552 N N . ALA A 1 339 ? 1.978 13.762 11.027 1.00 96.06 339 ALA A N 1
ATOM 2553 C CA . ALA A 1 339 ? 0.945 14.619 11.600 1.00 96.06 339 ALA A CA 1
ATOM 2554 C C . ALA A 1 339 ? -0.408 13.911 11.777 1.00 96.06 339 ALA A C 1
ATOM 2556 O O . ALA A 1 339 ? -1.174 14.259 12.679 1.00 96.06 339 ALA A O 1
ATOM 2557 N N . PHE A 1 340 ? -0.731 12.929 10.936 1.00 97.75 340 PHE A N 1
ATOM 2558 C CA . PHE A 1 340 ? -1.937 12.126 11.081 1.00 97.75 340 PHE A CA 1
ATOM 2559 C C . PHE A 1 340 ? -1.830 11.135 12.245 1.00 97.75 340 PHE A C 1
ATOM 2561 O O . PHE A 1 340 ? -2.714 11.128 13.107 1.00 97.75 340 PHE A O 1
ATOM 2568 N N . ILE A 1 341 ? -0.758 10.336 12.318 1.00 96.56 341 ILE A N 1
ATOM 2569 C CA . ILE A 1 341 ? -0.664 9.265 13.323 1.00 96.56 341 ILE A CA 1
ATOM 2570 C C . ILE A 1 341 ? -0.547 9.806 14.748 1.00 96.56 341 ILE A C 1
ATOM 2572 O O . ILE A 1 341 ? -1.167 9.253 15.655 1.00 96.56 341 ILE A O 1
ATOM 2576 N N . ARG A 1 342 ? 0.131 10.947 14.942 1.00 95.50 342 ARG A N 1
ATOM 2577 C CA . ARG A 1 342 ? 0.263 11.603 16.258 1.00 95.50 342 ARG A CA 1
ATOM 2578 C C . ARG A 1 342 ? -1.060 12.066 16.862 1.00 95.50 342 ARG A C 1
ATOM 2580 O O . ARG A 1 342 ? -1.116 12.418 18.037 1.00 95.50 342 ARG A O 1
ATOM 2587 N N . GLN A 1 343 ? -2.141 12.081 16.085 1.00 95.62 343 GLN A N 1
ATOM 2588 C CA . GLN A 1 343 ? -3.465 12.394 16.610 1.00 95.62 343 GLN A CA 1
ATOM 2589 C C . GLN A 1 343 ? -4.133 11.203 17.312 1.00 95.62 343 GLN A C 1
ATOM 2591 O O . GLN A 1 343 ? -5.211 11.385 17.887 1.00 95.62 343 GLN A O 1
ATOM 2596 N N . PHE A 1 344 ? -3.547 10.006 17.264 1.00 95.62 344 PHE A N 1
ATOM 2597 C CA . PHE A 1 344 ? -4.071 8.803 17.907 1.00 95.62 344 PHE A CA 1
ATOM 2598 C C . PHE A 1 344 ? -3.227 8.435 19.133 1.00 95.62 344 PHE A C 1
ATOM 2600 O O . PHE A 1 344 ? -2.003 8.518 19.077 1.00 95.62 344 PHE A O 1
ATOM 2607 N N . PRO A 1 345 ? -3.846 8.017 20.250 1.00 93.62 345 PRO A N 1
ATOM 2608 C CA . PRO A 1 345 ? -3.111 7.647 21.461 1.00 93.62 345 PRO A CA 1
ATOM 2609 C C . PRO A 1 345 ? -2.261 6.383 21.269 1.00 93.62 345 PRO A C 1
ATOM 2611 O O . PRO A 1 345 ? -1.200 6.262 21.872 1.00 93.62 345 PRO A O 1
ATOM 2614 N N . HIS A 1 346 ? -2.696 5.466 20.399 1.00 93.00 346 HIS A N 1
ATOM 2615 C CA . HIS A 1 346 ? -1.967 4.248 20.061 1.00 93.00 346 HIS A CA 1
ATOM 2616 C C . HIS A 1 346 ? -1.434 4.349 18.636 1.00 93.00 346 HIS A C 1
ATOM 2618 O O . HIS A 1 346 ? -2.143 4.040 17.674 1.00 93.00 346 HIS A O 1
ATOM 2624 N N . HIS A 1 347 ? -0.191 4.797 18.499 1.00 95.00 347 HIS A N 1
ATOM 2625 C CA . HIS A 1 347 ? 0.460 4.899 17.203 1.00 95.00 347 HIS A CA 1
ATOM 2626 C C . HIS A 1 347 ? 1.880 4.337 17.213 1.00 95.00 347 HIS A C 1
ATOM 2628 O O . HIS A 1 347 ? 2.543 4.304 18.247 1.00 95.00 347 HIS A O 1
ATOM 2634 N N . PHE A 1 348 ? 2.324 3.897 16.038 1.00 95.50 348 PHE A N 1
ATOM 2635 C CA . PHE A 1 348 ? 3.697 3.489 15.772 1.00 95.50 348 PHE A CA 1
ATOM 2636 C C . PHE A 1 348 ? 4.200 4.172 14.488 1.00 95.50 348 PHE A C 1
ATOM 2638 O O . PHE A 1 348 ? 3.492 4.138 13.479 1.00 95.50 348 PHE A O 1
ATOM 2645 N N . PRO A 1 349 ? 5.419 4.729 14.472 1.00 95.19 349 PRO A N 1
ATOM 2646 C CA . PRO A 1 349 ? 6.379 4.802 15.577 1.00 95.19 349 PRO A CA 1
ATOM 2647 C C . PRO A 1 349 ? 5.922 5.751 16.674 1.00 95.19 349 PRO A C 1
ATOM 2649 O O . PRO A 1 349 ? 5.121 6.641 16.419 1.00 95.19 349 PRO A O 1
ATOM 2652 N N . GLU A 1 350 ? 6.424 5.565 17.890 1.00 91.81 350 GLU A N 1
ATOM 2653 C CA . GLU A 1 350 ? 6.145 6.506 18.974 1.00 91.81 350 GLU A CA 1
ATOM 2654 C C . GLU A 1 350 ? 6.794 7.868 18.681 1.00 91.81 350 GLU A C 1
ATOM 2656 O O . GLU A 1 350 ? 7.910 7.950 18.158 1.00 91.81 350 GLU A O 1
ATOM 2661 N N . ALA A 1 351 ? 6.092 8.947 19.027 1.00 88.50 351 ALA A N 1
ATOM 2662 C CA . ALA A 1 351 ? 6.609 10.304 18.901 1.00 88.50 351 ALA A CA 1
ATOM 2663 C C . ALA A 1 351 ? 7.834 10.539 19.797 1.00 88.50 351 ALA A C 1
ATOM 2665 O O . ALA A 1 351 ? 7.899 10.074 20.941 1.00 88.50 351 ALA A O 1
ATOM 2666 N N . VAL A 1 352 ? 8.791 11.339 19.312 1.00 81.56 352 VAL A N 1
ATOM 2667 C CA . VAL A 1 352 ? 9.933 11.785 20.122 1.00 81.56 352 VAL A CA 1
ATOM 2668 C C . VAL A 1 352 ? 9.454 12.831 21.138 1.00 81.56 352 VAL A C 1
ATOM 2670 O O . VAL A 1 352 ? 9.511 14.041 20.919 1.00 81.56 352 VAL A O 1
ATOM 2673 N N . GLY A 1 353 ? 8.944 12.354 22.272 1.00 78.50 353 GLY A 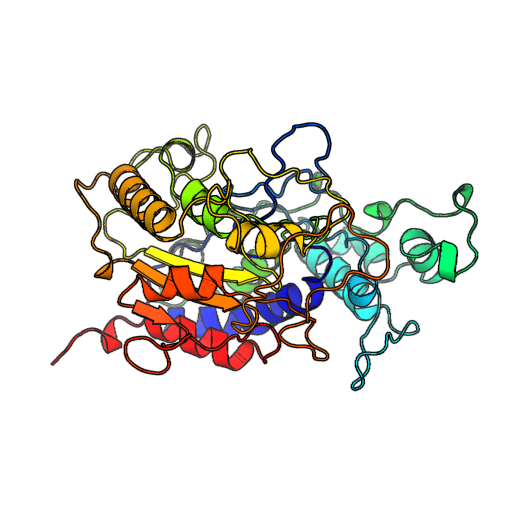N 1
ATOM 2674 C CA . GLY A 1 353 ? 8.305 13.186 23.292 1.00 78.50 353 GLY A CA 1
ATOM 2675 C C . GLY A 1 353 ? 6.883 13.638 22.911 1.00 78.50 353 GLY A C 1
ATOM 2676 O O . GLY A 1 353 ? 6.381 13.295 21.845 1.00 78.50 353 GLY A O 1
ATOM 2677 N N . PRO A 1 354 ? 6.204 14.430 23.765 1.00 71.88 354 PRO A N 1
ATOM 2678 C CA . PRO A 1 354 ? 4.766 14.709 23.629 1.00 71.88 354 PRO A CA 1
ATOM 2679 C C . PRO A 1 354 ? 4.344 15.476 22.366 1.00 71.88 354 PRO A C 1
ATOM 2681 O O . PRO A 1 354 ? 3.160 15.519 22.044 1.00 71.88 354 PRO A O 1
ATOM 2684 N N . SER A 1 355 ? 5.285 16.138 21.691 1.00 75.19 355 SER A N 1
ATOM 2685 C CA . SER A 1 355 ? 5.017 16.996 20.530 1.00 75.19 355 SER A CA 1
ATOM 2686 C C . SER A 1 355 ? 6.057 16.867 19.415 1.00 75.19 355 SER A C 1
ATOM 2688 O O . SER A 1 355 ? 6.049 17.688 18.500 1.00 75.19 355 SER A O 1
ATOM 2690 N N . GLY A 1 356 ? 6.993 15.920 19.520 1.00 83.88 356 GLY A N 1
ATOM 2691 C CA . GLY A 1 356 ? 7.999 15.697 18.483 1.00 83.88 356 GLY A CA 1
ATOM 2692 C C . GLY A 1 356 ? 7.438 14.892 17.311 1.00 83.88 356 GLY A C 1
ATOM 2693 O O . GLY A 1 356 ? 6.397 14.248 17.469 1.00 83.88 356 GLY A O 1
ATOM 2694 N N . PRO A 1 357 ? 8.110 14.917 16.148 1.00 89.06 357 PRO A N 1
ATOM 2695 C CA . PRO A 1 357 ? 7.768 14.029 15.047 1.00 89.06 357 PRO A CA 1
ATOM 2696 C C . PRO A 1 357 ? 8.005 12.570 15.454 1.00 89.06 357 PRO A C 1
ATOM 2698 O O . PRO A 1 357 ? 8.782 12.269 16.372 1.00 89.06 357 PRO A O 1
ATOM 2701 N N . VAL A 1 358 ? 7.330 11.659 14.770 1.00 93.25 358 VAL A N 1
ATOM 2702 C CA . VAL A 1 358 ? 7.635 10.226 14.812 1.00 93.25 358 VAL A CA 1
ATOM 2703 C C . VAL A 1 358 ? 8.804 9.910 13.873 1.00 93.25 358 VAL A C 1
ATOM 2705 O O . VAL A 1 358 ? 9.154 10.699 12.994 1.00 93.25 358 VAL A O 1
ATOM 2708 N N . ALA A 1 359 ? 9.428 8.747 14.049 1.00 94.00 359 ALA A N 1
ATOM 2709 C CA . ALA A 1 359 ? 10.455 8.290 13.118 1.00 94.00 359 ALA A CA 1
ATOM 2710 C C . ALA A 1 359 ? 9.848 7.967 11.738 1.00 94.00 359 ALA A C 1
ATOM 2712 O O . ALA A 1 359 ? 8.818 7.302 11.655 1.00 94.00 359 ALA A O 1
ATOM 2713 N N . GLY A 1 360 ? 10.517 8.380 10.659 1.00 94.81 360 GLY A N 1
ATOM 2714 C CA . GLY A 1 360 ? 10.269 7.828 9.327 1.00 94.81 360 GLY A CA 1
ATOM 2715 C C . GLY A 1 360 ? 11.111 6.575 9.120 1.00 94.81 360 GLY A C 1
ATOM 2716 O O . GLY A 1 360 ? 12.298 6.578 9.437 1.00 94.81 360 GLY A O 1
ATOM 2717 N N . LEU A 1 361 ? 10.493 5.502 8.635 1.00 96.69 361 LEU A N 1
ATOM 2718 C CA . LEU A 1 361 ? 11.054 4.148 8.646 1.00 96.69 361 LEU A CA 1
ATOM 2719 C C . LEU A 1 361 ? 11.015 3.441 7.284 1.00 96.69 361 LEU A C 1
ATOM 2721 O O . LEU A 1 361 ? 11.377 2.274 7.193 1.00 96.69 361 LEU A O 1
ATOM 2725 N N . ILE A 1 362 ? 10.560 4.114 6.227 1.00 97.38 362 ILE A N 1
ATOM 2726 C CA . ILE A 1 362 ? 10.388 3.509 4.894 1.00 97.38 362 ILE A CA 1
ATOM 2727 C C . ILE A 1 362 ? 11.696 2.979 4.287 1.00 97.38 362 ILE A C 1
ATOM 2729 O O . ILE A 1 362 ? 11.699 1.916 3.681 1.00 97.38 362 ILE A O 1
ATOM 2733 N N . CYS A 1 363 ? 12.826 3.644 4.548 1.00 96.38 363 CYS A N 1
ATOM 2734 C CA . CYS A 1 363 ? 14.147 3.200 4.093 1.00 96.38 363 CYS A CA 1
ATOM 2735 C C . CYS A 1 363 ? 14.816 2.165 5.025 1.00 96.38 363 CYS A C 1
ATOM 2737 O O . CYS A 1 363 ? 15.960 1.768 4.784 1.00 96.38 363 CYS A O 1
ATOM 2739 N N . GLU A 1 364 ? 14.148 1.749 6.105 1.00 96.31 364 GLU A N 1
ATOM 2740 C CA . GLU A 1 364 ? 14.677 0.796 7.086 1.00 96.31 364 GLU A CA 1
ATOM 2741 C C . GLU A 1 364 ? 14.299 -0.653 6.744 1.00 96.31 364 GLU A C 1
ATOM 2743 O O . GLU A 1 364 ? 13.539 -0.937 5.821 1.00 96.31 364 GLU A O 1
ATOM 2748 N N . ASP A 1 365 ? 14.847 -1.611 7.494 1.00 95.75 365 ASP A N 1
ATOM 2749 C CA . ASP A 1 365 ? 14.449 -3.016 7.381 1.00 95.75 365 ASP A CA 1
ATOM 2750 C C . ASP A 1 365 ? 13.059 -3.251 7.994 1.00 95.75 365 ASP A C 1
ATOM 2752 O O . ASP A 1 365 ? 12.851 -3.006 9.181 1.00 95.75 365 ASP A O 1
ATOM 2756 N N . PHE A 1 366 ? 12.111 -3.772 7.209 1.00 97.19 366 PHE A N 1
ATOM 2757 C CA . PHE A 1 366 ? 10.736 -3.999 7.664 1.00 97.19 366 PHE A CA 1
ATOM 2758 C C . PHE A 1 366 ? 10.600 -5.181 8.628 1.00 97.19 366 PHE A C 1
ATOM 2760 O O . PHE A 1 366 ? 9.621 -5.229 9.373 1.00 97.19 366 PHE A O 1
ATOM 2767 N N . ALA A 1 367 ? 11.553 -6.117 8.665 1.00 97.00 367 ALA A N 1
ATOM 2768 C CA . ALA A 1 367 ? 11.469 -7.303 9.521 1.00 97.00 367 ALA A CA 1
ATOM 2769 C C . ALA A 1 367 ? 11.228 -6.978 11.019 1.00 97.00 367 ALA A C 1
ATOM 2771 O O . ALA A 1 367 ? 10.215 -7.419 11.586 1.00 97.00 367 ALA A O 1
ATOM 2772 N N . PRO A 1 368 ? 12.080 -6.170 11.689 1.00 96.44 368 PRO A N 1
ATOM 2773 C CA . PRO A 1 368 ? 11.849 -5.780 13.082 1.00 96.44 368 PRO A CA 1
ATOM 2774 C C . PRO A 1 368 ? 10.621 -4.874 13.254 1.00 96.44 368 PRO A C 1
ATOM 2776 O O . PRO A 1 368 ? 9.968 -4.912 14.303 1.00 96.44 368 PRO A O 1
ATOM 2779 N N . LEU A 1 369 ? 10.273 -4.085 12.234 1.00 96.38 369 LEU A N 1
ATOM 2780 C CA . LEU A 1 369 ? 9.144 -3.156 12.287 1.00 96.38 369 LEU A CA 1
ATOM 2781 C C . LEU A 1 369 ? 7.819 -3.904 12.302 1.00 96.38 369 LEU A C 1
ATOM 2783 O O . LEU A 1 369 ? 6.985 -3.642 13.161 1.00 96.38 369 LEU A O 1
ATOM 2787 N N . LEU A 1 370 ? 7.644 -4.880 11.413 1.00 97.25 370 LEU A N 1
ATOM 2788 C CA . LEU A 1 370 ? 6.427 -5.683 11.336 1.00 97.25 370 LEU A CA 1
ATOM 2789 C C . LEU A 1 370 ? 6.198 -6.496 12.611 1.00 97.25 370 LEU A C 1
ATOM 2791 O O . LEU A 1 370 ? 5.068 -6.581 13.086 1.00 97.25 370 LEU A O 1
ATOM 2795 N N . THR A 1 371 ? 7.269 -7.008 13.218 1.00 95.56 371 THR A N 1
ATOM 2796 C CA . THR A 1 371 ? 7.194 -7.655 14.536 1.00 95.56 371 THR A CA 1
ATOM 2797 C C . THR A 1 371 ? 6.717 -6.664 15.602 1.00 95.56 371 THR A C 1
ATOM 2799 O O . THR A 1 371 ? 5.805 -6.957 16.373 1.00 95.56 371 THR A O 1
ATOM 2802 N N . THR A 1 372 ? 7.295 -5.461 15.630 1.00 94.75 372 THR A N 1
ATOM 2803 C CA . THR A 1 372 ? 6.929 -4.417 16.601 1.00 94.75 372 THR A CA 1
ATOM 2804 C C . THR A 1 372 ? 5.489 -3.943 16.420 1.00 94.75 372 THR A C 1
ATOM 2806 O O . THR A 1 372 ? 4.748 -3.858 17.396 1.00 94.75 372 THR A O 1
ATOM 2809 N N . ILE A 1 373 ? 5.059 -3.696 15.180 1.00 95.38 373 ILE A N 1
ATOM 2810 C CA . ILE A 1 373 ? 3.681 -3.310 14.861 1.00 95.38 373 ILE A CA 1
ATOM 2811 C C . ILE A 1 373 ? 2.721 -4.417 15.299 1.00 95.38 373 ILE A C 1
ATOM 2813 O O . ILE A 1 373 ? 1.729 -4.127 15.959 1.00 95.38 373 ILE A O 1
ATOM 2817 N N . ALA A 1 374 ? 3.027 -5.686 15.011 1.00 94.50 374 ALA A N 1
ATOM 2818 C CA . ALA A 1 374 ? 2.165 -6.797 15.403 1.00 94.50 374 ALA A CA 1
ATOM 2819 C C . ALA A 1 374 ? 1.975 -6.894 16.930 1.00 94.50 374 ALA A C 1
ATOM 2821 O O . ALA A 1 374 ? 0.886 -7.201 17.414 1.00 94.50 374 ALA A O 1
ATOM 2822 N N . GLN A 1 375 ? 3.006 -6.555 17.707 1.00 91.75 375 GLN A N 1
ATOM 2823 C CA . GLN A 1 375 ? 2.931 -6.538 19.168 1.00 91.75 375 GLN A CA 1
ATOM 2824 C C . GLN A 1 375 ? 1.977 -5.474 19.734 1.00 91.75 375 GLN A C 1
ATOM 2826 O O . GLN A 1 375 ? 1.526 -5.638 20.868 1.00 91.75 375 GLN A O 1
ATOM 2831 N N . PHE A 1 376 ? 1.630 -4.418 18.985 1.00 88.19 376 PHE A N 1
ATOM 2832 C CA . PHE A 1 376 ? 0.596 -3.466 19.418 1.00 88.19 376 PHE A CA 1
ATOM 2833 C C . PHE A 1 376 ? -0.791 -4.111 19.509 1.00 88.19 376 PHE A C 1
ATOM 2835 O O . PHE A 1 376 ? -1.650 -3.580 20.215 1.00 88.19 376 PHE A O 1
ATOM 2842 N N . TYR A 1 377 ? -1.009 -5.241 18.834 1.00 87.69 377 TYR A N 1
ATOM 2843 C CA . TYR A 1 377 ? -2.283 -5.962 18.847 1.00 87.69 377 TYR A CA 1
ATOM 2844 C C . TYR A 1 377 ? -2.367 -7.032 19.926 1.00 87.69 377 TYR A C 1
ATOM 2846 O O . TYR A 1 377 ? -3.434 -7.613 20.092 1.00 87.69 377 TYR A O 1
ATOM 2854 N N . ASP A 1 378 ? -1.283 -7.283 20.666 1.00 86.31 378 ASP A N 1
ATOM 2855 C CA . ASP A 1 378 ? -1.295 -8.263 21.744 1.00 86.31 378 ASP A CA 1
ATOM 2856 C C . ASP A 1 378 ? -2.193 -7.762 22.892 1.00 86.31 378 ASP A C 1
ATOM 2858 O O . ASP A 1 378 ? -1.833 -6.795 23.580 1.00 86.31 378 ASP A O 1
ATOM 2862 N N . PRO A 1 379 ? -3.356 -8.397 23.142 1.00 74.44 379 PRO A N 1
ATOM 2863 C CA . PRO A 1 379 ? -4.274 -7.951 24.186 1.00 74.44 379 PRO A CA 1
ATOM 2864 C C . PRO A 1 379 ? -3.635 -8.037 25.579 1.00 74.44 379 PRO A C 1
ATOM 2866 O O . PRO A 1 379 ? -3.968 -7.243 26.459 1.00 74.44 379 PRO A O 1
ATOM 2869 N N . ARG A 1 380 ? -2.651 -8.928 25.771 1.00 76.50 380 ARG A N 1
ATOM 2870 C CA . ARG A 1 380 ? -1.936 -9.120 27.043 1.00 76.50 380 ARG A CA 1
ATOM 2871 C C . ARG A 1 380 ? -1.056 -7.924 27.405 1.00 76.50 380 ARG A C 1
ATOM 2873 O O . ARG A 1 380 ? -0.734 -7.751 28.575 1.00 76.50 380 ARG A O 1
ATOM 2880 N N . LYS A 1 381 ? -0.663 -7.098 26.427 1.00 68.44 381 LYS A N 1
ATOM 2881 C CA . LYS A 1 381 ? 0.174 -5.907 26.654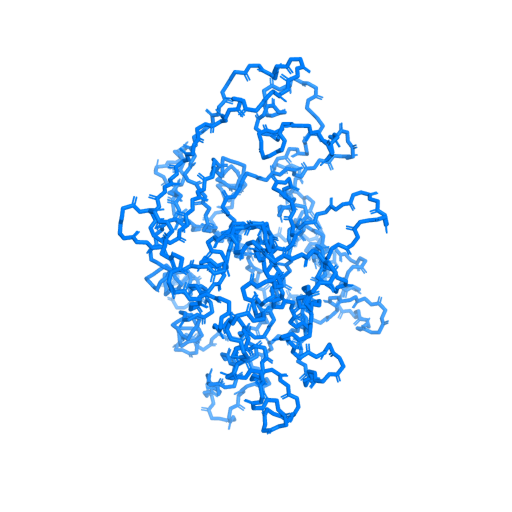 1.00 68.44 381 LYS A CA 1
ATOM 2882 C C . LYS A 1 381 ? -0.621 -4.664 27.060 1.00 68.44 381 LYS A C 1
ATOM 2884 O O . LYS A 1 381 ? -0.025 -3.721 27.570 1.00 68.44 381 LYS A O 1
ATOM 2889 N N . HIS A 1 382 ? -1.941 -4.665 26.863 1.00 57.50 382 HIS A N 1
ATOM 2890 C CA . HIS A 1 382 ? -2.814 -3.511 27.136 1.00 57.50 382 HIS A CA 1
ATOM 2891 C C . HIS A 1 382 ? -3.782 -3.730 28.303 1.00 57.50 382 HIS A C 1
ATOM 2893 O O . HIS A 1 382 ? -4.456 -2.793 28.730 1.00 57.50 382 HIS A O 1
ATOM 2899 N N . CYS A 1 383 ? -3.830 -4.937 28.867 1.00 43.06 383 CYS A N 1
ATOM 2900 C CA . CYS A 1 383 ? -4.429 -5.166 30.174 1.00 43.06 383 CYS A CA 1
ATOM 2901 C C . CYS A 1 383 ? -3.424 -4.752 31.259 1.00 43.06 383 CYS A C 1
ATOM 2903 O O . CYS A 1 383 ? -2.433 -5.441 31.494 1.00 43.06 383 CYS A O 1
ATOM 2905 N N . GLY A 1 384 ? -3.668 -3.611 31.910 1.00 36.78 384 GLY A N 1
ATOM 2906 C CA . GLY A 1 384 ? -3.015 -3.301 33.184 1.00 36.78 384 GLY A CA 1
ATOM 2907 C C . GLY A 1 384 ? -3.323 -4.377 34.243 1.00 36.78 384 GLY A C 1
ATOM 2908 O O . GLY A 1 384 ? -4.285 -5.129 34.062 1.00 36.78 384 GLY A O 1
ATOM 2909 N N . PRO A 1 385 ? -2.504 -4.475 35.307 1.00 35.34 385 PRO A N 1
ATOM 2910 C CA . PRO A 1 385 ? -2.678 -5.468 36.369 1.00 35.34 385 PRO A CA 1
ATOM 2911 C C . PRO A 1 385 ? -4.048 -5.422 37.052 1.00 35.34 385 PRO A C 1
ATOM 2913 O O . PRO A 1 385 ? -4.643 -4.320 37.134 1.00 35.34 385 PRO A O 1
#

Foldseek 3Di:
DEEQAQFCLLLLVLCLVQVLLLQVLCLVLLPFAKDFDAYWFDDPDPPDCPPPQRDQLFTFWFADLQHALDCVQQFAADFVRDTPPVGRPNSLVSQVLQLLQFPCSVVLVCLNPDDPLLLCCQRPVPVSVHDPVSRDHSCVSHDDRVRGDGADSIDTQVVQDPVPSGGPSVVVSSSCSRRSNSHHNGFLQTANLVSLLSNLACQQAVAPPDDCVRHSNHPRAELPAQAEAEAADLAAHQAFPPPFDCPAPCTRCRSLQLVQDPPRRHDALVVSVVSSFVSNCRNNVHPTDDLQSYAYEYQYAAADRDNDHDDPGDDPPDDDDWRDDGSSTTGRHHNSSQVNQLVGPHYPPDAPPNPHTGDRHNRHRCNVVSNVSSVSSNVVVVDDD

Radius of gyration: 20.64 Å; chains: 1; bounding box: 51×56×69 Å

Secondary structure (DSSP, 8-state):
-B--BTTTHHHHHHHHHHHHHHHHHHHHTT---EE---B----SSTT--SSSS--BTSPP-S-B----S-GGGTSEE-TTS-EETT--HHHHHHHHHHHHTBS-GGGGTTTTS--HHHHHHHHHTTTTT--GGGPPPGGGGS--GGGBPP--SSEEHHHHB-SSS-B-HHHHHHHHHHHT-B-S-B-S---HHHHHHHHTSHHHH-GGG--TTTSTTTTS--TTS-EEEEEEESS----BSS-S-TT-TTTTHHHHHHTT-TT--BPPHHHHHHHHHHHHHHHHT-S---GGGEEEEEEE-------SPPPSS--TT--PPPSEEETTEEE---HHHHHHHTTSSEEESPBSSTTSPBPP-TTS-HHHHHHHHHHTT-GGGT---

pLDDT: mean 91.06, std 10.45, range [35.34, 98.81]

Sequence (385 aa):
MIDNSGSMCQEQKMLRDNFALFASTLNEAEVDFHIGVTTTHMLSREEYSFEPVAQPGHLQSTPQPIPGYDYSCYYGVNPDGSLDTSSLEPVLDAIRTAVACTTNPASHQDLLNPDIAALRCALDWARWGCSQDQALPRADFFPKPADYREIPKVLRAVDYGDGSGNIDLARLQADFACISLVGTLGYGIEKGLGAVVRAVHPDMTGGPSGDPAIHPNAGFIRADARTSIIMISDENDCTHDGGVNERTSCGVAECTFRENDPNSPLIPVAKLKSDLLDNLAASKGLPRVSPDDVIVASIHGPDQRYTEARPAECDAGWNIPVSCASTRGVAYSGHRYDAFIRQFPHHFPEAVGPSGPVAGLICEDFAPLLTTIAQFYDPRKHCGP